Protein 9G11 (pdb70)

Foldseek 3Di:
DFPQQVLLLVLLLLLLLLLLQLLQQQQLLLLFLLNCVQAPVVLSVLVVDQFFFFLQSPVDLLSLLLNLLLLVLLLVLLVVLVVCCLVPFLLVLLLQLLVLLLQLLCQQLVPRYSVSNSVSSSSNSNSSSNCVQSSLVSVVQQDDPPCLLVSLLSSLLSSLVSNLVLLVLSLVLSVVNPRSSSSSSNVSNVSSVVSNVSSVPHDGGLLSCCSPPNCPPRVVVNCSSDVDPPDPVVVVVSCVLCVCVVCVVCLPVVCVALVNVQLLVVLQVLLVLLLLLQCSCLSNHQLVVLVSQPQDSSRSSVLSSVLSVLLSVLSVVLVVVPQVDFLLVLLLVLLVQLLVLLVVLLVCCVPQHDRGDHHDPVNSVSNSVSVSSNSSSSSNHSSSSSLSSLCFAGAPNCNSVSNSVSSSSSSVSNSVCSSCVSVCCSVPVRCSSVSSSVSSVVSNVCSVQRADTCRPAHNVRCVPPPQVVHPPSPSD

Nearest PDB structures (foldseek):
  9g11-assembly1_A  TM=1.002E+00  e=2.592E-66  Arabidopsis thaliana
  4pyp-assembly1_A  TM=8.329E-01  e=8.411E-20  Homo sapiens
  5c65-assembly2_B  TM=8.030E-01  e=1.810E-20  Homo sapiens
  5c65-assembly1_A  TM=8.008E-01  e=3.739E-20  Homo sapiens
  8ttf-assembly1_A  TM=7.794E-01  e=8.921E-09  Staphylococcus aureus

Sequence (476 aa):
MTVYVFICVMIAAVGGLIFGYDIGISGGVSAMDDFLKEFFPAVWERKKHVHENNYCKYDNQFLQLFTSSLYLAALVASFVASATCSKLGRRPTMQFASIFFLIGVGLTAGAVNLVMLIIGRLFLGFGVGFGNQAVPLFLSEIAPAQLRGGLNIVFQLMVTIGILIANIVNYFTATVHPYGWRIALGGAGIPAVILLFGSLLIIETPTSLIERNKNEEGKEALRKIRGVDDINDEYESIVHACDIASQVKDPYRKLLKPASRPPFIIGMLLQLFQQFTGINAIMFYAPVLFQTVGFGSDAALLSAVITGSINVLATFVGIYLVDRTGRRFLLLQSSVHMLICQLIIGIILAKDLGVTGTLGRPQALVVVIFVCVYVMGFAWSWGPLGWLIPSETFPLETRSAGFAVAVSCNMFFTFVIAQAFLSMLCGMRSGIFFFFSGWIIVMGLFAFFFIPETKGIAIDDMRESVWKPHWFWKRY

Solvent-accessible surface area: 19562 Å² total; per-residue (Å²): 182,40,94,46,10,107,32,0,41,111,5,4,12,12,10,0,47,1,21,0,9,1,19,2,3,0,4,4,0,5,7,6,39,3,0,1,110,82,15,8,83,72,3,45,86,62,58,124,89,113,81,74,54,6,15,28,17,8,57,38,101,109,4,0,45,0,1,0,4,0,2,65,1,0,31,82,4,0,116,76,0,49,64,15,1,69,132,71,0,12,91,15,0,2,36,83,1,0,74,49,4,55,72,0,17,48,41,2,16,36,0,125,78,45,99,50,0,29,67,0,1,53,51,6,0,54,0,2,0,13,10,11,12,0,5,38,24,0,19,48,34,3,5,58,85,182,65,92,34,28,11,17,36,53,26,16,18,44,19,11,54,0,10,34,60,0,17,64,42,3,63,129,12,10,77,49,108,96,120,0,0,63,94,0,8,31,21,4,11,122,13,0,62,82,3,39,121,15,0,93,115,1,74,21,1,5,29,0,8,10,64,118,38,97,35,149,104,1,88,93,15,7,82,97,14,59,66,94,125,108,7,100,124,75,30,97,78,31,36,125,63,54,94,64,70,102,73,63,174,55,45,159,148,23,17,113,78,71,74,3,88,0,1,41,61,6,2,49,52,2,0,34,13,6,10,22,0,1,14,9,2,14,24,2,4,4,5,4,16,4,23,8,4,30,63,30,68,69,33,0,6,82,10,7,25,85,6,4,34,44,8,22,116,4,4,101,70,0,37,119,62,9,109,196,38,8,33,83,114,5,0,50,55,0,6,91,37,0,41,87,2,2,60,49,5,0,100,37,5,46,176,56,5,41,100,81,26,58,13,35,199,87,58,11,102,50,6,19,89,59,6,12,42,0,2,47,0,14,4,39,0,2,15,6,0,0,25,8,9,1,32,40,6,2,26,137,122,4,45,70,41,1,24,17,42,1,2,3,14,6,1,80,40,8,36,46,1,0,29,34,1,2,38,40,7,38,70,63,131,0,18,0,6,77,82,0,5,34,66,0,82,69,0,15,99,29,0,98,94,48,7,32,86,4,84,80,45,51,49,83,49,5,114,99,65,7,12,139,101,31,157,62,6,132,79,146

B-factor: mean 69.05, std 25.71, range [28.85, 252.01]

Organism: Arabidopsis thaliana (NCBI:txid3702)

Secondary structure (DSSP, 8-state):
--HHHHHHHHHHHHHHHHHHHHHHHHHHHHHSHHHHHHS-HHHHHHHTSSS-S-SSTT--HHHHHHHHHHHHHHHHHHHHHHHHHHHH-HHHHHHHHHHHHHHHHHHHHT--SHHHHHHHHHHHHHHHHHHHHHHHHHHHHTS-TT-HHHHHHHHHHHHHHHHHHHHHHHHHHHS-TTTHHHHHHHTTHHHHHHHHHHHTT----HHHHHHHSTTTTHHHHHHHHSS-S--HHHHHHHHHHHH-TTTTT-THHHHHSTTSHHHHHHHHHHHHHHHHSSHHHHHHHHHHHHHHHT--HHHHHHHHHHHHHHHHHHHHHHHHHHHHS-TTHHHHHHHHHHHHHHHHHHHHHHHH--SS----HHHHHHHHHHHHHHHHHHHTTHHHHHHHTHHHHS-GGGSHHHHHHHHHHHHHHHHHHHHHHHHHHHHSSSHHHHHHHHHHHHHHHHHHHH----TT--HHHHHHHTSSS-SS----

InterPro domains:
  IPR003663 Sugar/inositol transporter [PR00171] (32-42)
  IPR003663 Sugar/inositol transporter [PR00171] (134-153)
  IPR003663 Sugar/inositol transporter [PR00171] (290-300)
  IPR003663 Sugar/inositol transporter [PR00171] (384-405)
  IPR003663 Sugar/inositol transporter [PR00171] (407-419)
  IPR003663 Sugar/inositol transporter [TIGR00879] (11-475)
  IPR005828 Major facilitator, sugar transporter-like [PF00083] (25-479)
  IPR005829 Sugar transporter, conserved site [PS00217] (139-164)
  IPR020846 Major facilitator superfamily domain [PS50850] (24-471)
  IPR036259 MFS transporter superfamily [G3DSA:1.20.1250.20] (13-483)
  IPR036259 MFS transporter superfamily [SSF103473] (15-479)
  IPR044778 Sugar transport protein STP/MST-like, plant [cd17361] (27-469)
  IPR045262 Sugar transport protein STP/Polyol transporter PLT, plant [PTHR23500] (12-493)

Radius of gyration: 22.78 Å; Cα contacts (8 Å, |Δi|>4): 726; chains: 1; bounding box: 62×59×48 Å

GO terms:
  GO:0015145 monosaccharide transmembrane transporter activity (F, IDA)
  GO:0034219 carbohydrate transmembrane transport (P, TAS)

Structure (mmCIF, N/CA/C/O backbone):
data_9G11
#
_entry.id   9G11
#
_cell.length_a   122.221
_cell.length_b   122.221
_cell.length_c   139.091
_cell.angle_alpha   90.000
_cell.angle_beta   90.000
_cell.angle_gamma   120.000
#
_symmetry.space_group_name_H-M   'P 32 2 1'
#
loop_
_entity.id
_entity.type
_entity.pdbx_description
1 polymer 'Sugar transport protein 6'
2 non-polymer beta-D-glucopyranose
3 non-polymer 'CHOLESTEROL HEMISUCCINATE'
#
loop_
_atom_site.group_PDB
_atom_site.id
_atom_site.type_symbol
_atom_site.label_atom_id
_atom_site.label_alt_id
_atom_site.label_comp_id
_atom_site.label_asym_id
_atom_site.label_entity_id
_atom_site.label_seq_id
_atom_site.pdbx_PDB_ins_code
_atom_site.Cartn_x
_atom_site.Cartn_y
_atom_site.Cartn_z
_atom_site.occupancy
_atom_site.B_iso_or_equiv
_atom_site.auth_seq_id
_atom_site.auth_comp_id
_atom_site.auth_asym_id
_atom_site.auth_atom_id
_atom_site.pdbx_PDB_model_num
ATOM 1 N N . MET A 1 17 ? 46.51610 -60.45147 2.58440 1.000 62.63133 17 MET A N 1
ATOM 2 C CA . MET A 1 17 ? 47.19938 -61.65561 2.12392 1.000 85.58372 17 MET A CA 1
ATOM 3 C C . MET A 1 17 ? 47.24691 -61.74828 0.60358 1.000 87.80769 17 MET A C 1
ATOM 4 O O . MET A 1 17 ? 48.25145 -62.17598 0.02879 1.000 84.35757 17 MET A O 1
ATOM 9 N N . THR A 1 18 ? 46.15956 -61.34632 -0.04560 1.000 80.34603 18 THR A N 1
ATOM 10 C CA . THR A 1 18 ? 46.08929 -61.42991 -1.49329 1.000 82.47279 18 THR A CA 1
ATOM 11 C C . THR A 1 18 ? 46.91294 -60.32037 -2.13463 1.000 72.50951 18 THR A C 1
ATOM 12 O O . THR A 1 18 ? 47.38607 -59.39232 -1.47333 1.000 69.89261 18 THR A O 1
ATOM 16 N N . VAL A 1 19 ? 47.08494 -60.43415 -3.45240 1.000 75.29132 19 VAL A N 1
ATOM 17 C CA . VAL A 1 19 ? 47.91565 -59.47733 -4.17432 1.000 66.58029 19 VAL A CA 1
ATOM 18 C C . VAL A 1 19 ? 47.28781 -58.09153 -4.13495 1.000 65.00391 19 VAL A C 1
ATOM 19 O O . VAL A 1 19 ? 47.99123 -57.07902 -4.06023 1.000 63.41367 19 VAL A O 1
ATOM 23 N N . TYR A 1 20 ? 45.95740 -58.02082 -4.17999 1.000 68.56797 20 TYR A N 1
ATOM 24 C CA . TYR A 1 20 ? 45.29394 -56.72159 -4.18392 1.000 73.17456 20 TYR A CA 1
ATOM 25 C C . TYR A 1 20 ? 45.48264 -55.98735 -2.85722 1.000 61.77216 20 TYR A C 1
ATOM 26 O O . TYR A 1 20 ? 45.71558 -54.77463 -2.84586 1.000 62.14239 20 TYR A O 1
ATOM 35 N N . VAL A 1 21 ? 45.41721 -56.70271 -1.73112 1.000 64.57600 21 VAL A N 1
ATOM 36 C CA . VAL A 1 21 ? 45.61061 -56.06096 -0.43073 1.000 55.85481 21 VAL A CA 1
ATOM 37 C C . VAL A 1 21 ? 47.03564 -55.53629 -0.29783 1.000 58.04305 21 VAL A C 1
ATOM 38 O O . VAL A 1 21 ? 47.26628 -54.41935 0.18857 1.000 68.77721 21 VAL A O 1
ATOM 42 N N . PHE A 1 22 ? 48.01710 -56.32992 -0.72628 1.000 75.73725 22 PHE A N 1
ATOM 43 C CA . PHE A 1 22 ? 49.40341 -55.89812 -0.60434 1.000 69.48678 22 PHE A CA 1
ATOM 44 C C . PHE A 1 22 ? 49.73449 -54.78814 -1.59643 1.000 65.29392 22 PHE A C 1
ATOM 45 O O . PHE A 1 22 ? 50.57477 -53.93085 -1.30355 1.000 71.29092 22 PHE A O 1
ATOM 53 N N . ILE A 1 23 ? 49.07148 -54.76551 -2.75551 1.000 55.99656 23 ILE A N 1
ATOM 54 C CA . ILE A 1 23 ? 49.20393 -53.62765 -3.66206 1.000 53.64568 23 ILE A CA 1
ATOM 55 C C . ILE A 1 23 ? 48.60895 -52.37781 -3.02830 1.000 65.19604 23 ILE A C 1
ATOM 56 O O . ILE A 1 23 ? 49.15778 -51.27533 -3.15647 1.000 69.11081 23 ILE A O 1
ATOM 61 N N . CYS A 1 24 ? 47.47863 -52.53139 -2.33364 1.000 74.77596 24 CYS A N 1
ATOM 62 C CA . CYS A 1 24 ? 46.87765 -51.41128 -1.61813 1.000 67.93437 24 CYS A CA 1
ATOM 63 C C . CYS A 1 24 ? 47.83593 -50.84845 -0.57464 1.000 72.69390 24 CYS A C 1
ATOM 64 O O . CYS A 1 24 ? 47.93188 -49.62791 -0.40119 1.000 76.14872 24 CYS A O 1
ATOM 67 N N . VAL A 1 25 ? 48.55836 -51.72425 0.12593 1.000 71.48319 25 VAL A N 1
ATOM 68 C CA . VAL A 1 25 ? 49.52286 -51.25083 1.11919 1.000 66.76739 25 VAL A CA 1
ATOM 69 C C . VAL A 1 25 ? 50.72156 -50.57793 0.44344 1.000 65.39582 25 VAL A C 1
ATOM 70 O O . VAL A 1 25 ? 51.18493 -49.51512 0.88562 1.000 64.91564 25 VAL A O 1
ATOM 74 N N . MET A 1 26 ? 51.23852 -51.18116 -0.63643 1.000 66.31347 26 MET A N 1
ATOM 75 C CA . MET A 1 26 ? 52.41437 -50.64223 -1.32120 1.000 60.09410 26 MET A CA 1
ATOM 76 C C . MET A 1 26 ? 52.14633 -49.26824 -1.92003 1.000 61.18111 26 MET A C 1
ATOM 77 O O . MET A 1 26 ? 53.01296 -48.38434 -1.87386 1.000 59.20498 26 MET A O 1
ATOM 82 N N . ILE A 1 27 ? 50.96405 -49.07359 -2.50943 1.000 60.12634 27 ILE A N 1
ATOM 83 C CA . ILE A 1 27 ? 50.64854 -47.76921 -3.08048 1.000 57.25381 27 ILE A CA 1
ATOM 84 C C . ILE A 1 27 ? 50.62449 -46.70386 -1.99261 1.000 60.06238 27 ILE A C 1
ATOM 85 O O . ILE A 1 27 ? 51.09709 -45.58309 -2.20653 1.000 69.03286 27 ILE A O 1
ATOM 90 N N . ALA A 1 28 ? 50.13543 -47.04150 -0.79725 1.000 60.88664 28 ALA A N 1
ATOM 91 C CA . ALA A 1 28 ? 50.13279 -46.06546 0.28554 1.000 63.55152 28 ALA A CA 1
ATOM 92 C C . ALA A 1 28 ? 51.54952 -45.76167 0.75830 1.000 60.29215 28 ALA A C 1
ATOM 93 O O . ALA A 1 28 ? 51.89243 -44.59715 1.00254 1.000 66.29434 28 ALA A O 1
ATOM 95 N N . ALA A 1 29 ? 52.38806 -46.79223 0.89353 1.000 48.34170 29 ALA A N 1
ATOM 96 C CA . ALA A 1 29 ? 53.75893 -46.55681 1.34174 1.000 46.72340 29 ALA A CA 1
ATOM 97 C C . ALA A 1 29 ? 54.50484 -45.65848 0.36112 1.000 50.75615 29 ALA A C 1
ATOM 98 O O . ALA A 1 29 ? 55.17647 -44.69559 0.75951 1.000 45.28906 29 ALA A O 1
ATOM 100 N N . VAL A 1 30 ? 54.36887 -45.94034 -0.93558 1.000 48.72806 30 VAL A N 1
ATOM 101 C CA . VAL A 1 30 ? 55.07583 -45.15456 -1.94071 1.000 44.93124 30 VAL A CA 1
ATOM 102 C C . VAL A 1 30 ? 54.50628 -43.73896 -2.01823 1.000 45.20396 30 VAL A C 1
ATOM 103 O O . VAL A 1 30 ? 55.24836 -42.76192 -2.20411 1.000 52.27708 30 VAL A O 1
ATOM 107 N N . GLY A 1 31 ? 53.18485 -43.60045 -1.86962 1.000 44.84553 31 GLY A N 1
ATOM 108 C CA . GLY A 1 31 ? 52.56252 -42.29047 -1.87869 1.000 43.90798 31 GLY A CA 1
ATOM 109 C C . GLY A 1 31 ? 52.91138 -41.44121 -0.68068 1.000 46.26448 31 GLY A C 1
ATOM 110 O O . GLY A 1 31 ? 52.82112 -40.21377 -0.75666 1.000 49.98839 31 GLY A O 1
ATOM 111 N N . GLY A 1 32 ? 53.27721 -42.06657 0.43687 1.000 51.82384 32 GLY A N 1
ATOM 112 C CA . GLY A 1 32 ? 53.84631 -41.30618 1.53311 1.000 53.40107 32 GLY A CA 1
ATOM 113 C C . GLY A 1 32 ? 55.29670 -40.95701 1.29670 1.000 49.23786 32 GLY A C 1
ATOM 114 O O . GLY A 1 32 ? 55.74680 -39.86528 1.66968 1.000 43.56453 32 GLY A O 1
ATOM 115 N N . LEU A 1 33 ? 56.04421 -41.86296 0.66261 1.000 47.08547 33 LEU A N 1
ATOM 116 C CA . LEU A 1 33 ? 57.45149 -41.58247 0.40548 1.000 47.41953 33 LEU A CA 1
ATOM 117 C C . LEU A 1 33 ? 57.61731 -40.38369 -0.51839 1.000 51.85245 33 LEU A C 1
ATOM 118 O O . LEU A 1 33 ? 58.47562 -39.52527 -0.27719 1.000 57.02688 33 LEU A O 1
ATOM 123 N N . ILE A 1 34 ? 56.79562 -40.30258 -1.57124 1.000 59.10740 34 ILE A N 1
ATOM 124 C CA . ILE A 1 34 ? 56.89270 -39.18676 -2.51643 1.000 54.45880 34 ILE A CA 1
ATOM 125 C C . ILE A 1 34 ? 56.53620 -37.86046 -1.84034 1.000 54.44768 34 ILE A C 1
ATOM 126 O O . ILE A 1 34 ? 57.17902 -36.82677 -2.08298 1.000 62.94815 34 ILE A O 1
ATOM 131 N N . PHE A 1 35 ? 55.51570 -37.86924 -0.97938 1.000 52.24133 35 PHE A N 1
ATOM 132 C CA . PHE A 1 35 ? 55.13065 -36.66737 -0.24392 1.000 51.46040 35 PHE A CA 1
ATOM 133 C C . PHE A 1 35 ? 56.26262 -36.21168 0.67466 1.000 48.27795 35 PHE A C 1
ATOM 134 O O . PHE A 1 35 ? 56.57618 -35.01284 0.75400 1.000 50.39596 35 PHE A O 1
ATOM 142 N N . GLY A 1 36 ? 56.91720 -37.16332 1.34635 1.000 51.42082 36 GLY A N 1
ATOM 143 C CA . GLY A 1 36 ? 58.06145 -36.81332 2.17563 1.000 53.19587 36 GLY A CA 1
ATOM 144 C C . GLY A 1 36 ? 59.22243 -36.25767 1.37356 1.000 53.16904 36 GLY A C 1
ATOM 145 O O . GLY A 1 36 ? 59.92356 -35.34487 1.82335 1.000 49.94666 36 GLY A O 1
ATOM 146 N N . TYR A 1 37 ? 59.44810 -36.80839 0.17893 1.000 53.60647 37 TYR A N 1
ATOM 147 C CA . TYR A 1 37 ? 60.50014 -36.28448 -0.68560 1.000 58.17625 37 TYR A CA 1
ATOM 148 C C . TYR A 1 37 ? 60.22655 -34.83749 -1.07561 1.000 61.75861 37 TYR A C 1
ATOM 149 O O . TYR A 1 37 ? 61.13844 -33.99896 -1.06678 1.000 61.16517 37 TYR A O 1
ATOM 158 N N . ASP A 1 38 ? 58.98097 -34.53223 -1.45391 1.000 85.10749 38 ASP A N 1
ATOM 159 C CA . ASP A 1 38 ? 58.64637 -33.15305 -1.79998 1.000 85.63724 38 ASP A CA 1
ATOM 160 C C . ASP A 1 38 ? 58.71719 -32.21577 -0.60196 1.000 85.52960 38 ASP A C 1
ATOM 161 O O . ASP A 1 38 ? 58.91761 -31.01001 -0.78962 1.000 96.86246 38 ASP A O 1
ATOM 166 N N . ILE A 1 39 ? 58.53927 -32.72642 0.61739 1.000 65.74564 39 ILE A N 1
ATOM 167 C CA . ILE A 1 39 ? 58.79027 -31.87264 1.77803 1.000 59.06778 39 ILE A CA 1
ATOM 168 C C . ILE A 1 39 ? 60.28555 -31.62675 1.96698 1.000 51.09264 39 ILE A C 1
ATOM 169 O O . ILE A 1 39 ? 60.71037 -30.50041 2.24702 1.000 46.82813 39 ILE A O 1
ATOM 174 N N . GLY A 1 40 ? 61.10987 -32.66491 1.81425 1.000 50.85960 40 GLY A N 1
ATOM 175 C CA . GLY A 1 40 ? 62.50935 -32.54376 2.19103 1.000 52.78630 40 GLY A CA 1
ATOM 176 C C . GLY A 1 40 ? 63.43173 -31.94911 1.14558 1.000 49.86398 40 GLY A C 1
ATOM 177 O O . GLY A 1 40 ? 64.51832 -31.47968 1.50129 1.000 47.66689 40 GLY A O 1
ATOM 178 N N . ILE A 1 41 ? 63.03908 -31.96597 -0.12875 1.000 52.42904 41 ILE A N 1
ATOM 179 C CA . ILE A 1 41 ? 63.95394 -31.56006 -1.19405 1.000 46.06556 41 ILE A CA 1
ATOM 180 C C . ILE A 1 41 ? 63.97369 -30.03836 -1.38544 1.000 60.32251 41 ILE A C 1
ATOM 181 O O . ILE A 1 41 ? 65.00189 -29.46949 -1.79063 1.000 57.97963 41 ILE A O 1
ATOM 186 N N . SER A 1 42 ? 62.86024 -29.37233 -1.06320 1.000 59.44051 42 SER A N 1
ATOM 187 C CA . SER A 1 42 ? 62.71743 -27.93780 -1.29222 1.000 59.31645 42 SER A CA 1
ATOM 188 C C . SER A 1 42 ? 63.59630 -27.12102 -0.36088 1.000 60.43389 42 SER A C 1
ATOM 189 O O . SER A 1 42 ? 63.97879 -25.99814 -0.70360 1.000 44.69442 42 SER A O 1
ATOM 192 N N . GLY A 1 43 ? 63.89747 -27.64636 0.82613 1.000 87.01084 43 GLY A N 1
ATOM 193 C CA . GLY A 1 43 ? 64.81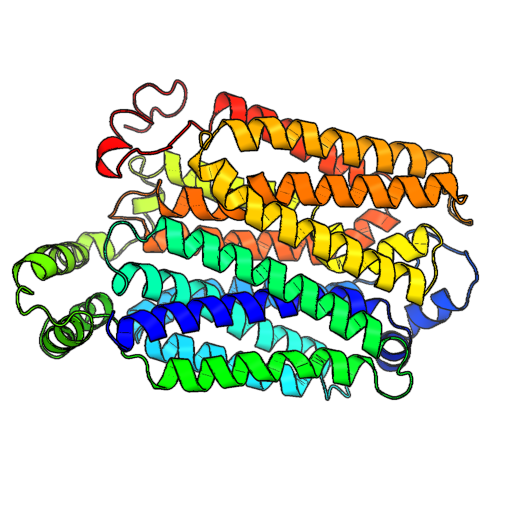076 -26.94880 1.71416 1.000 78.67513 43 GLY A CA 1
ATOM 194 C C . GLY A 1 43 ? 66.23389 -26.95175 1.19265 1.000 80.58559 43 GLY A C 1
ATOM 195 O O . GLY A 1 43 ? 66.89740 -25.91029 1.14948 1.000 77.99501 43 GLY A O 1
ATOM 196 N N . GLY A 1 44 ? 66.71917 -28.12558 0.78387 1.000 67.35583 44 GLY A N 1
ATOM 197 C CA . GLY A 1 44 ? 68.08399 -28.22149 0.29623 1.000 69.54685 44 GLY A CA 1
ATOM 198 C C . GLY A 1 44 ? 68.30310 -27.47811 -1.00608 1.000 64.94699 44 GLY A C 1
ATOM 199 O O . GLY A 1 44 ? 69.30943 -26.78117 -1.16912 1.000 51.57494 44 GLY A O 1
ATOM 200 N N . VAL A 1 45 ? 67.36818 -27.60895 -1.95110 1.000 66.34018 45 VAL A N 1
ATOM 201 C CA . VAL A 1 45 ? 67.56197 -26.96320 -3.24631 1.000 57.14954 45 VAL A CA 1
ATOM 202 C C . VAL A 1 45 ? 67.58501 -25.44716 -3.09064 1.000 60.92888 45 VAL A C 1
ATOM 203 O O . VAL A 1 45 ? 68.40040 -24.75867 -3.71509 1.000 69.64213 45 VAL A O 1
ATOM 207 N N . SER A 1 46 ? 66.71257 -24.90600 -2.23534 1.000 89.06422 46 SER A N 1
ATOM 208 C CA . SER A 1 46 ? 66.61793 -23.45522 -2.08569 1.000 91.51326 46 SER A CA 1
ATOM 209 C C . SER A 1 46 ? 67.91426 -22.85562 -1.54757 1.000 83.56817 46 SER A C 1
ATOM 210 O O . SER A 1 46 ? 68.34193 -21.78615 -1.99721 1.000 82.24926 46 SER A O 1
ATOM 213 N N . ALA A 1 47 ? 68.55459 -23.52642 -0.58520 1.000 79.15298 47 ALA A N 1
ATOM 214 C CA . ALA A 1 47 ? 69.75770 -22.98752 0.04242 1.000 72.34751 47 ALA A CA 1
ATOM 215 C C . ALA A 1 47 ? 70.99093 -23.07136 -0.84874 1.000 56.89625 47 ALA A C 1
ATOM 216 O O . ALA A 1 47 ? 71.96945 -22.36250 -0.59033 1.000 50.52590 47 ALA A O 1
ATOM 218 N N . MET A 1 48 ? 70.97420 -23.91578 -1.87753 1.000 58.67392 48 MET A N 1
ATOM 219 C CA . MET A 1 48 ? 72.13643 -24.05665 -2.74245 1.000 58.34086 48 MET A CA 1
ATOM 220 C C . MET A 1 48 ? 72.34088 -22.79786 -3.57803 1.000 72.00576 48 MET A C 1
ATOM 221 O O . MET A 1 48 ? 71.40398 -22.04296 -3.85106 1.000 70.90009 48 MET A O 1
ATOM 226 N N . ASP A 1 49 ? 73.59464 -22.57250 -3.97306 1.000 80.06087 49 ASP A N 1
ATOM 227 C CA . ASP A 1 49 ? 73.94745 -21.41027 -4.78042 1.000 63.52150 49 ASP A CA 1
ATOM 228 C C . ASP A 1 49 ? 73.66212 -21.62086 -6.26623 1.000 60.11388 49 ASP A C 1
ATOM 229 O O . ASP A 1 49 ? 73.34323 -20.65544 -6.97266 1.000 54.81930 49 ASP A O 1
ATOM 234 N N . ASP A 1 50 ? 73.73948 -22.86713 -6.74469 1.000 69.64441 50 ASP A N 1
ATOM 235 C CA . ASP A 1 50 ? 73.48403 -23.15495 -8.15384 1.000 61.15533 50 ASP A CA 1
ATOM 236 C C . ASP A 1 50 ? 72.04812 -22.81588 -8.53231 1.000 61.47416 50 ASP A C 1
ATOM 237 O O . ASP A 1 50 ? 71.78748 -22.31315 -9.63077 1.000 65.46276 50 ASP A O 1
ATOM 242 N N . PHE A 1 51 ? 71.10395 -23.09448 -7.63126 1.000 58.27117 51 PHE A N 1
ATOM 243 C CA . PHE A 1 51 ? 69.69342 -22.81480 -7.88255 1.000 58.05257 51 PHE A CA 1
ATOM 244 C C . PHE A 1 51 ? 69.43154 -21.30980 -7.90772 1.000 64.69849 51 PHE A C 1
ATOM 245 O O . PHE A 1 51 ? 68.68112 -20.80777 -8.76011 1.000 63.89419 51 PHE A O 1
ATOM 253 N N . LEU A 1 52 ? 70.07043 -20.57140 -6.99545 1.000 72.52453 52 LEU A N 1
ATOM 254 C CA . LEU A 1 52 ? 69.88730 -19.12855 -6.91913 1.000 62.29509 52 LEU A CA 1
ATOM 255 C C . LEU A 1 52 ? 70.56879 -18.39629 -8.06345 1.000 61.83702 52 LEU A C 1
ATOM 256 O O . LEU A 1 52 ? 70.15053 -17.28524 -8.40184 1.000 65.77283 52 LEU A O 1
ATOM 261 N N . LYS A 1 53 ? 71.60369 -18.98813 -8.66592 1.000 66.42019 53 LYS A N 1
ATOM 262 C CA . LYS A 1 53 ? 72.21363 -18.36341 -9.83406 1.000 64.89800 53 LYS A CA 1
ATOM 263 C C . LYS A 1 53 ? 71.27169 -18.36022 -11.02667 1.000 75.14125 53 LYS A C 1
ATOM 264 O O . LYS A 1 53 ? 71.37387 -17.48033 -11.88724 1.000 96.69959 53 LYS A O 1
ATOM 270 N N . GLU A 1 54 ? 70.36173 -19.33067 -11.10388 1.000 85.83154 54 GLU A N 1
ATOM 271 C CA . GLU A 1 54 ? 69.50607 -19.48309 -12.26823 1.000 89.64374 54 GLU A CA 1
ATOM 272 C C . GLU A 1 54 ? 68.06219 -19.07113 -12.02924 1.000 94.28938 54 GLU A C 1
ATOM 273 O O . GLU A 1 54 ? 67.30121 -18.97869 -12.99929 1.000 94.78145 54 GLU A O 1
ATOM 279 N N . PHE A 1 55 ? 67.65319 -18.83410 -10.78386 1.000 100.63833 55 PHE A N 1
ATOM 280 C CA . PHE A 1 55 ? 66.26781 -18.38058 -10.66797 1.000 89.66858 55 PHE A CA 1
ATOM 281 C C . PHE A 1 55 ? 66.09100 -17.09023 -9.87653 1.000 93.62734 55 PHE A C 1
ATOM 282 O O . PHE A 1 55 ? 65.23980 -16.27363 -10.23676 1.000 95.43674 55 PHE A O 1
ATOM 290 N N . PHE A 1 56 ? 66.86536 -16.87610 -8.81531 1.000 73.05981 56 PHE A N 1
ATOM 291 C CA . PHE A 1 56 ? 66.72535 -15.68304 -7.98061 1.000 57.90594 56 PHE A CA 1
ATOM 292 C C . PHE A 1 56 ? 68.07357 -14.98933 -7.84728 1.000 64.22543 56 PHE A C 1
ATOM 293 O O . PHE A 1 56 ? 68.80911 -15.21682 -6.87748 1.000 69.47738 56 PHE A O 1
ATOM 301 N N . PRO A 1 57 ? 68.43337 -14.12817 -8.80475 1.000 60.98566 57 PRO A N 1
ATOM 302 C CA . PRO A 1 57 ? 69.73349 -13.44878 -8.72323 1.000 69.11567 57 PRO A CA 1
ATOM 303 C C . PRO A 1 57 ? 69.76436 -12.29550 -7.73710 1.000 73.06270 57 PRO A C 1
ATOM 304 O O . PRO A 1 57 ? 70.86090 -11.85467 -7.36721 1.000 76.06881 57 PRO A O 1
ATOM 308 N N . ALA A 1 58 ? 68.61006 -11.78669 -7.30314 1.000 73.84926 58 ALA A N 1
ATOM 309 C CA . ALA A 1 58 ? 68.61344 -10.68760 -6.34364 1.000 84.48022 58 ALA A CA 1
ATOM 310 C C . ALA A 1 58 ? 69.13755 -11.15058 -4.99006 1.000 85.79731 58 ALA A C 1
ATOM 311 O O . ALA A 1 58 ? 70.00467 -10.50146 -4.39145 1.000 87.00270 58 ALA A O 1
ATOM 313 N N . VAL A 1 59 ? 68.62887 -12.28380 -4.49898 1.000 84.72445 59 VAL A N 1
ATOM 314 C CA . VAL A 1 59 ? 69.10272 -12.84060 -3.23631 1.000 84.47112 59 VAL A CA 1
ATOM 315 C C . VAL A 1 59 ? 70.43568 -13.55867 -3.40325 1.000 77.67069 59 VAL A C 1
ATOM 316 O O . VAL A 1 59 ? 71.14386 -13.78097 -2.41279 1.000 77.39477 59 VAL A O 1
ATOM 320 N N . TRP A 1 60 ? 70.78981 -13.92911 -4.63529 1.000 77.02387 60 TRP A N 1
ATOM 321 C CA . TRP A 1 60 ? 72.07727 -14.56196 -4.89475 1.000 74.27053 60 TRP A CA 1
ATOM 322 C C . TRP A 1 60 ? 73.23454 -13.60945 -4.61571 1.000 82.12963 60 TRP A C 1
ATOM 323 O O . TRP A 1 60 ? 74.24414 -14.01016 -4.02494 1.000 87.48961 60 TRP A O 1
ATOM 334 N N . GLU A 1 61 ? 73.10335 -12.34304 -5.02173 1.000 78.62109 61 GLU A N 1
ATOM 335 C CA . GLU A 1 61 ? 74.12601 -11.35138 -4.71134 1.000 85.05379 61 GLU A CA 1
ATOM 336 C C . GLU A 1 61 ? 74.28111 -11.13329 -3.21739 1.000 86.66986 61 GLU A C 1
ATOM 337 O O . GLU A 1 61 ? 75.36300 -10.75359 -2.76436 1.000 92.45912 61 GLU A O 1
ATOM 343 N N . ARG A 1 62 ? 73.23303 -11.36664 -2.44437 1.000 82.01671 62 ARG A N 1
ATOM 344 C CA . ARG A 1 62 ? 73.24844 -11.03710 -1.03035 1.000 83.82255 62 ARG A CA 1
ATOM 345 C C . ARG A 1 62 ? 73.95670 -12.11878 -0.21697 1.000 76.28648 62 ARG A C 1
ATOM 346 O O . ARG A 1 62 ? 74.38098 -11.86294 0.91724 1.000 70.99789 62 ARG A O 1
ATOM 354 N N . LYS A 1 63 ? 74.06103 -13.33052 -0.77644 1.000 69.49074 63 LYS A N 1
ATOM 355 C CA . LYS A 1 63 ? 74.90198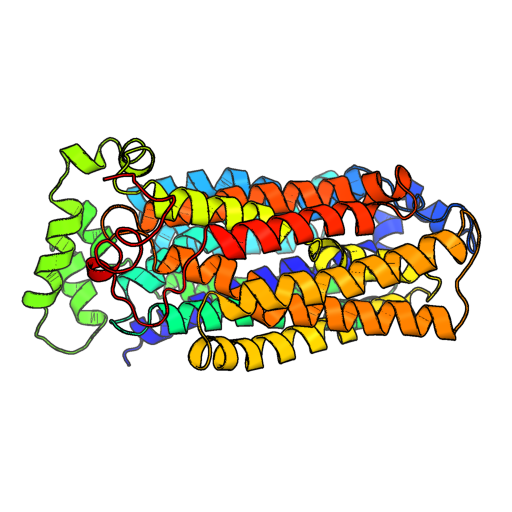 -14.40046 -0.24177 1.000 75.16877 63 LYS A CA 1
ATOM 356 C C . LYS A 1 63 ? 76.38756 -14.15031 -0.47160 1.000 83.83621 63 LYS A C 1
ATOM 357 O O . LYS A 1 63 ? 77.21595 -14.75107 0.22354 1.000 81.55125 63 LYS A O 1
ATOM 363 N N . LYS A 1 64 ? 76.74696 -13.30140 -1.44562 1.000 87.12388 64 LYS A N 1
ATOM 364 C CA . LYS A 1 64 ? 78.15070 -12.94602 -1.65006 1.000 82.89270 64 LYS A CA 1
ATOM 365 C C . LYS A 1 64 ? 78.74143 -12.19882 -0.46136 1.000 75.13873 64 LYS A C 1
ATOM 366 O O . LYS A 1 64 ? 79.96564 -12.18590 -0.29883 1.000 70.53294 64 LYS A O 1
ATOM 372 N N . HIS A 1 65 ? 77.90873 -11.56738 0.35811 1.000 77.80384 65 HIS A N 1
ATOM 373 C CA . HIS A 1 65 ? 78.38290 -10.88553 1.55162 1.000 93.22349 65 HIS A CA 1
ATOM 374 C C . HIS A 1 65 ? 78.65052 -11.89234 2.65914 1.000 97.91472 65 HIS A C 1
ATOM 375 O O . HIS A 1 65 ? 77.96402 -12.90872 2.77697 1.000 93.55563 65 HIS A O 1
ATOM 382 N N . VAL A 1 66 ? 79.66103 -11.60211 3.47849 1.000 103.56718 66 VAL A N 1
ATOM 383 C CA . VAL A 1 66 ? 80.09192 -12.57061 4.48286 1.000 106.79234 66 VAL A CA 1
ATOM 384 C C . VAL A 1 66 ? 78.98091 -12.82479 5.50135 1.000 105.79394 66 VAL A C 1
ATOM 385 O O . VAL A 1 66 ? 78.46868 -13.94277 5.60815 1.000 102.26512 66 VAL A O 1
ATOM 389 N N . HIS A 1 67 ? 78.56404 -11.79041 6.24130 1.000 112.45582 67 HIS A N 1
ATOM 390 C CA . HIS A 1 67 ? 77.51328 -11.95103 7.24074 1.000 103.64030 67 HIS A CA 1
ATOM 391 C C . HIS A 1 67 ? 76.60927 -10.72852 7.30763 1.000 98.22110 67 HIS A C 1
ATOM 392 O O . HIS A 1 67 ? 76.05814 -10.41616 8.36879 1.000 91.98280 67 HIS A O 1
ATOM 399 N N . GLU A 1 68 ? 76.44290 -10.02926 6.19363 1.000 113.63315 68 GLU A N 1
ATOM 400 C CA . GLU A 1 68 ? 75.66138 -8.80442 6.17271 1.000 105.42279 68 GLU A CA 1
ATOM 401 C C . GLU A 1 68 ? 74.18877 -9.11464 5.93701 1.000 106.60557 68 GLU A C 1
ATOM 402 O O . GLU A 1 68 ? 73.84651 -9.99855 5.14578 1.000 122.02560 68 GLU A O 1
ATOM 408 N N . ASN A 1 69 ? 73.32155 -8.37498 6.63278 1.000 77.87903 69 ASN A N 1
ATOM 409 C CA . ASN A 1 69 ? 71.86594 -8.48871 6.50706 1.000 88.18977 69 ASN A CA 1
ATOM 410 C C . ASN A 1 69 ? 71.36560 -9.88829 6.88281 1.000 87.46406 69 ASN A C 1
ATOM 411 O O . ASN A 1 69 ? 70.86391 -10.65564 6.05816 1.000 78.07757 69 ASN A O 1
ATOM 416 N N . ASN A 1 70 ? 71.52025 -10.19361 8.16725 1.000 104.37142 70 ASN A N 1
ATOM 417 C CA . ASN A 1 70 ? 70.96906 -11.41949 8.72432 1.000 88.59814 70 ASN A CA 1
ATOM 418 C C . ASN A 1 70 ? 69.45012 -11.30988 8.86967 1.000 97.40212 70 ASN A C 1
ATOM 419 O O . ASN A 1 70 ? 68.89526 -10.21892 9.03131 1.000 110.05099 70 ASN A O 1
ATOM 424 N N . TYR A 1 71 ? 68.78495 -12.46631 8.77560 1.000 78.15004 71 TYR A N 1
ATOM 425 C CA . TYR A 1 71 ? 67.33734 -12.68547 8.88675 1.000 76.87274 71 TYR A CA 1
ATOM 426 C C . TYR A 1 71 ? 66.53467 -12.18488 7.69296 1.000 74.33495 71 TYR A C 1
ATOM 427 O O . TYR A 1 71 ? 65.38930 -12.60528 7.49489 1.000 66.62254 71 TYR A O 1
ATOM 436 N N . CYS A 1 72 ? 67.12910 -11.32461 6.87329 1.000 75.41494 72 CYS A N 1
ATOM 437 C CA . CYS A 1 72 ? 66.44520 -10.75429 5.72174 1.000 71.15565 72 CYS A CA 1
ATOM 438 C C . CYS A 1 72 ? 67.18022 -11.07547 4.43657 1.000 72.89695 72 CYS A C 1
ATOM 439 O O . CYS A 1 72 ? 66.83536 -10.53674 3.37837 1.000 76.89177 72 CYS A O 1
ATOM 442 N N . LYS A 1 73 ? 68.18789 -11.94286 4.51304 1.000 66.32385 73 LYS A N 1
ATOM 443 C CA . LYS A 1 73 ? 68.96688 -12.28954 3.33545 1.000 68.87316 73 LYS A CA 1
ATOM 444 C C . LYS A 1 73 ? 68.09668 -12.96207 2.28174 1.000 73.67312 73 LYS A C 1
ATOM 445 O O . LYS A 1 73 ? 68.23675 -12.69183 1.08254 1.000 73.15802 73 LYS A O 1
ATOM 451 N N . TYR A 1 74 ? 67.17666 -13.82548 2.71211 1.000 76.98044 74 TYR A N 1
ATOM 452 C CA . TYR A 1 74 ? 66.32983 -14.59158 1.80791 1.000 63.41668 74 TYR A CA 1
ATOM 453 C C . TYR A 1 74 ? 64.86899 -14.14152 1.85485 1.000 64.99405 74 TYR A C 1
ATOM 454 O O . TYR A 1 74 ? 63.96855 -14.93383 1.56901 1.000 64.60344 74 TYR A O 1
ATOM 463 N N . ASP A 1 75 ? 64.61177 -12.88093 2.21766 1.000 72.51199 75 ASP A N 1
ATOM 464 C CA . ASP A 1 75 ? 63.24210 -12.35699 2.27343 1.000 76.91437 75 ASP A CA 1
ATOM 465 C C . ASP A 1 75 ? 62.78992 -12.02255 0.85894 1.000 73.63347 75 ASP A C 1
ATOM 466 O O . ASP A 1 75 ? 63.02527 -10.92654 0.34645 1.000 66.54226 75 ASP A O 1
ATOM 471 N N . ASN A 1 76 ? 62.12368 -12.98926 0.22959 1.000 80.80736 76 ASN A N 1
ATOM 472 C CA . ASN A 1 76 ? 61.64900 -12.86507 -1.14132 1.000 79.39822 76 ASN A CA 1
ATOM 473 C C . ASN A 1 76 ? 60.37585 -13.68368 -1.28506 1.000 69.80242 76 ASN A C 1
ATOM 474 O O . ASN A 1 76 ? 60.36345 -14.87286 -0.95603 1.000 65.42504 76 ASN A O 1
ATOM 479 N N . GLN A 1 77 ? 59.30954 -13.04796 -1.77376 1.000 61.77229 77 GLN A N 1
ATOM 480 C CA . GLN A 1 77 ? 58.02165 -13.73032 -1.83268 1.000 56.38219 77 GLN A CA 1
ATOM 481 C C . GLN A 1 77 ? 57.99611 -14.81961 -2.89965 1.000 46.12483 77 GLN A C 1
ATOM 482 O O . GLN A 1 77 ? 57.25921 -15.80047 -2.75803 1.000 42.59958 77 GLN A O 1
ATOM 488 N N . PHE A 1 78 ? 58.79262 -14.68082 -3.96184 1.000 48.43818 78 PHE A N 1
ATOM 489 C CA . PHE A 1 78 ? 58.82178 -15.70292 -5.00521 1.000 46.27800 78 PHE A CA 1
ATOM 490 C C . PHE A 1 78 ? 59.71559 -16.87566 -4.62247 1.000 42.53290 78 PHE A C 1
ATOM 491 O O . PHE A 1 78 ? 59.43150 -18.02451 -4.99088 1.000 41.30585 78 PHE A O 1
ATOM 499 N N . LEU A 1 79 ? 60.77445 -16.61045 -3.85807 1.000 50.35455 79 LEU A N 1
ATOM 500 C CA . LEU A 1 79 ? 61.55359 -17.69748 -3.28218 1.000 46.34208 79 LEU A CA 1
ATOM 501 C C . LEU A 1 79 ? 60.68579 -18.56661 -2.38373 1.000 37.57661 79 LEU A C 1
ATOM 502 O O . LEU A 1 79 ? 60.75501 -19.79924 -2.44367 1.000 46.02237 79 LEU A O 1
ATOM 507 N N . GLN A 1 80 ? 59.85705 -17.94045 -1.54542 1.000 35.49931 80 GLN A N 1
ATOM 508 C CA . GLN A 1 80 ? 58.92879 -18.70436 -0.72065 1.000 46.18345 80 GLN A CA 1
ATOM 509 C C . GLN A 1 80 ? 57.81501 -19.31388 -1.55862 1.000 45.83663 80 GLN A C 1
ATOM 510 O O . GLN A 1 80 ? 57.24934 -20.34913 -1.18074 1.000 50.88113 80 GLN A O 1
ATOM 516 N N . LEU A 1 81 ? 57.47269 -18.67246 -2.67842 1.000 41.16178 81 LEU A N 1
ATOM 517 C CA . LEU A 1 81 ? 56.49299 -19.24304 -3.59322 1.000 39.90031 81 LEU A CA 1
ATOM 518 C C . LEU A 1 81 ? 56.97395 -20.57845 -4.13534 1.000 44.33803 81 LEU A C 1
ATOM 519 O O . LEU A 1 81 ? 56.17638 -21.50570 -4.31025 1.000 54.38987 81 LEU A O 1
ATOM 524 N N . PHE A 1 82 ? 58.27923 -20.69670 -4.39346 1.000 42.86770 82 PHE A N 1
ATOM 525 C CA . PHE A 1 82 ? 58.82268 -21.98006 -4.83324 1.000 42.42235 82 PHE A CA 1
ATOM 526 C C . PHE A 1 82 ? 58.45714 -23.09555 -3.85677 1.000 48.83432 82 PHE A C 1
ATOM 527 O O . PHE A 1 82 ? 58.12558 -24.21092 -4.27479 1.000 54.34760 82 PHE A O 1
ATOM 535 N N . THR A 1 83 ? 58.49478 -22.81041 -2.55108 1.000 41.31301 83 THR A N 1
ATOM 536 C CA . THR A 1 83 ? 58.18303 -23.83445 -1.55589 1.000 46.60642 83 THR A CA 1
ATOM 537 C C . THR A 1 83 ? 56.67455 -24.04106 -1.38822 1.000 46.87876 83 THR A C 1
ATOM 538 O O . THR A 1 83 ? 56.21290 -25.18592 -1.31270 1.000 45.33333 83 THR A O 1
ATOM 542 N N . SER A 1 84 ? 55.88982 -22.95809 -1.33999 1.000 45.64027 84 SER A N 1
ATOM 543 C CA . SER A 1 84 ? 54.47273 -23.03357 -0.97186 1.000 43.05398 84 SER A CA 1
ATOM 544 C C . SER A 1 84 ? 53.52954 -23.24330 -2.15606 1.000 60.74399 84 SER A C 1
ATOM 545 O O . SER A 1 84 ? 52.31118 -23.38213 -1.94804 1.000 53.77875 84 SER A O 1
ATOM 548 N N . SER A 1 85 ? 54.05821 -23.26248 -3.38364 1.000 78.02842 85 SER A N 1
ATOM 549 C CA . SER A 1 85 ? 53.22595 -23.50002 -4.55591 1.000 70.03839 85 SER A CA 1
ATOM 550 C C . SER A 1 85 ? 52.57371 -24.87035 -4.49526 1.000 77.67806 85 SER A C 1
ATOM 551 O O . SER A 1 85 ? 51.38820 -25.02068 -4.81739 1.000 81.92358 85 SER A O 1
ATOM 554 N N . LEU A 1 86 ? 53.34076 -25.88069 -4.08343 1.000 47.90265 86 LEU A N 1
ATOM 555 C CA . LEU A 1 86 ? 52.82599 -27.24048 -4.03071 1.000 47.16489 86 LEU A CA 1
ATOM 556 C C . LEU A 1 86 ? 51.63402 -27.33170 -3.08639 1.000 54.53708 86 LEU A C 1
ATOM 557 O O . LEU A 1 86 ? 50.62711 -27.97172 -3.40432 1.000 52.31810 86 LEU A O 1
ATOM 562 N N . TYR A 1 87 ? 51.70820 -26.65620 -1.94059 1.000 52.58170 87 TYR A N 1
ATOM 563 C CA . TYR A 1 87 ? 50.63577 -26.74545 -0.95689 1.000 52.30564 87 TYR A CA 1
ATOM 564 C C . TYR A 1 87 ? 49.43225 -25.88759 -1.32365 1.000 48.90552 87 TYR A C 1
ATOM 565 O O . TYR A 1 87 ? 48.29500 -26.29149 -1.06130 1.000 40.38483 87 TYR A O 1
ATOM 574 N N . LEU A 1 88 ? 49.64083 -24.73235 -1.95645 1.000 50.24202 88 LEU A N 1
ATOM 575 C CA . LEU A 1 88 ? 48.49472 -24.01177 -2.50202 1.000 47.14363 88 LEU A CA 1
ATOM 576 C C . LEU A 1 88 ? 47.78028 -24.85654 -3.55297 1.000 46.36160 88 LEU A C 1
ATOM 577 O O . LEU A 1 88 ? 46.54348 -24.96489 -3.55156 1.000 52.21595 88 LEU A O 1
ATOM 582 N N . ALA A 1 89 ? 48.54995 -25.49459 -4.43761 1.000 44.68378 89 ALA A N 1
ATOM 583 C CA . ALA A 1 89 ? 47.95808 -26.36910 -5.44052 1.000 40.33490 89 ALA A CA 1
ATOM 584 C C . ALA A 1 89 ? 47.22221 -27.52990 -4.79441 1.000 46.80773 89 ALA A C 1
ATOM 585 O O . ALA A 1 89 ? 46.14821 -27.91832 -5.25780 1.000 47.22839 89 ALA A O 1
ATOM 587 N N . ALA A 1 90 ? 47.80181 -28.11525 -3.74159 1.000 47.85506 90 ALA A N 1
ATOM 588 C CA . ALA A 1 90 ? 47.15940 -29.23069 -3.05238 1.000 49.01188 90 ALA A CA 1
ATOM 589 C C . ALA A 1 90 ? 45.86037 -28.79736 -2.39596 1.000 45.63603 90 ALA A C 1
ATOM 590 O O . ALA A 1 90 ? 44.87383 -29.53738 -2.40848 1.000 37.09347 90 ALA A O 1
ATOM 592 N N . LEU A 1 91 ? 45.84439 -27.60452 -1.80559 1.000 49.31166 91 LEU A N 1
ATOM 593 C CA . LEU A 1 91 ? 44.61276 -27.09566 -1.22092 1.000 42.59434 91 LEU A CA 1
ATOM 594 C C . LEU A 1 91 ? 43.53903 -26.92425 -2.28723 1.000 38.05210 91 LEU A C 1
ATOM 595 O O . LEU A 1 91 ? 42.37621 -27.27635 -2.06607 1.000 47.75776 91 LEU A O 1
ATOM 600 N N . VAL A 1 92 ? 43.90805 -26.40512 -3.46036 1.000 37.95418 92 VAL A N 1
ATOM 601 C CA . VAL A 1 92 ? 42.90433 -26.25883 -4.51420 1.000 38.78758 92 VAL A CA 1
ATOM 602 C C . VAL A 1 92 ? 42.46528 -27.62199 -5.04002 1.000 44.79441 92 VAL A C 1
ATOM 603 O O . VAL A 1 92 ? 41.27146 -27.86704 -5.24517 1.000 50.01647 92 VAL A O 1
ATOM 607 N N . ALA A 1 93 ? 43.41268 -28.52885 -5.26340 1.000 47.07182 93 ALA A N 1
ATOM 608 C CA . ALA A 1 93 ? 43.12194 -29.81944 -5.86900 1.000 53.70697 93 ALA A CA 1
ATOM 609 C C . ALA A 1 93 ? 42.48019 -30.80361 -4.90266 1.000 54.76129 93 ALA A C 1
ATOM 610 O O . ALA A 1 93 ? 41.99190 -31.84442 -5.34752 1.000 52.95620 93 ALA A O 1
ATOM 612 N N . SER A 1 94 ? 42.47458 -30.51108 -3.60076 1.000 59.02451 94 SER A N 1
ATOM 613 C CA . SER A 1 94 ? 41.85881 -31.42430 -2.64435 1.000 68.63924 94 SER A CA 1
ATOM 614 C C . SER A 1 94 ? 40.36212 -31.54519 -2.88578 1.000 68.30065 94 SER A C 1
ATOM 615 O O . SER A 1 94 ? 39.80589 -32.64988 -2.86827 1.000 67.56865 94 SER A O 1
ATOM 618 N N . PHE A 1 95 ? 39.69515 -30.41781 -3.12377 1.000 53.30628 95 PHE A N 1
ATOM 619 C CA . PHE A 1 95 ? 38.25970 -30.44782 -3.36633 1.000 57.92276 95 PHE A CA 1
ATOM 620 C C . PHE A 1 95 ? 37.95236 -31.13269 -4.69246 1.000 61.05471 95 PHE A C 1
ATOM 621 O O . PHE A 1 95 ? 36.98960 -31.90863 -4.79921 1.000 67.26813 95 PHE A O 1
ATOM 629 N N . VAL A 1 96 ? 38.78643 -30.87853 -5.70454 1.000 59.48356 96 VAL A N 1
ATOM 630 C CA . VAL A 1 96 ? 38.63098 -31.54195 -6.99448 1.000 57.47287 96 VAL A CA 1
ATOM 631 C C . VAL A 1 96 ? 38.78998 -33.04754 -6.83830 1.000 70.53017 96 VAL A C 1
ATOM 632 O O . VAL A 1 96 ? 38.07968 -33.82702 -7.47827 1.000 65.02374 96 VAL A O 1
ATOM 636 N N . ALA A 1 97 ? 39.73467 -33.48184 -6.00047 1.000 104.41196 97 ALA A N 1
ATOM 637 C CA . ALA A 1 97 ? 39.88943 -34.90922 -5.73786 1.000 101.86504 97 ALA A CA 1
ATOM 638 C C . ALA A 1 97 ? 38.66724 -35.46845 -5.02489 1.000 96.56675 97 ALA A C 1
ATOM 639 O O . ALA A 1 97 ? 38.18524 -36.55980 -5.35737 1.000 104.88054 97 ALA A O 1
ATOM 641 N N . SER A 1 98 ? 38.14695 -34.72571 -4.04603 1.000 69.92939 98 SER A N 1
ATOM 642 C CA . SER A 1 98 ? 36.97533 -35.18647 -3.31173 1.000 74.48685 98 SER A CA 1
ATOM 643 C C . SER A 1 98 ? 35.77761 -35.37564 -4.23231 1.000 74.27873 98 SER A C 1
ATOM 644 O O . SER A 1 98 ? 34.95243 -36.26666 -4.00026 1.000 71.25384 98 SER A O 1
ATOM 647 N N . ALA A 1 99 ? 35.66309 -34.55044 -5.27607 1.000 78.97927 99 ALA A N 1
ATOM 648 C CA . ALA A 1 99 ? 34.56902 -34.73143 -6.23143 1.000 69.42584 99 ALA A CA 1
ATOM 649 C C . ALA A 1 99 ? 34.87590 -35.82555 -7.25421 1.000 58.94208 99 ALA A C 1
ATOM 650 O O . ALA A 1 99 ? 34.00151 -36.64243 -7.58389 1.000 58.34135 99 ALA A O 1
ATOM 652 N N . THR A 1 100 ? 36.11507 -35.85894 -7.75385 1.000 62.03663 100 THR A N 1
ATOM 653 C CA . THR A 1 100 ? 36.49285 -36.78225 -8.81652 1.000 60.09134 100 THR A CA 1
ATOM 654 C C . THR A 1 100 ? 36.44068 -38.22457 -8.34632 1.000 66.24728 100 THR A C 1
ATOM 655 O O . THR A 1 100 ? 36.11329 -39.11949 -9.13423 1.000 64.09253 100 THR A O 1
ATOM 659 N N . CYS A 1 101 ? 36.76465 -38.47507 -7.07664 1.000 67.74974 101 CYS A N 1
ATOM 660 C CA . CYS A 1 101 ? 36.61264 -39.82611 -6.55594 1.000 60.63914 101 CYS A CA 1
ATOM 661 C C . CYS A 1 101 ? 35.16051 -40.26517 -6.62533 1.000 57.67879 101 CYS A C 1
ATOM 662 O O . CYS A 1 101 ? 34.84130 -41.25890 -7.28346 1.000 60.52187 101 CYS A O 1
ATOM 665 N N . SER A 1 102 ? 34.25738 -39.47048 -6.05108 1.000 56.60516 102 SER A N 1
ATOM 666 C CA . SER A 1 102 ? 32.85555 -39.85816 -6.01462 1.000 66.46328 102 SER A CA 1
ATOM 667 C C . SER A 1 102 ? 32.23023 -39.90683 -7.39873 1.000 68.05895 102 SER A C 1
ATOM 668 O O . SER A 1 102 ? 31.15672 -40.49747 -7.55147 1.000 70.78862 102 SER A O 1
ATOM 671 N N . LYS A 1 103 ? 32.86046 -39.30050 -8.40544 1.000 73.37159 103 LYS A N 1
ATOM 672 C CA . LYS A 1 103 ? 32.29148 -39.36855 -9.74866 1.000 68.50969 103 LYS A CA 1
ATOM 673 C C . LYS A 1 103 ? 32.88085 -40.48673 -10.60465 1.000 58.96013 103 LYS A C 1
ATOM 674 O O . LYS A 1 103 ? 32.13200 -41.16744 -11.31360 1.000 62.55350 103 LYS A O 1
ATOM 680 N N . LEU A 1 104 ? 34.19159 -40.72217 -10.54499 1.000 57.14736 104 LEU A N 1
ATOM 681 C CA . LEU A 1 104 ? 34.83952 -41.72204 -11.38626 1.000 60.00223 104 LEU A CA 1
ATOM 682 C C . LEU A 1 104 ? 35.31127 -42.96703 -10.64820 1.000 59.36015 104 LEU A C 1
ATOM 683 O O . LEU A 1 104 ? 35.17686 -44.07065 -11.17766 1.000 67.49544 104 LEU A O 1
ATOM 688 N N . GLY A 1 105 ? 35.87829 -42.83641 -9.45303 1.000 55.00448 105 GLY A N 1
ATOM 689 C CA . GLY A 1 105 ? 36.46201 -43.98311 -8.79330 1.000 66.42343 105 GLY A CA 1
ATOM 690 C C . GLY A 1 105 ? 37.78320 -43.65857 -8.13699 1.000 67.30234 105 GLY A C 1
ATOM 691 O O . GLY A 1 105 ? 38.35617 -42.58716 -8.35588 1.000 58.36719 105 GLY A O 1
ATOM 692 N N . ARG A 1 106 ? 38.27261 -44.57669 -7.31443 1.000 60.54853 106 ARG A N 1
ATOM 693 C CA . ARG A 1 106 ? 39.51572 -44.34758 -6.59856 1.000 61.79362 106 ARG A CA 1
ATOM 694 C C . ARG A 1 106 ? 40.73703 -44.73401 -7.41922 1.000 70.63869 106 ARG A C 1
ATOM 695 O O . ARG A 1 106 ? 41.85452 -44.36429 -7.04690 1.000 67.42369 106 ARG A O 1
ATOM 703 N N . ARG A 1 107 ? 40.54982 -45.47416 -8.51391 1.000 77.39963 107 ARG A N 1
ATOM 704 C CA . ARG A 1 107 ? 41.62092 -45.82483 -9.44116 1.000 82.52198 107 ARG A CA 1
ATOM 705 C C . ARG A 1 107 ? 41.94551 -44.68417 -10.40791 1.000 75.79532 107 ARG A C 1
ATOM 706 O O . ARG A 1 107 ? 43.12837 -44.34473 -10.57083 1.000 79.16699 107 ARG A O 1
ATOM 714 N N . PRO A 1 108 ? 40.95651 -44.07401 -11.08176 1.000 61.01260 108 PRO A N 1
ATOM 715 C CA . PRO A 1 108 ? 41.30905 -42.98432 -12.00612 1.000 56.14854 108 PRO A CA 1
ATOM 716 C C . PRO A 1 108 ? 41.96457 -41.80219 -11.31445 1.000 60.38205 108 PRO A C 1
ATOM 717 O O . PRO A 1 108 ? 42.85522 -41.17352 -11.89737 1.000 69.86070 108 PRO A O 1
ATOM 721 N N . THR A 1 109 ? 41.56704 -41.48530 -10.07923 1.000 53.91780 109 THR A N 1
ATOM 722 C CA . THR A 1 109 ? 42.18183 -40.35173 -9.39631 1.000 49.46911 109 THR A CA 1
ATOM 723 C C . THR A 1 109 ? 43.63187 -40.64829 -9.04191 1.000 54.76084 109 THR A C 1
ATOM 724 O O . THR A 1 109 ? 44.49005 -39.76736 -9.14444 1.000 62.87662 109 THR A O 1
ATOM 728 N N . MET A 1 110 ? 43.93206 -41.88703 -8.64642 1.000 51.48686 110 MET A N 1
ATOM 729 C CA . MET A 1 110 ? 45.32194 -42.25482 -8.39868 1.000 53.17710 110 MET A CA 1
ATOM 730 C C . MET A 1 110 ? 46.13991 -42.20908 -9.68544 1.000 51.79466 110 MET A C 1
ATOM 731 O O . MET A 1 110 ? 47.29729 -41.76631 -9.67583 1.000 54.54933 110 MET A O 1
ATOM 736 N N . GLN A 1 111 ? 45.55391 -42.65402 -10.80389 1.000 53.69092 111 GLN A N 1
ATOM 737 C CA . GLN A 1 111 ? 46.24019 -42.54640 -12.09073 1.000 47.87694 111 GLN A CA 1
ATOM 738 C C . GLN A 1 111 ? 46.55131 -41.09245 -12.42324 1.000 53.14777 111 GLN A C 1
ATOM 739 O O . GLN A 1 111 ? 47.66167 -40.76092 -12.85975 1.000 55.29149 111 GLN A O 1
ATOM 745 N N . PHE A 1 112 ? 45.57467 -40.20779 -12.21993 1.000 51.12844 112 PHE A N 1
ATOM 746 C CA . PHE A 1 112 ? 45.79961 -38.79232 -12.48238 1.000 43.57588 112 PHE A CA 1
ATOM 747 C C . PHE A 1 112 ? 46.85558 -38.22369 -11.54528 1.000 42.31801 112 PHE A C 1
ATOM 748 O O . PHE A 1 112 ? 47.64575 -37.36334 -11.94194 1.000 53.48801 112 PHE A O 1
ATOM 756 N N . ALA A 1 113 ? 46.89157 -38.69240 -10.29933 1.000 38.91103 113 ALA A N 1
ATOM 757 C CA . ALA A 1 113 ? 47.92398 -38.23065 -9.37832 1.000 49.37359 113 ALA A CA 1
ATOM 758 C C . ALA A 1 113 ? 49.31045 -38.62607 -9.87154 1.000 52.26376 113 ALA A C 1
ATOM 759 O O . ALA A 1 113 ? 50.24607 -37.81497 -9.85351 1.000 53.28827 113 ALA A O 1
ATOM 761 N N . SER A 1 114 ? 49.46201 -39.87646 -10.31537 1.000 49.70207 114 SER A N 1
ATOM 762 C CA . SER A 1 114 ? 50.75615 -40.30874 -10.83489 1.000 43.95459 114 SER A CA 1
ATOM 763 C C . SER A 1 114 ? 51.14341 -39.50263 -12.06652 1.000 49.22528 114 SER A C 1
ATOM 764 O O . SER A 1 114 ? 52.30499 -39.10437 -12.21448 1.000 51.42129 114 SER A O 1
ATOM 767 N N . ILE A 1 115 ? 50.17539 -39.23140 -12.94796 1.000 53.05642 115 ILE A N 1
ATOM 768 C CA . ILE A 1 115 ? 50.45044 -38.43697 -14.14422 1.000 44.95914 115 ILE A CA 1
ATOM 769 C C . ILE A 1 115 ? 50.89366 -37.02879 -13.76144 1.000 54.29415 115 ILE A C 1
ATOM 770 O O . ILE A 1 115 ? 51.82172 -36.46959 -14.35949 1.000 64.84182 115 ILE A O 1
ATOM 775 N N . PHE A 1 116 ? 50.24440 -36.43511 -12.75530 1.000 52.41361 116 PHE A N 1
ATOM 776 C CA . PHE A 1 116 ? 50.61347 -35.08805 -12.32822 1.000 50.91383 116 PHE A CA 1
ATOM 777 C C . PHE A 1 116 ? 52.00662 -35.04562 -11.69688 1.000 53.21549 116 PHE A C 1
ATOM 778 O O . PHE A 1 116 ? 52.79325 -34.14187 -12.00473 1.000 49.12190 116 PHE A O 1
ATOM 786 N N . PHE A 1 117 ? 52.34843 -36.00516 -10.82505 1.000 47.06872 117 PHE A N 1
ATOM 787 C CA . PHE A 1 117 ? 53.73600 -36.06270 -10.35289 1.000 47.35407 117 PHE A CA 1
ATOM 788 C C . PHE A 1 117 ? 54.72608 -36.23336 -11.49478 1.000 56.37336 117 PHE A C 1
ATOM 789 O O . PHE A 1 117 ? 55.77945 -35.58413 -11.50854 1.000 61.74948 117 PHE A O 1
ATOM 797 N N . LEU A 1 118 ? 54.44284 -37.13637 -12.43218 1.000 72.75462 118 LEU A N 1
ATOM 798 C CA . LEU A 1 118 ? 55.40400 -37.34570 -13.50243 1.000 70.17175 118 LEU A CA 1
ATOM 799 C C . LEU A 1 118 ? 55.55793 -36.09203 -14.35166 1.000 65.31508 118 LEU A C 1
ATOM 800 O O . LEU A 1 118 ? 56.65885 -35.81444 -14.83964 1.000 58.59142 118 LEU A O 1
ATOM 805 N N . ILE A 1 119 ? 54.48730 -35.30721 -14.51848 1.000 63.61424 119 ILE A N 1
ATOM 806 C CA . ILE A 1 119 ? 54.62650 -34.08533 -15.30380 1.000 56.45473 119 ILE A CA 1
ATOM 807 C C . ILE A 1 119 ? 55.44545 -33.06509 -14.52033 1.000 56.02638 119 ILE A C 1
ATOM 808 O O . ILE A 1 119 ? 56.34503 -32.39845 -15.06362 1.000 48.58191 119 ILE A O 1
ATOM 813 N N . GLY A 1 120 ? 55.16908 -32.96014 -13.21864 1.000 62.09692 120 GLY A N 1
ATOM 814 C CA . GLY A 1 120 ? 55.86574 -32.00099 -12.38106 1.000 55.49267 120 GLY A CA 1
ATOM 815 C C . GLY A 1 120 ? 57.34827 -32.27895 -12.23365 1.000 59.05948 120 GLY A C 1
ATOM 816 O O . GLY A 1 120 ? 58.14755 -31.34519 -12.14203 1.000 66.32983 120 GLY A O 1
ATOM 817 N N . VAL A 1 121 ? 57.74165 -33.55460 -12.20142 1.000 62.90733 121 VAL A N 1
ATOM 818 C CA . VAL A 1 121 ? 59.15729 -33.87075 -12.01223 1.000 60.15566 121 VAL A CA 1
ATOM 819 C C . VAL A 1 121 ? 59.97009 -33.37454 -13.20120 1.000 58.53337 121 VAL A C 1
ATOM 820 O O . VAL A 1 121 ? 60.98898 -32.68950 -13.04333 1.000 58.94077 121 VAL A O 1
ATOM 824 N N . GLY A 1 122 ? 59.51976 -33.70522 -14.41209 1.000 73.56123 122 GLY A N 1
ATOM 825 C CA . GLY A 1 122 ? 60.19725 -33.22937 -15.60238 1.000 68.75616 122 GLY A CA 1
ATOM 826 C C . GLY A 1 122 ? 60.18518 -31.72174 -15.72473 1.000 61.74214 122 GLY A C 1
ATOM 827 O O . GLY A 1 122 ? 61.15583 -31.13020 -16.20453 1.000 67.19167 122 GLY A O 1
ATOM 828 N N . LEU A 1 123 ? 59.09579 -31.07344 -15.29759 1.000 57.57739 123 LEU A N 1
ATOM 829 C CA . LEU A 1 123 ? 59.09359 -29.61251 -15.32956 1.000 55.64914 123 LEU A CA 1
ATOM 830 C C . LEU A 1 123 ? 60.10521 -29.01989 -14.34995 1.000 69.35966 123 LEU A C 1
ATOM 831 O O . LEU A 1 123 ? 60.83831 -28.08716 -14.70066 1.000 67.12019 123 LEU A O 1
ATOM 836 N N . THR A 1 124 ? 60.16738 -29.54947 -13.12380 1.000 72.21158 124 THR A N 1
ATOM 837 C CA . THR A 1 124 ? 60.99856 -28.94252 -12.08561 1.000 59.44673 124 THR A CA 1
ATOM 838 C C . THR A 1 124 ? 62.47953 -29.22440 -12.31227 1.000 52.66770 124 THR A C 1
ATOM 839 O O . THR A 1 124 ? 63.31118 -28.31207 -12.24112 1.000 47.49906 124 THR A O 1
ATOM 843 N N . ALA A 1 125 ? 62.83098 -30.48579 -12.57732 1.000 51.98760 125 ALA A N 1
ATOM 844 C CA . ALA A 1 125 ? 64.23876 -30.83833 -12.73111 1.000 46.57469 125 ALA A CA 1
ATOM 845 C C . ALA A 1 125 ? 64.84171 -30.18575 -13.96691 1.000 45.82583 125 ALA A C 1
ATOM 846 O O . ALA A 1 125 ? 65.98234 -29.70942 -13.93212 1.000 39.28186 125 ALA A O 1
ATOM 848 N N . GLY A 1 126 ? 64.09403 -30.15349 -15.06410 1.000 50.58606 126 GLY A N 1
ATOM 849 C CA . GLY A 1 126 ? 64.57040 -29.52345 -16.27504 1.000 47.96894 126 GLY A CA 1
ATOM 850 C C . GLY A 1 126 ? 64.00932 -28.13080 -16.45794 1.000 52.16221 126 GLY A C 1
ATOM 851 O O . GLY A 1 126 ? 63.68189 -27.73523 -17.57841 1.000 55.19635 126 GLY A O 1
ATOM 852 N N . ALA A 1 127 ? 63.89342 -27.37536 -15.36885 1.000 55.38334 127 ALA A N 1
ATOM 853 C CA . ALA A 1 127 ? 63.30024 -26.04550 -15.43846 1.000 52.80498 127 ALA A CA 1
ATOM 854 C C . ALA A 1 127 ? 64.28446 -25.05949 -16.05389 1.000 52.68145 127 ALA A C 1
ATOM 855 O O . ALA A 1 127 ? 65.42766 -24.94030 -15.59974 1.000 56.11994 127 ALA A O 1
ATOM 857 N N . VAL A 1 128 ? 63.83919 -24.36022 -17.09545 1.000 54.64643 128 VAL A N 1
ATOM 858 C CA . VAL A 1 128 ? 64.63591 -23.30526 -17.70717 1.000 60.07174 128 VAL A CA 1
ATOM 859 C C . VAL A 1 128 ? 64.10920 -21.91713 -17.35773 1.000 63.21772 128 VAL A C 1
ATOM 860 O O . VAL A 1 128 ? 64.85630 -20.93542 -17.48628 1.000 70.93351 128 VAL A O 1
ATOM 864 N N . ASN A 1 129 ? 62.85748 -21.80776 -16.91339 1.000 69.89050 129 ASN A N 1
ATOM 865 C CA . ASN A 1 129 ? 62.20331 -20.53652 -16.64121 1.000 55.14778 129 ASN A CA 1
ATOM 866 C C . ASN A 1 129 ? 61.57863 -20.58420 -15.25407 1.000 53.99402 129 ASN A C 1
ATOM 867 O O . ASN A 1 129 ? 61.09795 -21.63551 -14.81991 1.000 47.21096 129 ASN A O 1
ATOM 872 N N . LEU A 1 130 ? 61.59192 -19.44145 -14.55943 1.000 62.27498 130 LEU A N 1
ATOM 873 C CA . LEU A 1 130 ? 61.00341 -19.37504 -13.22206 1.000 60.48836 130 LEU A CA 1
ATOM 874 C C . LEU A 1 130 ? 59.50701 -19.65228 -13.26256 1.000 45.84922 130 LEU A C 1
ATOM 875 O O . LEU A 1 130 ? 58.96323 -20.33129 -12.38012 1.000 38.61364 130 LEU A O 1
ATOM 880 N N . VAL A 1 131 ? 58.82398 -19.11828 -14.27432 1.000 50.40327 131 VAL A N 1
ATOM 881 C CA . VAL A 1 131 ? 57.41648 -19.43956 -14.48113 1.000 53.80150 131 VAL A CA 1
ATOM 882 C C . VAL A 1 131 ? 57.24580 -20.94233 -14.65072 1.000 58.37259 131 VAL A C 1
ATOM 883 O O . VAL A 1 131 ? 56.35652 -21.56272 -14.05179 1.000 59.80489 131 VAL A O 1
ATOM 887 N N . MET A 1 132 ? 58.11831 -21.55123 -15.45573 1.000 57.23861 132 MET A N 1
ATOM 888 C CA . MET A 1 132 ? 58.06805 -22.99336 -15.66170 1.000 54.19058 132 MET A CA 1
ATOM 889 C C . MET A 1 132 ? 58.32189 -23.75076 -14.36399 1.000 62.22188 132 MET A C 1
ATOM 890 O O . MET A 1 132 ? 57.66793 -24.76424 -14.09020 1.000 68.76526 132 MET A O 1
ATOM 895 N N . LEU A 1 133 ? 59.27331 -23.27852 -13.55556 1.000 65.59380 133 LEU A N 1
ATOM 896 C CA . LEU A 1 133 ? 59.58428 -23.94702 -12.29445 1.000 59.44363 133 LEU A CA 1
ATOM 897 C C . LEU A 1 133 ? 58.38312 -23.93679 -11.35315 1.000 59.97430 133 LEU A C 1
ATOM 898 O O . LEU A 1 133 ? 58.02775 -24.96547 -10.75572 1.000 64.08561 133 LEU A O 1
ATOM 903 N N . ILE A 1 134 ? 57.73600 -22.77736 -11.21838 1.000 65.41287 134 ILE A N 1
ATOM 904 C CA . ILE A 1 134 ? 56.57144 -22.68182 -10.34401 1.000 55.67873 134 ILE A CA 1
ATOM 905 C C . ILE A 1 134 ? 55.43569 -23.54515 -10.87996 1.000 56.04361 134 ILE A C 1
ATOM 906 O O . ILE A 1 134 ? 54.68744 -24.15699 -10.10935 1.000 60.04350 134 ILE A O 1
ATOM 911 N N . ILE A 1 135 ? 55.29718 -23.62711 -12.20739 1.000 48.85848 135 ILE A N 1
ATOM 912 C CA . ILE A 1 135 ? 54.25591 -24.47741 -12.78288 1.000 52.55855 135 ILE A CA 1
ATOM 913 C C . ILE A 1 135 ? 54.52787 -25.94897 -12.48102 1.000 52.58094 135 ILE A C 1
ATOM 914 O O . ILE A 1 135 ? 53.60221 -26.72286 -12.20371 1.000 60.03028 135 ILE A O 1
ATOM 919 N N . GLY A 1 136 ? 55.79294 -26.36472 -12.54072 1.000 53.70334 136 GLY A N 1
ATOM 920 C CA . GLY A 1 136 ? 56.11353 -27.73855 -12.18670 1.000 52.79327 136 GLY A CA 1
ATOM 921 C C . GLY A 1 136 ? 55.78067 -28.04477 -10.74011 1.000 58.17051 136 GLY A C 1
ATOM 922 O O . GLY A 1 136 ? 55.20448 -29.09507 -10.42817 1.000 50.74343 136 GLY A O 1
ATOM 923 N N . ARG A 1 137 ? 56.12673 -27.12203 -9.83728 1.000 64.21308 137 ARG A N 1
ATOM 924 C CA . ARG A 1 137 ? 55.73722 -27.28693 -8.43839 1.000 60.90175 137 ARG A CA 1
ATOM 925 C C . ARG A 1 137 ? 54.22032 -27.36681 -8.30339 1.000 56.60697 137 ARG A C 1
ATOM 926 O O . ARG A 1 137 ? 53.69511 -28.11889 -7.47393 1.000 48.33494 137 ARG A O 1
ATOM 934 N N . LEU A 1 138 ? 53.50100 -26.60611 -9.12807 1.000 58.90116 138 LEU A N 1
ATOM 935 C CA . LEU A 1 138 ? 52.04519 -26.57159 -9.04718 1.000 55.32464 138 LEU A CA 1
ATOM 936 C C . LEU A 1 138 ? 51.44551 -27.90303 -9.48929 1.000 53.12217 138 LEU A C 1
ATOM 937 O O . LEU A 1 138 ? 50.46021 -28.37987 -8.90951 1.000 54.05207 138 LEU A O 1
ATOM 942 N N . PHE A 1 139 ? 52.03826 -28.51631 -10.51570 1.000 48.21780 139 PHE A N 1
ATOM 943 C CA . PHE A 1 139 ? 51.61248 -29.84725 -10.95079 1.000 50.69413 139 PHE A CA 1
ATOM 944 C C . PHE A 1 139 ? 51.91346 -30.90878 -9.89828 1.000 50.93464 139 PHE A C 1
ATOM 945 O O . PHE A 1 139 ? 51.10089 -31.81925 -9.66737 1.000 46.70290 139 PHE A O 1
ATOM 953 N N . LEU A 1 140 ? 53.08136 -30.82176 -9.25941 1.000 50.97270 140 LEU A N 1
ATOM 954 C CA . LEU A 1 140 ? 53.33683 -31.70305 -8.12544 1.000 49.48912 140 LEU A CA 1
ATOM 955 C C . LEU A 1 140 ? 52.27088 -31.51757 -7.05208 1.000 56.31591 140 LEU A C 1
ATOM 956 O O . LEU A 1 140 ? 51.83877 -32.48820 -6.41995 1.000 57.67111 140 LEU A O 1
ATOM 961 N N . GLY A 1 141 ? 51.83149 -30.27473 -6.83979 1.000 77.79221 141 GLY A N 1
ATOM 962 C CA . GLY A 1 141 ? 50.77635 -30.02446 -5.86921 1.000 75.36888 141 GLY A CA 1
ATOM 963 C C . GLY A 1 141 ? 49.45032 -30.65085 -6.25864 1.000 80.45600 141 GLY A C 1
ATOM 964 O O . GLY A 1 141 ? 48.73087 -31.18193 -5.40949 1.000 81.82076 141 GLY A O 1
ATOM 965 N N . PHE A 1 142 ? 49.10129 -30.58490 -7.54394 1.000 55.64854 142 PHE A N 1
ATOM 966 C CA . PHE A 1 142 ? 47.90504 -31.28277 -8.00944 1.000 49.91487 142 PHE A CA 1
ATOM 967 C C . PHE A 1 142 ? 48.00002 -32.76809 -7.69457 1.000 51.31347 142 PHE A C 1
ATOM 968 O O . PHE A 1 142 ? 47.06502 -33.36645 -7.14210 1.000 48.25498 142 PHE A O 1
ATOM 976 N N . GLY A 1 143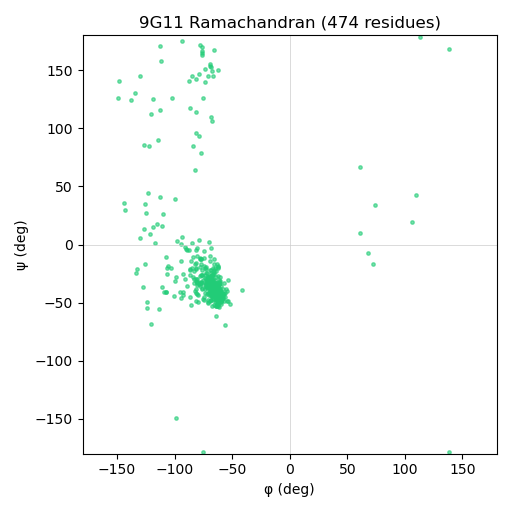 ? 49.14239 -33.37289 -8.03176 1.000 59.15522 143 GLY A N 1
ATOM 977 C CA . GLY A 1 143 ? 49.31567 -34.79715 -7.79915 1.000 48.97185 143 GLY A CA 1
ATOM 978 C C . GLY A 1 143 ? 49.20864 -35.17095 -6.33442 1.000 50.45240 143 GLY A C 1
ATOM 979 O O . GLY A 1 143 ? 48.56276 -36.16163 -5.98479 1.000 56.29663 143 GLY A O 1
ATOM 980 N N . VAL A 1 144 ? 49.82591 -34.37557 -5.45656 1.000 53.34515 144 VAL A N 1
ATOM 981 C CA . VAL A 1 144 ? 49.80108 -34.69708 -4.02946 1.000 56.68617 144 VAL A CA 1
ATOM 982 C C . VAL A 1 144 ? 48.42171 -34.44523 -3.42259 1.000 57.77856 144 VAL A C 1
ATOM 983 O O . VAL A 1 144 ? 47.99958 -35.18055 -2.52509 1.000 60.39479 144 VAL A O 1
ATOM 987 N N . GLY A 1 145 ? 47.69540 -33.42755 -3.89358 1.000 60.57444 145 GLY A N 1
ATOM 988 C CA . GLY A 1 145 ? 46.33832 -33.21586 -3.41679 1.000 57.91554 145 GLY A CA 1
ATOM 989 C C . GLY A 1 145 ? 45.40227 -34.33780 -3.82120 1.000 58.86340 145 GLY A C 1
ATOM 990 O O . GLY A 1 145 ? 44.50769 -34.71491 -3.05894 1.000 59.13639 145 GLY A O 1
ATOM 991 N N . PHE A 1 146 ? 45.59139 -34.88429 -5.02773 1.000 56.89764 146 PHE A N 1
ATOM 992 C CA . PHE A 1 146 ? 44.81790 -36.05631 -5.43255 1.000 60.32255 146 PHE A CA 1
ATOM 993 C C . PHE A 1 146 ? 45.20392 -37.29170 -4.61896 1.000 66.32500 146 PHE A C 1
ATOM 994 O O . PHE A 1 146 ? 44.32938 -38.05187 -4.18056 1.000 73.89993 146 PHE A O 1
ATOM 1002 N N . GLY A 1 147 ? 46.50696 -37.51576 -4.42246 1.000 72.79976 147 GLY A N 1
ATOM 1003 C CA . GLY A 1 147 ? 46.95192 -38.71095 -3.72044 1.000 72.98025 147 GLY A CA 1
ATOM 1004 C C . GLY A 1 147 ? 46.56388 -38.73309 -2.25355 1.000 77.52648 147 GLY A C 1
ATOM 1005 O O . GLY A 1 147 ? 46.11447 -39.75978 -1.73752 1.000 77.78792 147 GLY A O 1
ATOM 1006 N N . ASN A 1 148 ? 46.73912 -37.61018 -1.55557 1.000 67.46173 148 ASN A N 1
ATOM 1007 C CA . ASN A 1 148 ? 46.37732 -37.55141 -0.14564 1.000 56.91231 148 ASN A CA 1
ATOM 1008 C C . ASN A 1 148 ? 44.88009 -37.58880 0.07726 1.000 55.95463 148 ASN A C 1
ATOM 1009 O O . ASN A 1 148 ? 44.43618 -37.50039 1.22609 1.000 63.35275 148 ASN A O 1
ATOM 1014 N N . GLN A 1 149 ? 44.09706 -37.71427 -0.98407 1.000 51.80240 149 GLN A N 1
ATOM 1015 C CA . GLN A 1 149 ? 42.66213 -37.90655 -0.87465 1.000 61.29441 149 GLN A CA 1
ATOM 1016 C C . GLN A 1 149 ? 42.23151 -39.29294 -1.31838 1.000 63.07596 149 GLN A C 1
ATOM 1017 O O . GLN A 1 149 ? 41.32218 -39.87507 -0.72566 1.000 59.13945 149 GLN A O 1
ATOM 1023 N N . ALA A 1 150 ? 42.87859 -39.84040 -2.34613 1.000 65.58267 150 ALA A N 1
ATOM 1024 C CA . ALA A 1 150 ? 42.56811 -41.19882 -2.77681 1.000 58.47018 150 ALA A CA 1
ATOM 1025 C C . ALA A 1 150 ? 43.17896 -42.25633 -1.85992 1.000 61.13668 150 ALA A C 1
ATOM 1026 O O . ALA A 1 150 ? 42.57702 -43.31643 -1.66515 1.000 60.85434 150 ALA A O 1
ATOM 1028 N N . VAL A 1 151 ? 44.35914 -41.99547 -1.28650 1.000 64.20999 151 VAL A N 1
ATOM 1029 C CA . VAL A 1 151 ? 45.01850 -43.01185 -0.45893 1.000 63.20998 151 VAL A CA 1
ATOM 1030 C C . VAL A 1 151 ? 44.20580 -43.37460 0.77146 1.000 60.26178 151 VAL A C 1
ATOM 1031 O O . VAL A 1 151 ? 44.01784 -44.58348 1.02809 1.000 59.46955 151 VAL A O 1
ATOM 1035 N N . PRO A 1 152 ? 43.66410 -42.43153 1.56031 1.000 61.16937 152 PRO A N 1
ATOM 1036 C CA . PRO A 1 152 ? 42.79663 -42.83797 2.67784 1.000 53.35241 152 PRO A CA 1
ATOM 1037 C C . PRO A 1 152 ? 41.56712 -43.61424 2.22990 1.000 61.64612 152 PRO A C 1
ATOM 1038 O O . PRO A 1 152 ? 41.07226 -44.46478 2.98217 1.000 62.91912 152 PRO A O 1
ATOM 1042 N N . LEU A 1 153 ? 41.08425 -43.37222 1.00701 1.000 59.36746 153 LEU A N 1
ATOM 1043 C CA . LEU A 1 153 ? 39.91167 -44.07609 0.49689 1.000 54.39405 153 LEU A CA 1
ATOM 1044 C C . LEU A 1 153 ? 40.23419 -45.52252 0.11311 1.000 58.29398 153 LEU A C 1
ATOM 1045 O O . LEU A 1 153 ? 39.46162 -46.43436 0.43147 1.000 74.73345 153 LEU A O 1
ATOM 1050 N N . PHE A 1 154 ? 41.35030 -45.75987 -0.58965 1.000 57.04581 154 PHE A N 1
ATOM 1051 C CA . PHE A 1 154 ? 41.87415 -47.12771 -0.68005 1.000 59.94126 154 PHE A CA 1
ATOM 1052 C C . PHE A 1 154 ? 42.03960 -47.79690 0.68461 1.000 60.55532 154 PHE A C 1
ATOM 1053 O O . PHE A 1 154 ? 41.56941 -48.92093 0.88958 1.000 70.68286 154 PHE A O 1
ATOM 1061 N N . LEU A 1 155 ? 42.71006 -47.14037 1.63226 1.000 59.01918 155 LEU A N 1
ATOM 1062 C CA . LEU A 1 155 ? 42.99438 -47.84475 2.87715 1.000 66.70493 155 LEU A CA 1
ATOM 1063 C C . LEU A 1 155 ? 41.72272 -48.15405 3.66394 1.000 66.36943 155 LEU A C 1
ATOM 1064 O O . LEU A 1 155 ? 41.66681 -49.16522 4.37456 1.000 50.89426 155 LEU A O 1
ATOM 1069 N N . SER A 1 156 ? 40.69811 -47.31341 3.55054 1.000 84.93926 156 SER A N 1
ATOM 1070 C CA . SER A 1 156 ? 39.46103 -47.51222 4.29324 1.000 86.75797 156 SER A CA 1
ATOM 1071 C C . SER A 1 156 ? 38.45326 -48.40458 3.57205 1.000 77.55349 156 SER A C 1
ATOM 1072 O O . SER A 1 156 ? 37.40794 -48.72350 4.14918 1.000 83.45787 156 SER A O 1
ATOM 1075 N N . GLU A 1 157 ? 38.72984 -48.82871 2.33801 1.000 56.08123 157 GLU A N 1
ATOM 1076 C CA . GLU A 1 157 ? 37.75796 -49.61345 1.58764 1.000 61.10725 157 GLU A CA 1
ATOM 1077 C C . GLU A 1 157 ? 38.32544 -50.88961 0.97125 1.000 69.25997 157 GLU A C 1
ATOM 1078 O O . GLU A 1 157 ? 37.60406 -51.57257 0.23555 1.000 60.58321 157 GLU A O 1
ATOM 1084 N N . ILE A 1 158 ? 39.58582 -51.23875 1.24494 1.000 68.70563 158 ILE A N 1
ATOM 1085 C CA . ILE A 1 158 ? 40.18115 -52.48835 0.78150 1.000 68.99225 158 ILE A CA 1
ATOM 1086 C C . ILE A 1 158 ? 40.73408 -53.31234 1.94159 1.000 78.75111 158 ILE A C 1
ATOM 1087 O O . ILE A 1 158 ? 40.45782 -54.51127 2.05268 1.000 82.12523 158 ILE A O 1
ATOM 1092 N N . ALA A 1 159 ? 41.51988 -52.68422 2.81760 1.000 77.65158 159 ALA A N 1
ATOM 1093 C CA . ALA A 1 159 ? 42.15766 -53.40474 3.91128 1.000 73.93890 159 ALA A CA 1
ATOM 1094 C C . ALA A 1 159 ? 41.12489 -53.81363 4.96206 1.000 88.16583 159 ALA A C 1
ATOM 1095 O O . ALA A 1 159 ? 40.16991 -53.07664 5.22292 1.000 89.30800 159 ALA A O 1
ATOM 1097 N N . PRO A 1 160 ? 41.29971 -54.97473 5.58951 1.000 94.45356 160 PRO A N 1
ATOM 1098 C CA . PRO A 1 160 ? 40.29284 -55.48654 6.52818 1.000 105.74688 160 PRO A CA 1
ATOM 1099 C C . PRO A 1 160 ? 40.32682 -54.75410 7.86890 1.000 110.63446 160 PRO A C 1
ATOM 1100 O O . PRO A 1 160 ? 41.09761 -53.81932 8.08282 1.000 97.76347 160 PRO A O 1
ATOM 1104 N N . ALA A 1 161 ? 39.45627 -55.20033 8.77569 1.000 153.27970 161 ALA A N 1
ATOM 1105 C CA . ALA A 1 161 ? 39.27955 -54.53978 10.05916 1.000 141.82614 161 ALA A CA 1
ATOM 1106 C C . ALA A 1 161 ? 40.54219 -54.66199 10.91123 1.000 142.78437 161 ALA A C 1
ATOM 1107 O O . ALA A 1 161 ? 41.46091 -55.43204 10.61372 1.000 151.27455 161 ALA A O 1
ATOM 1109 N N . GLN A 1 162 ? 40.57770 -53.87063 11.98442 1.000 132.56324 162 GLN A N 1
ATOM 1110 C CA . GLN A 1 162 ? 41.69116 -53.78360 12.92677 1.000 124.05602 162 GLN A CA 1
ATOM 1111 C C . GLN A 1 162 ? 42.98608 -53.31900 12.27913 1.000 127.11176 162 GLN A C 1
ATOM 1112 O O . GLN A 1 162 ? 44.04516 -53.37446 12.91453 1.000 117.42227 162 GLN A O 1
ATOM 1118 N N . LEU A 1 163 ? 42.93975 -52.85347 11.03528 1.000 115.66385 163 LEU A N 1
ATOM 1119 C CA . LEU A 1 163 ? 44.13905 -52.39881 10.34856 1.000 95.59078 163 LEU A CA 1
ATOM 1120 C C . LEU A 1 163 ? 43.95117 -50.96667 9.85427 1.000 105.29809 163 LEU A C 1
ATOM 1121 O O . LEU A 1 163 ? 44.56776 -50.54260 8.87887 1.000 102.25876 163 LEU A O 1
ATOM 1126 N N . ARG A 1 164 ? 43.08783 -50.20949 10.53597 1.000 134.43422 164 ARG A N 1
ATOM 1127 C CA . ARG A 1 164 ? 42.86956 -48.80375 10.20237 1.000 127.36436 164 ARG A CA 1
ATOM 1128 C C . ARG A 1 164 ? 43.95339 -47.91629 10.80361 1.000 129.93996 164 ARG A C 1
ATOM 1129 O O . ARG A 1 164 ? 44.52353 -47.06306 10.11372 1.000 131.52799 164 ARG A O 1
ATOM 1137 N N . GLY A 1 165 ? 44.24368 -48.09555 12.09513 1.000 134.02030 165 GLY A N 1
ATOM 1138 C CA . GLY A 1 165 ? 45.30497 -47.32652 12.72027 1.000 117.95109 165 GLY A CA 1
ATOM 1139 C C . GLY A 1 165 ? 46.69412 -47.78827 12.33802 1.000 123.88615 165 GLY A C 1
ATOM 1140 O O . GLY A 1 165 ? 47.62735 -46.98034 12.30689 1.000 130.05264 165 GLY A O 1
ATOM 1141 N N . GLY A 1 166 ? 46.85728 -49.08237 12.04712 1.000 99.66183 166 GLY A N 1
ATOM 1142 C CA . GLY A 1 166 ? 48.16446 -49.59294 11.67080 1.000 90.82474 166 GLY A CA 1
ATOM 1143 C C . GLY A 1 166 ? 48.64880 -49.06809 10.33616 1.000 99.93636 166 GLY A C 1
ATOM 1144 O O . GLY A 1 166 ? 49.85600 -48.93950 10.11664 1.000 98.59545 166 GLY A O 1
ATOM 1145 N N . LEU A 1 167 ? 47.72561 -48.77131 9.42370 1.000 96.09520 167 LEU A N 1
ATOM 1146 C CA . LEU A 1 167 ? 48.11969 -48.20573 8.14220 1.000 79.74492 167 LEU A CA 1
ATOM 1147 C C . LEU A 1 167 ? 48.42204 -46.71926 8.25433 1.000 80.57237 167 LEU A C 1
ATOM 1148 O O . LEU A 1 167 ? 49.30980 -46.21459 7.55437 1.000 85.65565 167 LEU A O 1
ATOM 1153 N N . ASN A 1 168 ? 47.70568 -46.01234 9.13136 1.000 82.49159 168 ASN A N 1
ATOM 1154 C CA . ASN A 1 168 ? 47.93180 -44.58084 9.29399 1.000 96.24558 168 ASN A CA 1
ATOM 1155 C C . ASN A 1 168 ? 49.34278 -44.30447 9.79805 1.000 101.40542 168 ASN A C 1
ATOM 1156 O O . ASN A 1 168 ? 50.01613 -43.39123 9.31079 1.000 100.88199 168 ASN A O 1
ATOM 1161 N N . ILE A 1 169 ? 49.82079 -45.10218 10.75161 1.000 138.16063 169 ILE A N 1
ATOM 1162 C CA . ILE A 1 169 ? 51.15649 -44.87981 11.29826 1.000 135.32057 169 ILE A CA 1
ATOM 1163 C C . ILE A 1 169 ? 52.23656 -45.21142 10.26869 1.000 136.67249 169 ILE A C 1
ATOM 1164 O O . ILE A 1 169 ? 53.25860 -44.52190 10.18398 1.000 136.02030 169 ILE A O 1
ATOM 1169 N N . VAL A 1 170 ? 52.03096 -46.25547 9.46280 1.000 101.02055 170 VAL A N 1
ATOM 1170 C CA . VAL A 1 170 ? 52.97947 -46.56770 8.39434 1.000 80.30249 170 VAL A CA 1
ATOM 1171 C C . VAL A 1 170 ? 53.04161 -45.42520 7.38909 1.000 71.97976 170 VAL A C 1
ATOM 1172 O O . VAL A 1 170 ? 54.12621 -45.00818 6.95167 1.000 68.43257 170 VAL A O 1
ATOM 1176 N N . PHE A 1 171 ? 51.87808 -44.89752 7.01073 1.000 70.68100 171 PHE A N 1
ATOM 1177 C CA . PHE A 1 171 ? 51.85454 -43.76797 6.09306 1.000 72.36608 171 PHE A CA 1
ATOM 1178 C C . PHE A 1 171 ? 52.58510 -42.57190 6.67997 1.000 72.76475 171 PHE A C 1
ATOM 1179 O O . PHE A 1 171 ? 53.33053 -41.87779 5.97656 1.000 81.09861 171 PHE A O 1
ATOM 1187 N N . GLN A 1 172 ? 52.39728 -42.32074 7.97175 1.000 76.01955 172 GLN A N 1
ATOM 1188 C CA . GLN A 1 172 ? 53.01829 -41.14658 8.56571 1.000 79.66461 172 GLN A CA 1
ATOM 1189 C C . GLN A 1 172 ? 54.49506 -41.36080 8.85164 1.000 80.77498 172 GLN A C 1
ATOM 1190 O O . GLN A 1 172 ? 55.19824 -40.39282 9.15782 1.000 74.16991 172 GLN A O 1
ATOM 1196 N N . LEU A 1 173 ? 54.95358 -42.60762 8.77962 1.000 72.57106 173 LEU A N 1
ATOM 1197 C CA . LEU A 1 173 ? 56.37684 -42.91351 8.83875 1.000 62.16435 173 LEU A CA 1
ATOM 1198 C C . LEU A 1 173 ? 57.04680 -42.70788 7.48647 1.000 63.31824 173 LEU A C 1
ATOM 1199 O O . LEU A 1 173 ? 58.20002 -42.25096 7.41940 1.000 65.56147 173 LEU A O 1
ATOM 1204 N N . MET A 1 174 ? 56.34328 -43.06357 6.40421 1.000 66.97079 174 MET A N 1
ATOM 1205 C CA . MET A 1 174 ? 56.92511 -42.92385 5.06998 1.000 63.41240 174 MET A CA 1
ATOM 1206 C C . MET A 1 174 ? 57.26975 -41.47555 4.74334 1.000 60.95006 174 MET A C 1
ATOM 1207 O O . MET A 1 174 ? 58.23297 -41.22038 4.01233 1.000 55.42895 174 MET A O 1
ATOM 1212 N N . VAL A 1 175 ? 56.51813 -40.51556 5.28455 1.000 58.39158 175 VAL A N 1
ATOM 1213 C CA . VAL A 1 175 ? 56.81892 -39.11285 5.01378 1.000 55.08671 175 VAL A CA 1
ATOM 1214 C C . VAL A 1 175 ? 58.13140 -38.69834 5.68013 1.000 55.83526 175 VAL A C 1
ATOM 1215 O O . VAL A 1 175 ? 58.95621 -37.99984 5.07467 1.000 58.89284 175 VAL A O 1
ATOM 1219 N N . THR A 1 176 ? 58.36287 -39.13830 6.92058 1.000 47.94872 176 THR A N 1
ATOM 1220 C CA . THR A 1 176 ? 59.63221 -38.84342 7.58003 1.000 47.44429 176 THR A CA 1
ATOM 1221 C C . THR A 1 176 ? 60.79156 -39.49748 6.84235 1.000 54.28672 176 THR A C 1
ATOM 1222 O O . THR A 1 176 ? 61.86616 -38.89822 6.68668 1.000 55.20863 176 THR A O 1
ATOM 1226 N N . ILE A 1 177 ? 60.58744 -40.72821 6.37166 1.000 53.17106 177 ILE A N 1
ATOM 1227 C CA . ILE A 1 177 ? 61.64308 -41.41184 5.62677 1.000 57.63065 177 ILE A CA 1
ATOM 1228 C C . ILE A 1 177 ? 61.95817 -40.66214 4.33337 1.000 48.80317 177 ILE A C 1
ATOM 1229 O O . ILE A 1 177 ? 63.12950 -40.50229 3.95047 1.000 46.29970 177 ILE A O 1
ATOM 1234 N N . GLY A 1 178 ? 60.91748 -40.19673 3.63847 1.000 45.16366 178 GLY A N 1
ATOM 1235 C CA . GLY A 1 178 ? 61.13171 -39.41580 2.43302 1.000 45.61318 178 GLY A CA 1
ATOM 1236 C C . GLY A 1 178 ? 61.88783 -38.13206 2.70051 1.000 50.30054 178 GLY A C 1
ATOM 1237 O O . GLY A 1 178 ? 62.76016 -37.74302 1.92218 1.000 52.57409 178 GLY A O 1
ATOM 1238 N N . ILE A 1 179 ? 61.56881 -37.46224 3.81088 1.000 53.06890 179 ILE A N 1
ATOM 1239 C CA . ILE A 1 179 ? 62.28862 -36.24544 4.18669 1.000 50.35078 179 ILE A CA 1
ATOM 1240 C C . ILE A 1 179 ? 63.76573 -36.54785 4.40994 1.000 53.73048 179 ILE A C 1
ATOM 1241 O O . ILE A 1 179 ? 64.64920 -35.78398 3.99118 1.000 55.49018 179 ILE A O 1
ATOM 1246 N N . LEU A 1 180 ? 64.05629 -37.65769 5.09081 1.000 60.65523 180 LEU A N 1
ATOM 1247 C CA . LEU A 1 180 ? 65.44741 -38.01315 5.35433 1.000 62.89363 180 LEU A CA 1
ATOM 1248 C C . LEU A 1 180 ? 66.21128 -38.25993 4.05638 1.000 57.77320 180 LEU A C 1
ATOM 1249 O O . LEU A 1 180 ? 67.31781 -37.73455 3.85875 1.000 60.13222 180 LEU A O 1
ATOM 1254 N N . ILE A 1 181 ? 65.63001 -39.04835 3.14711 1.000 53.53686 181 ILE A N 1
ATOM 1255 C CA . ILE A 1 181 ? 66.34907 -39.33090 1.90444 1.000 41.32714 181 ILE A CA 1
ATOM 1256 C C . ILE A 1 181 ? 66.46215 -38.07704 1.04318 1.000 37.68987 181 ILE A C 1
ATOM 1257 O O . ILE A 1 181 ? 67.44689 -37.90778 0.31325 1.000 38.13136 181 ILE A O 1
ATOM 1262 N N . ALA A 1 182 ? 65.48115 -37.17291 1.11846 1.000 40.25153 182 ALA A N 1
ATOM 1263 C CA . ALA A 1 182 ? 65.58811 -35.90954 0.39625 1.000 43.24439 182 ALA A CA 1
ATOM 1264 C C . ALA A 1 182 ? 66.74239 -35.06543 0.92325 1.000 42.51010 182 ALA A C 1
ATOM 1265 O O . ALA A 1 182 ? 67.48118 -34.45320 0.13982 1.000 44.90316 182 ALA A O 1
ATOM 1267 N N . ASN A 1 183 ? 66.91166 -35.01554 2.24735 1.000 38.08344 183 ASN A N 1
ATOM 1268 C CA . ASN A 1 183 ? 68.06786 -34.31767 2.80394 1.000 43.53803 183 ASN A CA 1
ATOM 1269 C C . ASN A 1 183 ? 69.37177 -34.95229 2.33961 1.000 44.21014 183 ASN A C 1
ATOM 1270 O O . ASN A 1 183 ? 70.34527 -34.24549 2.05410 1.000 46.47119 183 ASN A O 1
ATOM 1275 N N . ILE A 1 184 ? 69.41276 -36.28517 2.26592 1.000 41.77389 184 ILE A N 1
ATOM 1276 C CA . ILE A 1 184 ? 70.62430 -36.96436 1.79950 1.000 43.35733 184 ILE A CA 1
ATOM 1277 C C . ILE A 1 184 ? 70.93820 -36.57067 0.35700 1.000 47.16770 184 ILE A C 1
ATOM 1278 O O . ILE A 1 184 ? 72.08506 -36.23883 0.00871 1.000 46.70708 184 ILE A O 1
ATOM 1283 N N . VAL A 1 185 ? 69.91571 -36.59346 -0.50046 1.000 45.51899 185 VAL A N 1
ATOM 1284 C CA . VAL A 1 185 ? 70.11219 -36.25608 -1.90575 1.000 39.19380 185 VAL A CA 1
ATOM 1285 C C . VAL A 1 185 ? 70.58986 -34.81761 -2.03997 1.000 44.97148 185 VAL A C 1
ATOM 1286 O O . VAL A 1 185 ? 71.53074 -34.52721 -2.79113 1.000 54.15858 185 VAL A O 1
ATOM 1290 N N . ASN A 1 186 ? 69.97301 -33.89942 -1.29153 1.000 38.11191 186 ASN A N 1
ATOM 1291 C CA . ASN A 1 186 ? 70.39727 -32.50425 -1.34531 1.000 43.70633 186 ASN A CA 1
ATOM 1292 C C . ASN A 1 186 ? 71.83179 -32.32903 -0.86867 1.000 48.89295 186 ASN A C 1
ATOM 1293 O O . ASN A 1 186 ? 72.60591 -31.58564 -1.48243 1.000 57.83332 186 ASN A O 1
ATOM 1298 N N . TYR A 1 187 ? 72.20989 -33.00293 0.21996 1.000 43.06212 187 TYR A N 1
ATOM 1299 C CA . TYR A 1 187 ? 73.56776 -32.85312 0.73019 1.000 47.63129 187 TYR A CA 1
ATOM 1300 C C . TYR A 1 187 ? 74.59005 -33.32231 -0.29214 1.000 54.45598 187 TYR A C 1
ATOM 1301 O O . TYR A 1 187 ? 75.65404 -32.70847 -0.44425 1.000 58.67014 187 TYR A O 1
ATOM 1310 N N . PHE A 1 188 ? 74.28910 -34.41270 -1.00184 1.000 54.02963 188 PHE A N 1
ATOM 1311 C CA . PHE A 1 188 ? 75.24182 -34.88914 -2.00043 1.000 53.04895 188 PHE A CA 1
ATOM 1312 C C . PHE A 1 188 ? 75.24555 -34.05378 -3.27977 1.000 53.56534 188 PHE A C 1
ATOM 1313 O O . PHE A 1 188 ? 76.30257 -33.91281 -3.90657 1.000 58.35337 188 PHE A O 1
ATOM 1321 N N . THR A 1 189 ? 74.10982 -33.48362 -3.68352 1.000 48.37254 189 THR A N 1
ATOM 1322 C CA . THR A 1 189 ? 74.07208 -32.68485 -4.90554 1.000 45.64590 189 THR A CA 1
ATOM 1323 C C . THR A 1 189 ? 74.37652 -31.21059 -4.67305 1.000 53.54938 189 THR A C 1
ATOM 1324 O O . THR A 1 189 ? 74.44407 -30.44860 -5.64351 1.000 54.04168 189 THR A O 1
ATOM 1328 N N . ALA A 1 190 ? 74.54678 -30.78864 -3.41865 1.000 58.16357 190 ALA A N 1
ATOM 1329 C CA . ALA A 1 190 ? 74.93952 -29.40963 -3.14992 1.000 62.48311 190 ALA A CA 1
ATOM 1330 C C . ALA A 1 190 ? 76.32955 -29.12039 -3.69322 1.000 59.03289 190 ALA A C 1
ATOM 1331 O O . ALA A 1 190 ? 76.58164 -28.03532 -4.23028 1.000 57.75461 190 ALA A O 1
ATOM 1333 N N . THR A 1 191 ? 77.24716 -30.07737 -3.54414 1.000 68.93807 191 THR A N 1
ATOM 1334 C CA . THR A 1 191 ? 78.60181 -29.90362 -4.05127 1.000 73.72540 191 THR A CA 1
ATOM 1335 C C . THR A 1 191 ? 78.62335 -29.82166 -5.56993 1.000 69.52421 191 THR A C 1
ATOM 1336 O O . THR A 1 191 ? 79.46664 -29.11867 -6.13867 1.000 75.27979 191 THR A O 1
ATOM 1340 N N . VAL A 1 192 ? 77.71620 -30.53079 -6.24034 1.000 63.52325 192 VAL A N 1
ATOM 1341 C CA . VAL A 1 192 ? 77.63451 -30.47458 -7.69409 1.000 66.33792 192 VAL A CA 1
ATOM 1342 C C . VAL A 1 192 ? 77.17963 -29.08247 -8.09395 1.000 68.02334 192 VAL A C 1
ATOM 1343 O O . VAL A 1 192 ? 76.00945 -28.72115 -7.92758 1.000 74.87892 192 VAL A O 1
ATOM 1347 N N . HIS A 1 193 ? 78.10477 -28.29772 -8.60649 1.000 68.57169 193 HIS A N 1
ATOM 1348 C CA . HIS A 1 193 ? 77.84095 -26.92147 -8.99230 1.000 71.43480 193 HIS A CA 1
ATOM 1349 C C . HIS A 1 193 ? 77.21107 -26.72936 -10.37188 1.000 73.77758 193 HIS A C 1
ATOM 1350 O O . HIS A 1 193 ? 76.33992 -25.86135 -10.50531 1.000 87.15511 193 HIS A O 1
ATOM 1357 N N . PRO A 1 194 ? 77.60332 -27.46160 -11.42474 1.000 56.17432 194 PRO A N 1
ATOM 1358 C CA . PRO A 1 194 ? 76.95692 -27.19507 -12.72327 1.000 59.41046 194 PRO A CA 1
ATOM 1359 C C . PRO A 1 194 ? 75.45645 -27.48766 -12.74357 1.000 64.54995 194 PRO A C 1
ATOM 1360 O O . PRO A 1 194 ? 74.69544 -26.65939 -13.25923 1.000 61.86355 194 PRO A O 1
ATOM 1364 N N . TYR A 1 195 ? 74.99832 -28.62523 -12.20006 1.000 62.50235 195 TYR A N 1
ATOM 1365 C CA . TYR A 1 195 ? 73.59322 -29.01682 -12.34224 1.000 55.23483 195 TYR A CA 1
ATOM 1366 C C . TYR A 1 195 ? 73.05641 -29.72055 -11.08978 1.000 55.53536 195 TYR A C 1
ATOM 1367 O O . TYR A 1 195 ? 72.24445 -30.64651 -11.18971 1.000 55.09258 195 TYR A O 1
ATOM 1376 N N . GLY A 1 196 ? 73.50463 -29.30368 -9.90260 1.000 62.09891 196 GLY A N 1
ATOM 1377 C CA . GLY A 1 196 ? 73.18159 -30.05913 -8.69545 1.000 53.53661 196 GLY A CA 1
ATOM 1378 C C . GLY A 1 196 ? 71.69267 -30.14504 -8.40176 1.000 53.25681 196 GLY A C 1
ATOM 1379 O O . GLY A 1 196 ? 71.15107 -31.23451 -8.17459 1.000 53.39349 196 GLY A O 1
ATOM 1380 N N . TRP A 1 197 ? 71.00404 -28.99941 -8.41349 1.000 57.54126 197 TRP A N 1
ATOM 1381 C CA . TRP A 1 197 ? 69.59265 -28.99707 -8.03898 1.000 46.85970 197 TRP A CA 1
ATOM 1382 C C . TRP A 1 197 ? 68.75364 -29.80942 -9.01429 1.000 49.86719 197 TRP A C 1
ATOM 1383 O O . TRP A 1 197 ? 67.71254 -30.35013 -8.63302 1.000 45.52784 197 TRP A O 1
ATOM 1394 N N . ARG A 1 198 ? 69.18928 -29.90871 -10.26986 1.000 50.38369 198 ARG A N 1
ATOM 1395 C CA . ARG A 1 198 ? 68.46994 -30.71622 -11.24830 1.000 53.94309 198 ARG A CA 1
ATOM 1396 C C . ARG A 1 198 ? 68.50304 -32.19088 -10.86919 1.000 56.80992 198 ARG A C 1
ATOM 1397 O O . ARG A 1 198 ? 67.47625 -32.88096 -10.91308 1.000 50.12471 198 ARG A O 1
ATOM 1405 N N . ILE A 1 199 ? 69.68044 -32.68750 -10.47806 1.000 55.20249 199 ILE A N 1
ATOM 1406 C CA . ILE A 1 199 ? 69.77702 -34.04820 -9.95907 1.000 48.77945 199 ILE A CA 1
ATOM 1407 C C . ILE A 1 199 ? 68.90982 -34.20213 -8.72326 1.000 52.87202 199 ILE A C 1
ATOM 1408 O O . ILE A 1 199 ? 68.22589 -35.21839 -8.54941 1.000 47.86130 199 ILE A O 1
ATOM 1413 N N . ALA A 1 200 ? 68.92993 -33.19964 -7.84055 1.000 57.09501 200 ALA A N 1
ATOM 1414 C CA . ALA A 1 200 ? 68.14487 -33.29625 -6.61558 1.000 44.02693 200 ALA A CA 1
ATOM 1415 C C . ALA A 1 200 ? 66.65946 -33.41398 -6.92343 1.000 43.25887 200 ALA A C 1
ATOM 1416 O O . ALA A 1 200 ? 65.95450 -34.23008 -6.32030 1.000 48.12731 200 ALA A O 1
ATOM 1418 N N . LEU A 1 201 ? 66.16890 -32.61932 -7.86944 1.000 53.13779 201 LEU A N 1
ATOM 1419 C CA . LEU A 1 201 ? 64.74459 -32.61104 -8.16908 1.000 62.65350 201 LEU A CA 1
ATOM 1420 C C . LEU A 1 201 ? 64.32299 -33.74796 -9.08849 1.000 55.76350 201 LEU A C 1
ATOM 1421 O O . LEU A 1 201 ? 63.12489 -34.03632 -9.17911 1.000 58.64143 201 LEU A O 1
ATOM 1426 N N . GLY A 1 202 ? 65.26526 -34.39951 -9.76640 1.000 46.56302 202 GLY A N 1
ATOM 1427 C CA . GLY A 1 202 ? 64.88722 -35.55417 -10.55438 1.000 41.20901 202 GLY A CA 1
ATOM 1428 C C . GLY A 1 202 ? 64.64260 -36.81998 -9.76304 1.000 46.14565 202 GLY A C 1
ATOM 1429 O O . GLY A 1 202 ? 64.09537 -37.78171 -10.31120 1.000 59.45357 202 GLY A O 1
ATOM 1430 N N . GLY A 1 203 ? 65.03479 -36.84625 -8.48777 1.000 43.30797 203 GLY A N 1
ATOM 1431 C CA . GLY A 1 203 ? 64.89120 -38.05183 -7.69032 1.000 53.58124 203 GLY A CA 1
ATOM 1432 C C . GLY A 1 203 ? 63.45701 -38.42663 -7.38169 1.000 57.35295 203 GLY A C 1
ATOM 1433 O O . GLY A 1 203 ? 63.17995 -39.59513 -7.09105 1.000 54.75849 203 GLY A O 1
ATOM 1434 N N . ALA A 1 204 ? 62.53755 -37.46419 -7.43958 1.000 66.14823 204 ALA A N 1
ATOM 1435 C CA . ALA A 1 204 ? 61.13445 -37.75077 -7.17773 1.000 48.24122 204 ALA A CA 1
ATOM 1436 C C . ALA A 1 204 ? 60.49461 -38.59176 -8.27084 1.000 59.95382 204 ALA A C 1
ATOM 1437 O O . ALA A 1 204 ? 59.36005 -39.04751 -8.09363 1.000 69.34459 204 ALA A O 1
ATOM 1439 N N . GLY A 1 205 ? 61.18448 -38.79927 -9.39280 1.000 56.10213 205 GLY A N 1
ATOM 1440 C CA . GLY A 1 205 ? 60.58671 -39.53161 -10.49212 1.000 54.27044 205 GLY A CA 1
ATOM 1441 C C . GLY A 1 205 ? 60.43916 -41.01661 -10.23694 1.000 54.56698 205 GLY A C 1
ATOM 1442 O O . GLY A 1 205 ? 59.50719 -41.64441 -10.74708 1.000 57.68061 205 GLY A O 1
ATOM 1443 N N . ILE A 1 206 ? 61.34805 -41.60014 -9.46363 1.000 53.42728 206 ILE A N 1
ATOM 1444 C CA . ILE A 1 206 ? 61.33886 -43.04006 -9.20995 1.000 53.11577 206 ILE A CA 1
ATOM 1445 C C . ILE A 1 206 ? 60.06390 -43.45058 -8.47298 1.000 52.84972 206 ILE A C 1
ATOM 1446 O O . ILE A 1 206 ? 59.35100 -44.35765 -8.94487 1.000 60.97964 206 ILE A O 1
ATOM 1451 N N . PRO A 1 207 ? 59.71388 -42.82742 -7.33757 1.000 49.35570 207 PRO A N 1
ATOM 1452 C CA . PRO A 1 207 ? 58.44545 -43.19995 -6.69683 1.000 51.55729 207 PRO A CA 1
ATOM 1453 C C . PRO A 1 207 ? 57.23540 -42.84126 -7.53640 1.000 48.99058 207 PRO A C 1
ATOM 1454 O O . PRO A 1 207 ? 56.19727 -43.49376 -7.40307 1.000 42.37501 207 PRO A O 1
ATOM 1458 N N . ALA A 1 208 ? 57.34014 -41.83998 -8.41774 1.000 47.56210 208 ALA A N 1
ATOM 1459 C CA . ALA A 1 208 ? 56.22835 -41.52360 -9.31132 1.000 44.85947 208 ALA A CA 1
ATOM 1460 C C . ALA A 1 208 ? 56.01576 -42.62514 -10.34622 1.000 46.60840 208 ALA A C 1
ATOM 1461 O O . ALA A 1 208 ? 54.87372 -42.99212 -10.64273 1.000 50.18896 208 ALA A O 1
ATOM 1463 N N . VAL A 1 209 ? 57.10019 -43.16572 -10.90603 1.000 40.38691 209 VAL A N 1
ATOM 1464 C CA . VAL A 1 209 ? 56.98100 -44.31406 -11.80133 1.000 46.88627 209 VAL A CA 1
ATOM 1465 C C . VAL A 1 209 ? 56.36915 -45.49895 -11.06318 1.000 48.86052 209 VAL A C 1
ATOM 1466 O O . VAL A 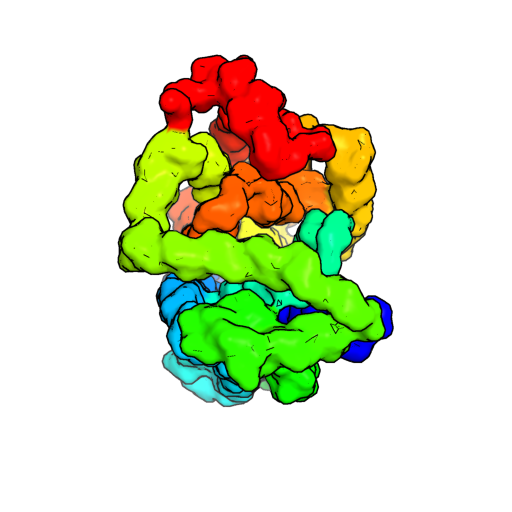1 209 ? 55.50520 -46.21266 -11.59890 1.000 47.12612 209 VAL A O 1
ATOM 1470 N N . ILE A 1 210 ? 56.80882 -45.72989 -9.82222 1.000 51.12654 210 ILE A N 1
ATOM 1471 C CA . ILE A 1 210 ? 56.26024 -46.84031 -9.04468 1.000 56.11302 210 ILE A CA 1
ATOM 1472 C C . ILE A 1 210 ? 54.77334 -46.63612 -8.78285 1.000 52.06081 210 ILE A C 1
ATOM 1473 O O . ILE A 1 210 ? 53.97758 -47.57813 -8.86690 1.000 52.53718 210 ILE A O 1
ATOM 1478 N N . LEU A 1 211 ? 54.37936 -45.40836 -8.44438 1.000 51.54012 211 LEU A N 1
ATOM 1479 C CA . LEU A 1 211 ? 52.96916 -45.09986 -8.23978 1.000 51.96313 211 LEU A CA 1
ATOM 1480 C C . LEU A 1 211 ? 52.16603 -45.32840 -9.51309 1.000 52.37246 211 LEU A C 1
ATOM 1481 O O . LEU A 1 211 ? 51.05022 -45.85872 -9.46358 1.000 49.98491 211 LEU A O 1
ATOM 1486 N N . LEU A 1 212 ? 52.71384 -44.92143 -10.66305 1.000 51.99717 212 LEU A N 1
ATOM 1487 C CA . LEU A 1 212 ? 52.00846 -45.09538 -11.92972 1.000 54.49471 212 LEU A CA 1
ATOM 1488 C C . LEU A 1 212 ? 51.77167 -46.56892 -12.23005 1.000 57.18988 212 LEU A C 1
ATOM 1489 O O . LEU A 1 212 ? 50.66019 -46.96852 -12.59524 1.000 48.61844 212 LEU A O 1
ATOM 1494 N N . PHE A 1 213 ? 52.80500 -47.39744 -12.07638 1.000 51.49181 213 PHE A N 1
ATOM 1495 C CA . PHE A 1 213 ? 52.62608 -48.82060 -12.34611 1.000 51.78565 213 PHE A CA 1
ATOM 1496 C C . PHE A 1 213 ? 51.91047 -49.56186 -11.22575 1.000 63.04631 213 PHE A C 1
ATOM 1497 O O . PHE A 1 213 ? 51.51775 -50.71687 -11.42497 1.000 60.45281 213 PHE A O 1
ATOM 1505 N N . GLY A 1 214 ? 51.73377 -48.93757 -10.06475 1.000 80.20673 214 GLY A N 1
ATOM 1506 C CA . GLY A 1 214 ? 50.92178 -49.51257 -9.01113 1.000 78.98034 214 GLY A CA 1
ATOM 1507 C C . GLY A 1 214 ? 49.46569 -49.10798 -9.12062 1.000 81.54693 214 GLY A C 1
ATOM 1508 O O . GLY A 1 214 ? 48.56810 -49.89803 -8.81506 1.000 89.10329 214 GLY A O 1
ATOM 1509 N N . SER A 1 215 ? 49.21866 -47.87263 -9.56092 1.000 61.48922 215 SER A N 1
ATOM 1510 C CA . SER A 1 215 ? 47.85075 -47.40305 -9.74052 1.000 62.49176 215 SER A CA 1
ATOM 1511 C C . SER A 1 215 ? 47.17637 -48.02731 -10.95503 1.000 75.25253 215 SER A C 1
ATOM 1512 O O . SER A 1 215 ? 45.94439 -47.99906 -11.04668 1.000 85.93802 215 SER A O 1
ATOM 1515 N N . LEU A 1 216 ? 47.95062 -48.56772 -11.89737 1.000 71.35146 216 LEU A N 1
ATOM 1516 C CA . LEU A 1 216 ? 47.35980 -49.26545 -13.03334 1.000 66.88862 216 LEU A CA 1
ATOM 1517 C C . LEU A 1 216 ? 46.89174 -50.66959 -12.66725 1.000 71.44063 216 LEU A C 1
ATOM 1518 O O . LEU A 1 216 ? 45.90030 -51.15149 -13.22705 1.000 64.84481 216 LEU A O 1
ATOM 1523 N N . LEU A 1 217 ? 47.58223 -51.33466 -11.73675 1.000 78.28136 217 LEU A N 1
ATOM 1524 C CA . LEU A 1 217 ? 47.25839 -52.71197 -11.38092 1.000 79.65573 217 LEU A CA 1
ATOM 1525 C C . LEU A 1 217 ? 46.12319 -52.82130 -10.37001 1.000 74.50491 217 LEU A C 1
ATOM 1526 O O . LEU A 1 217 ? 45.48308 -53.87622 -10.29336 1.000 73.75393 217 LEU A O 1
ATOM 1531 N N . ILE A 1 218 ? 45.86264 -51.77048 -9.59539 1.000 79.74560 218 ILE A N 1
ATOM 1532 C CA . ILE A 1 218 ? 44.81059 -51.80272 -8.58436 1.000 81.38905 218 ILE A CA 1
ATOM 1533 C C . ILE A 1 218 ? 43.47137 -51.45098 -9.22394 1.000 79.35289 218 ILE A C 1
ATOM 1534 O O . ILE A 1 218 ? 43.39936 -50.64135 -10.15676 1.000 89.78165 218 ILE A O 1
ATOM 1539 N N . ILE A 1 219 ? 42.40395 -52.08467 -8.74203 1.000 71.01490 219 ILE A N 1
ATOM 1540 C CA . ILE A 1 219 ? 41.06241 -51.88415 -9.27571 1.000 89.77593 219 ILE A CA 1
ATOM 1541 C C . ILE A 1 219 ? 40.22770 -51.16523 -8.21482 1.000 81.08405 219 ILE A C 1
ATOM 1542 O O . ILE A 1 219 ? 40.54458 -51.18713 -7.02085 1.000 75.40522 219 ILE A O 1
ATOM 1547 N N . GLU A 1 220 ? 39.16040 -50.49752 -8.66619 1.000 91.32971 220 GLU A N 1
ATOM 1548 C CA . GLU A 1 220 ? 38.36829 -49.64772 -7.78259 1.000 87.29540 220 GLU A CA 1
ATOM 1549 C C . GLU A 1 220 ? 37.73894 -50.45924 -6.65757 1.000 87.39661 220 GLU A C 1
ATOM 1550 O O . GLU A 1 220 ? 37.44288 -51.64853 -6.80172 1.000 84.98377 220 GLU A O 1
ATOM 1556 N N . THR A 1 221 ? 37.54735 -49.79347 -5.52302 1.000 91.45204 221 THR A N 1
ATOM 1557 C CA . THR A 1 221 ? 36.97451 -50.42935 -4.35081 1.000 84.91388 221 THR A CA 1
ATOM 1558 C C . THR A 1 221 ? 35.50990 -50.79513 -4.59341 1.000 86.68808 221 THR A C 1
ATOM 1559 O O . THR A 1 221 ? 34.81345 -50.12793 -5.36453 1.000 90.10323 221 THR A O 1
ATOM 1563 N N . PRO A 1 222 ? 35.02358 -51.86526 -3.95677 1.000 68.90655 222 PRO A N 1
ATOM 1564 C CA . PRO A 1 222 ? 33.60462 -52.21994 -4.11252 1.000 70.89290 222 PRO A CA 1
ATOM 1565 C C . PRO A 1 222 ? 32.66069 -51.13427 -3.63333 1.000 68.60785 222 PRO A C 1
ATOM 1566 O O . PRO A 1 222 ? 31.56018 -51.00101 -4.18200 1.000 66.66098 222 PRO A O 1
ATOM 1570 N N . THR A 1 223 ? 33.05651 -50.35463 -2.62255 1.000 62.00352 223 THR A N 1
ATOM 1571 C CA . THR A 1 223 ? 32.21974 -49.24784 -2.17048 1.000 57.99526 223 THR A CA 1
ATOM 1572 C C . THR A 1 223 ? 32.02888 -48.22268 -3.27874 1.000 57.58748 223 THR A C 1
ATOM 1573 O O . THR A 1 223 ? 30.92867 -47.68965 -3.46045 1.000 64.75753 223 THR A O 1
ATOM 1577 N N . SER A 1 224 ? 33.09451 -47.93341 -4.02872 1.000 62.32811 224 SER A N 1
ATOM 1578 C CA . SER A 1 224 ? 32.99721 -46.98846 -5.13662 1.000 59.94102 224 SER A CA 1
ATOM 1579 C C . SER A 1 224 ? 32.17671 -47.55567 -6.28780 1.000 67.90170 224 SER A C 1
ATOM 1580 O O . SER A 1 224 ? 31.43764 -46.81887 -6.95109 1.000 67.62943 224 SER A O 1
ATOM 1583 N N . LEU A 1 225 ? 32.30913 -48.85695 -6.55590 1.000 77.59918 225 LEU A N 1
ATOM 1584 C CA . LEU A 1 225 ? 31.58048 -49.45669 -7.66942 1.000 58.07108 225 LEU A CA 1
ATOM 1585 C C . LEU A 1 225 ? 30.09359 -49.56648 -7.36276 1.000 64.14784 225 LEU A C 1
ATOM 1586 O O . LEU A 1 225 ? 29.25524 -49.35994 -8.24603 1.000 80.78320 225 LEU A O 1
ATOM 1591 N N . ILE A 1 226 ? 29.74649 -49.87747 -6.11272 1.000 61.60757 226 ILE A N 1
ATOM 1592 C CA . ILE A 1 226 ? 28.34758 -49.98899 -5.72543 1.000 68.38301 226 ILE A CA 1
ATOM 1593 C C . ILE A 1 226 ? 27.65031 -48.63733 -5.78716 1.000 67.16106 226 ILE A C 1
ATOM 1594 O O . ILE A 1 226 ? 26.42123 -48.57493 -5.91328 1.000 75.47175 226 ILE A O 1
ATOM 1599 N N . GLU A 1 227 ? 28.41415 -47.54611 -5.75722 1.000 61.50634 227 GLU A N 1
ATOM 1600 C CA . GLU A 1 227 ? 27.81404 -46.22154 -5.84407 1.000 60.56299 227 GLU A CA 1
ATOM 1601 C C . GLU A 1 227 ? 27.06151 -46.01701 -7.15683 1.000 64.59090 227 GLU A C 1
ATOM 1602 O O . GLU A 1 227 ? 26.04226 -45.31838 -7.17784 1.000 68.55723 227 GLU A O 1
ATOM 1608 N N . ARG A 1 228 ? 27.53698 -46.60636 -8.25810 1.000 63.94724 228 ARG A N 1
ATOM 1609 C CA . ARG A 1 228 ? 26.89452 -46.45374 -9.56321 1.000 63.32471 228 ARG A CA 1
ATOM 1610 C C . ARG A 1 228 ? 26.29694 -47.76277 -10.06438 1.000 75.03733 228 ARG A C 1
ATOM 1611 O O . ARG A 1 228 ? 25.09774 -47.83030 -10.35032 1.000 65.32193 228 ARG A O 1
ATOM 1619 N N . ASN A 1 229 ? 27.09391 -48.82053 -10.15567 1.000 90.18780 229 ASN A N 1
ATOM 1620 C CA . ASN A 1 229 ? 26.60539 -50.13925 -10.55568 1.000 97.39495 229 ASN A CA 1
ATOM 1621 C C . ASN A 1 229 ? 26.75638 -51.10490 -9.37370 1.000 86.14390 229 ASN A C 1
ATOM 1622 O O . ASN A 1 229 ? 27.75928 -51.80489 -9.22859 1.000 72.13275 229 ASN A O 1
ATOM 1627 N N . LYS A 1 230 ? 25.70337 -51.16299 -8.55213 1.000 132.84193 230 LYS A N 1
ATOM 1628 C CA . LYS A 1 230 ? 25.66254 -51.92256 -7.30074 1.000 133.10404 230 LYS A CA 1
ATOM 1629 C C . LYS A 1 230 ? 25.69140 -53.41083 -7.61600 1.000 129.13658 230 LYS A C 1
ATOM 1630 O O . LYS A 1 230 ? 24.71924 -53.94734 -8.16730 1.000 123.79637 230 LYS A O 1
ATOM 1636 N N . ASN A 1 231 ? 26.81230 -54.06570 -7.29534 1.000 93.39897 231 ASN A N 1
ATOM 1637 C CA . ASN A 1 231 ? 27.02711 -55.49541 -7.48372 1.000 88.44591 231 ASN A CA 1
ATOM 1638 C C . ASN A 1 231 ? 27.09721 -55.89572 -8.94855 1.000 85.31957 231 ASN A C 1
ATOM 1639 O O . ASN A 1 231 ? 27.45188 -57.04961 -9.25082 1.000 81.46870 231 ASN A O 1
ATOM 1644 N N . GLU A 1 232 ? 26.81333 -54.98415 -9.87564 1.000 113.81516 232 GLU A N 1
ATOM 1645 C CA . GLU A 1 232 ? 26.98108 -55.30916 -11.28446 1.000 114.65501 232 GLU A CA 1
ATOM 1646 C C . GLU A 1 232 ? 28.45220 -55.46435 -11.63450 1.000 130.61355 232 GLU A C 1
ATOM 1647 O O . GLU A 1 232 ? 28.79139 -56.23790 -12.53329 1.000 131.95712 232 GLU A O 1
ATOM 1653 N N . GLU A 1 233 ? 29.33316 -54.74101 -10.93274 1.000 113.66137 233 GLU A N 1
ATOM 1654 C CA . GLU A 1 233 ? 30.77947 -54.87276 -11.09929 1.000 104.18934 233 GLU A CA 1
ATOM 1655 C C . GLU A 1 233 ? 31.56008 -54.96251 -9.78390 1.000 90.07967 233 GLU A C 1
ATOM 1656 O O . GLU A 1 233 ? 32.65436 -55.54173 -9.77927 1.000 89.00627 233 GLU A O 1
ATOM 1662 N N . GLY A 1 234 ? 31.03627 -54.44470 -8.67083 1.000 80.20420 234 GLY A N 1
ATOM 1663 C CA . GLY A 1 234 ? 31.77590 -54.50493 -7.42213 1.000 79.07512 234 GLY A CA 1
ATOM 1664 C C . GLY A 1 234 ? 31.67220 -55.81442 -6.66655 1.000 94.15677 234 GLY A C 1
ATOM 1665 O O . GLY A 1 234 ? 32.48584 -56.06423 -5.76664 1.000 93.94657 234 GLY A O 1
ATOM 1666 N N . LYS A 1 235 ? 30.68651 -56.65160 -6.99991 1.000 91.45527 235 LYS A N 1
ATOM 1667 C CA . LYS A 1 235 ? 30.50356 -57.90510 -6.27226 1.000 90.68025 235 LYS A CA 1
ATOM 1668 C C . LYS A 1 235 ? 31.71515 -58.82261 -6.44006 1.000 93.93860 235 LYS A C 1
ATOM 1669 O O . LYS A 1 235 ? 32.23808 -59.36403 -5.45924 1.000 90.42173 235 LYS A O 1
ATOM 1675 N N . GLU A 1 236 ? 32.18969 -58.99325 -7.67918 1.000 102.52411 236 GLU A N 1
ATOM 1676 C CA . GLU A 1 236 ? 33.39227 -59.79087 -7.92153 1.000 102.71159 236 GLU A CA 1
ATOM 1677 C C . GLU A 1 236 ? 34.64302 -59.07904 -7.41848 1.000 92.87718 236 GLU A C 1
ATOM 1678 O O . GLU A 1 236 ? 35.60986 -59.73194 -6.99109 1.000 91.76263 236 GLU A O 1
ATOM 1684 N N . ALA A 1 237 ? 34.64451 -57.74459 -7.48124 1.000 143.99011 237 ALA A N 1
ATOM 1685 C CA . ALA A 1 237 ? 35.78961 -56.97552 -7.01248 1.000 136.84240 237 ALA A CA 1
ATOM 1686 C C . ALA A 1 237 ? 36.03089 -57.21276 -5.53166 1.000 118.83928 237 ALA A C 1
ATOM 1687 O O . ALA A 1 237 ? 37.18144 -57.27937 -5.08343 1.000 119.12798 237 ALA A O 1
ATOM 1689 N N . LEU A 1 238 ? 34.95801 -57.34761 -4.75266 1.000 96.63766 238 LEU A N 1
ATOM 1690 C CA . LEU A 1 238 ? 35.16130 -57.57868 -3.32720 1.000 99.40697 238 LEU A CA 1
ATOM 1691 C C . LEU A 1 238 ? 35.63869 -59.00574 -3.07171 1.000 92.64749 238 LEU A C 1
ATOM 1692 O O . LEU A 1 238 ? 36.36563 -59.24976 -2.10157 1.000 79.09156 238 LEU A O 1
ATOM 1697 N N . ARG A 1 239 ? 35.25859 -59.95143 -3.93987 1.000 94.90631 239 ARG A N 1
ATOM 1698 C CA . ARG A 1 239 ? 35.74107 -61.32689 -3.81152 1.000 86.00937 239 ARG A CA 1
ATOM 1699 C C . ARG A 1 239 ? 37.22492 -61.43854 -4.13719 1.000 87.83638 239 ARG A C 1
ATOM 1700 O O . ARG A 1 239 ? 37.91687 -62.30304 -3.58472 1.000 86.77161 239 ARG A O 1
ATOM 1708 N N . LYS A 1 240 ? 37.72649 -60.59554 -5.04433 1.000 94.98156 240 LYS A N 1
ATOM 1709 C CA . LYS A 1 240 ? 39.15833 -60.64230 -5.34564 1.000 85.62715 240 LYS A CA 1
ATOM 1710 C C . LYS A 1 240 ? 40.01238 -60.11564 -4.19579 1.000 83.09566 240 LYS A C 1
ATOM 1711 O O . LYS A 1 240 ? 41.17378 -60.51637 -4.06279 1.000 92.80338 240 LYS A O 1
ATOM 1717 N N . ILE A 1 241 ? 39.47419 -59.21569 -3.36918 1.000 78.81408 241 ILE A N 1
ATOM 1718 C CA . ILE A 1 241 ? 40.24980 -58.67713 -2.25205 1.000 74.18314 241 ILE A CA 1
ATOM 1719 C C . ILE A 1 241 ? 40.60764 -59.77575 -1.25997 1.000 84.78586 241 ILE A C 1
ATOM 1720 O O . ILE A 1 241 ? 41.74234 -59.84750 -0.77081 1.000 91.27099 241 ILE A O 1
ATOM 1725 N N . ARG A 1 242 ? 39.65102 -60.64228 -0.94199 1.000 75.35249 242 ARG A N 1
ATOM 1726 C CA . ARG A 1 242 ? 39.84112 -61.66400 0.07939 1.000 79.61384 242 ARG A CA 1
ATOM 1727 C C . ARG A 1 242 ? 39.24123 -62.97665 -0.40321 1.000 85.04066 242 ARG A C 1
ATOM 1728 O O . ARG A 1 242 ? 38.06025 -63.04008 -0.75962 1.000 95.02004 242 ARG A O 1
ATOM 1736 N N . GLY A 1 243 ? 40.06715 -64.02318 -0.41955 1.000 82.18416 243 GLY A N 1
ATOM 1737 C CA . GLY A 1 243 ? 39.72796 -65.27194 -1.08046 1.000 92.31689 243 GLY A CA 1
ATOM 1738 C C . GLY A 1 243 ? 38.61797 -66.05973 -0.42266 1.000 104.82560 243 GLY A C 1
ATOM 1739 O O . GLY A 1 243 ? 38.24600 -67.11643 -0.94328 1.000 112.02243 243 GLY A O 1
ATOM 1740 N N . VAL A 1 244 ? 38.10222 -65.59454 0.70621 1.000 100.64004 244 VAL A N 1
ATOM 1741 C CA . VAL A 1 244 ? 36.97539 -66.25159 1.35435 1.000 111.53527 244 VAL A CA 1
ATOM 1742 C C . VAL A 1 244 ? 35.71488 -65.96746 0.54863 1.000 120.26398 244 VAL A C 1
ATOM 1743 O O . VAL A 1 244 ? 35.52295 -64.85600 0.03850 1.000 95.70244 244 VAL A O 1
ATOM 1747 N N . ASP A 1 245 ? 34.86069 -66.98405 0.40476 1.000 152.20426 245 ASP A N 1
ATOM 1748 C CA . ASP A 1 245 ? 33.60833 -66.83173 -0.32695 1.000 145.95900 245 ASP A CA 1
ATOM 1749 C C . ASP A 1 245 ? 32.50513 -66.18043 0.49996 1.000 139.16481 245 ASP A C 1
ATOM 1750 O O . ASP A 1 245 ? 31.46479 -65.82203 -0.06379 1.000 130.80305 245 ASP A O 1
ATOM 1755 N N . ASP A 1 246 ? 32.69950 -66.01330 1.81016 1.000 131.24470 246 ASP A N 1
ATOM 1756 C CA . ASP A 1 246 ? 31.69946 -65.37099 2.66685 1.000 128.03792 246 ASP A CA 1
ATOM 1757 C C . ASP A 1 246 ? 31.75215 -63.85867 2.44695 1.000 130.60143 246 ASP A C 1
ATOM 1758 O O . ASP A 1 246 ? 32.31769 -63.09414 3.23462 1.000 139.83344 246 ASP A O 1
ATOM 1763 N N . ILE A 1 247 ? 31.14484 -63.43336 1.33886 1.000 126.52083 247 ILE A N 1
ATOM 1764 C CA . ILE A 1 247 ? 31.01782 -62.01890 0.99983 1.000 118.96921 247 ILE A CA 1
ATOM 1765 C C . ILE A 1 247 ? 29.70322 -61.42946 1.49679 1.000 120.22592 247 ILE A C 1
ATOM 1766 O O . ILE A 1 247 ? 29.68154 -60.30693 2.00872 1.000 113.43001 247 ILE A O 1
ATOM 1771 N N . ASN A 1 248 ? 28.60524 -62.18167 1.36276 1.000 111.86616 248 ASN A N 1
ATOM 1772 C CA . ASN A 1 248 ? 27.27136 -61.59634 1.44361 1.000 98.02400 248 ASN A CA 1
ATOM 1773 C C . ASN A 1 248 ? 27.05019 -60.85765 2.75735 1.000 100.58097 248 ASN A C 1
ATOM 1774 O O . ASN A 1 248 ? 26.35167 -59.83847 2.78498 1.000 87.21172 248 ASN A O 1
ATOM 1779 N N . ASP A 1 249 ? 27.66020 -61.33048 3.84445 1.000 119.39846 249 ASP A N 1
ATOM 1780 C CA . ASP A 1 249 ? 27.46328 -60.69021 5.13903 1.000 126.16341 249 ASP A CA 1
ATOM 1781 C C . ASP A 1 249 ? 28.28542 -59.41204 5.27593 1.000 128.38938 249 ASP A C 1
ATOM 1782 O O . ASP A 1 249 ? 27.89728 -58.50866 6.02529 1.000 139.18485 249 ASP A O 1
ATOM 1787 N N . GLU A 1 250 ? 29.40921 -59.31243 4.56016 1.000 140.16044 250 GLU A N 1
ATOM 1788 C CA . GLU A 1 250 ? 30.27629 -58.14071 4.66641 1.000 136.99376 250 GLU A CA 1
ATOM 1789 C C . GLU A 1 250 ? 29.73805 -56.97649 3.83478 1.000 135.49752 250 GLU A C 1
ATOM 1790 O O . GLU A 1 250 ? 29.75006 -55.82366 4.28128 1.000 131.81577 250 GLU A O 1
ATOM 1796 N N . TYR A 1 251 ? 29.27794 -57.27638 2.62368 1.000 113.59429 251 TYR A N 1
ATOM 1797 C CA . TYR A 1 251 ? 28.44562 -56.44211 1.76046 1.000 93.85954 251 TYR A CA 1
ATOM 1798 C C . TYR A 1 251 ? 27.30947 -55.66086 2.41961 1.000 95.34015 251 TYR A C 1
ATOM 1799 O O . TYR A 1 251 ? 27.01764 -54.51690 2.02542 1.000 85.03742 251 TYR A O 1
ATOM 1808 N N . GLU A 1 252 ? 26.63921 -56.28909 3.39100 1.000 101.49898 252 GLU A N 1
ATOM 1809 C CA . GLU A 1 252 ? 25.43558 -55.71173 3.97391 1.000 93.75483 252 GLU A CA 1
ATOM 1810 C C . GLU A 1 252 ? 25.71798 -54.39675 4.68484 1.000 89.47779 252 GLU A C 1
ATOM 1811 O O . GLU A 1 252 ? 24.78298 -53.64142 4.96546 1.000 87.70606 252 GLU A O 1
ATOM 1817 N N . SER A 1 253 ? 26.97738 -54.11115 4.99776 1.000 78.93554 253 SER A N 1
ATOM 1818 C CA . SER A 1 253 ? 27.32240 -52.81773 5.56482 1.000 71.03955 253 SER A CA 1
ATOM 1819 C C . SER A 1 253 ? 27.68963 -51.79738 4.49771 1.000 79.20071 253 SER A C 1
ATOM 1820 O O . SER A 1 253 ? 27.48389 -50.59620 4.70463 1.000 95.49499 253 SER A O 1
ATOM 1823 N N . ILE A 1 254 ? 28.23204 -52.24469 3.36268 1.000 85.62135 254 ILE A N 1
ATOM 1824 C CA . ILE A 1 254 ? 28.53530 -51.32041 2.27404 1.000 81.28276 254 ILE A CA 1
ATOM 1825 C C . ILE A 1 254 ? 27.25590 -50.78006 1.66120 1.000 80.91035 254 ILE A C 1
ATOM 1826 O O . ILE A 1 254 ? 27.18356 -49.60597 1.28128 1.000 79.62507 254 ILE A O 1
ATOM 1831 N N . VAL A 1 255 ? 26.22712 -51.62208 1.54650 1.000 84.87167 255 VAL A N 1
ATOM 1832 C CA . VAL A 1 255 ? 24.97018 -51.13932 0.97277 1.000 83.54833 255 VAL A CA 1
ATOM 1833 C C . VAL A 1 255 ? 24.34285 -50.06108 1.85459 1.000 87.50730 255 VAL A C 1
ATOM 1834 O O . VAL A 1 255 ? 23.75800 -49.09234 1.35249 1.000 93.56641 255 VAL A O 1
ATOM 1838 N N . HIS A 1 256 ? 24.46766 -50.19634 3.17585 1.000 80.14500 256 HIS A N 1
ATOM 1839 C CA . HIS A 1 256 ? 23.81363 -49.25255 4.07538 1.000 92.73419 256 HIS A CA 1
ATOM 1840 C C . HIS A 1 256 ? 24.43700 -47.86264 3.99854 1.000 101.51887 256 HIS A C 1
ATOM 1841 O O . HIS A 1 256 ? 23.75448 -46.86560 4.26048 1.000 115.80990 256 HIS A O 1
ATOM 1848 N N . ALA A 1 257 ? 25.72104 -47.77105 3.64629 1.000 117.55093 257 ALA A N 1
ATOM 1849 C CA . ALA A 1 257 ? 26.37019 -46.46526 3.58263 1.000 121.88924 257 ALA A CA 1
ATOM 1850 C C . ALA A 1 257 ? 25.76639 -45.59622 2.48727 1.000 128.73046 257 ALA A C 1
ATOM 1851 O O . ALA A 1 257 ? 25.54957 -44.39560 2.68664 1.000 135.82890 257 ALA A O 1
ATOM 1853 N N . CYS A 1 258 ? 25.48590 -46.18156 1.32751 1.000 116.59297 258 CYS A N 1
ATOM 1854 C CA . CYS A 1 258 ? 24.92068 -45.45254 0.20432 1.000 112.44859 258 CYS A CA 1
ATOM 1855 C C . CYS A 1 258 ? 23.40491 -45.62566 0.12019 1.000 123.63235 258 CYS A C 1
ATOM 1856 O O . CYS A 1 258 ? 22.77800 -45.10901 -0.80994 1.000 116.96807 258 CYS A O 1
ATOM 1859 N N . ASP A 1 259 ? 22.80332 -46.33737 1.08156 1.000 154.96085 259 ASP A N 1
ATOM 1860 C CA . ASP A 1 259 ? 21.34766 -46.47455 1.10802 1.000 156.03940 259 ASP A CA 1
ATOM 1861 C C . ASP A 1 259 ? 20.66331 -45.11858 1.25833 1.000 153.88090 259 ASP A C 1
ATOM 1862 O O . ASP A 1 259 ? 19.64221 -44.85637 0.61103 1.000 151.66899 259 ASP A O 1
ATOM 1867 N N . ILE A 1 260 ? 21.22124 -44.23349 2.08456 1.000 136.41373 260 ILE A N 1
ATOM 1868 C CA . ILE A 1 260 ? 20.57783 -42.95487 2.36948 1.000 143.60505 260 ILE A CA 1
ATOM 1869 C C . ILE A 1 260 ? 20.93714 -41.95246 1.27871 1.000 149.64784 260 ILE A C 1
ATOM 1870 O O . ILE A 1 260 ? 21.86876 -41.15327 1.42515 1.000 157.80768 260 ILE A O 1
ATOM 1875 N N . ALA A 1 261 ? 20.18113 -41.98415 0.17788 1.000 136.78475 261 ALA A N 1
ATOM 1876 C CA . ALA A 1 261 ? 20.47260 -41.11081 -0.95469 1.000 135.93970 261 ALA A CA 1
ATOM 1877 C C . ALA A 1 261 ? 20.09237 -39.66632 -0.65684 1.000 137.27532 261 ALA A C 1
ATOM 1878 O O . ALA A 1 261 ? 20.80011 -38.73670 -1.06196 1.000 121.13694 261 ALA A O 1
ATOM 1880 N N . SER A 1 262 ? 18.97576 -39.45701 0.04478 1.000 175.46208 262 SER A N 1
ATOM 1881 C CA . SER A 1 262 ? 18.57378 -38.10096 0.40156 1.000 178.18628 262 SER A CA 1
ATOM 1882 C C . SER A 1 262 ? 19.53152 -37.47721 1.40964 1.000 194.48278 262 SER A C 1
ATOM 1883 O O . SER A 1 262 ? 19.76978 -36.26492 1.36588 1.000 194.21418 262 SER A O 1
ATOM 1886 N N . GLN A 1 263 ? 20.08851 -38.28293 2.31859 1.000 244.13787 263 GLN A N 1
ATOM 1887 C CA . GLN A 1 263 ? 21.01993 -37.75431 3.31158 1.000 238.64238 263 GLN A CA 1
ATOM 1888 C C . GLN A 1 263 ? 22.36580 -37.40276 2.68712 1.000 232.34281 263 GLN A C 1
ATOM 1889 O O . GLN A 1 263 ? 23.00063 -36.41897 3.08603 1.000 219.68040 263 GLN A O 1
ATOM 1895 N N . VAL A 1 264 ? 22.82372 -38.19924 1.71257 1.000 191.94565 264 VAL A N 1
ATOM 1896 C CA . VAL A 1 264 ? 24.10193 -37.94216 1.05418 1.000 192.32810 264 VAL A CA 1
ATOM 1897 C C . VAL A 1 264 ? 23.97988 -36.94490 -0.09170 1.000 187.90662 264 VAL A C 1
ATOM 1898 O O . VAL A 1 264 ? 24.98415 -36.65615 -0.75778 1.000 176.11651 264 VAL A O 1
ATOM 1902 N N . LYS A 1 265 ? 22.78050 -36.41086 -0.34470 1.000 154.63235 265 LYS A N 1
ATOM 1903 C CA . LYS A 1 265 ? 22.62827 -35.34965 -1.33726 1.000 134.48579 265 LYS A CA 1
ATOM 1904 C C . LYS A 1 265 ? 23.33855 -34.07527 -0.89365 1.000 137.45824 265 LYS A C 1
ATOM 1905 O O . LYS A 1 265 ? 23.95617 -33.38187 -1.71135 1.000 120.27243 265 LYS A O 1
ATOM 1911 N N . ASP A 1 266 ? 23.26941 -33.75731 0.40008 1.000 150.26054 266 ASP A N 1
ATOM 1912 C CA . ASP A 1 266 ? 23.92653 -32.58801 0.98158 1.000 138.65987 266 ASP A CA 1
ATOM 1913 C C . ASP A 1 266 ? 24.85554 -33.07921 2.08445 1.000 146.59308 266 ASP A C 1
ATOM 1914 O O . ASP A 1 266 ? 24.47313 -33.10309 3.26576 1.000 150.88257 266 ASP A O 1
ATOM 1919 N N . PRO A 1 267 ? 26.08385 -33.49032 1.74747 1.000 134.76394 267 PRO A N 1
ATOM 1920 C CA . PRO A 1 267 ? 27.00498 -33.99798 2.77410 1.000 122.41884 267 PRO A CA 1
ATOM 1921 C C . PRO A 1 267 ? 27.58109 -32.90622 3.64823 1.000 128.42874 267 PRO A C 1
ATOM 1922 O O . PRO A 1 267 ? 28.27415 -33.20918 4.63170 1.000 113.85879 267 PRO A O 1
ATOM 1926 N N . TYR A 1 268 ? 27.28894 -31.65409 3.31085 1.000 161.71984 268 TYR A N 1
ATOM 1927 C CA . TYR A 1 268 ? 27.94132 -30.50398 3.90438 1.000 153.12432 268 TYR A CA 1
ATOM 1928 C C . TYR A 1 268 ? 27.32169 -30.19918 5.24794 1.000 144.81648 268 TYR A C 1
ATOM 1929 O O . TYR A 1 268 ? 28.01452 -29.77778 6.17818 1.000 141.73639 268 TYR A O 1
ATOM 1938 N N . ARG A 1 269 ? 26.01316 -30.44055 5.33331 1.000 139.07735 269 ARG A N 1
ATOM 1939 C CA . ARG A 1 269 ? 25.20331 -30.09734 6.49352 1.000 149.98359 269 ARG A CA 1
ATOM 1940 C C . ARG A 1 269 ? 25.42515 -31.07492 7.63948 1.000 150.04533 269 ARG A C 1
ATOM 1941 O O . ARG A 1 269 ? 25.22560 -30.71564 8.80519 1.000 145.66028 269 ARG A O 1
ATOM 1949 N N . LYS A 1 270 ? 25.82505 -32.31264 7.32925 1.000 114.66410 270 LYS A N 1
ATOM 1950 C CA . LYS A 1 270 ? 26.02097 -33.31629 8.37255 1.000 95.94149 270 LYS A CA 1
ATOM 1951 C C . LYS A 1 270 ? 27.19254 -32.95835 9.27881 1.000 93.19668 270 LYS A C 1
ATOM 1952 O O . LYS A 1 270 ? 27.14383 -33.20272 10.48984 1.000 90.56792 270 LYS A O 1
ATOM 1958 N N . LEU A 1 271 ? 28.25840 -32.38949 8.71261 1.000 91.22672 271 LEU A N 1
ATOM 1959 C CA . LEU A 1 271 ? 29.37726 -31.94775 9.53872 1.000 80.87551 271 LEU A CA 1
ATOM 1960 C C . LEU A 1 271 ? 28.98620 -30.75912 10.40844 1.000 88.80328 271 LEU A C 1
ATOM 1961 O O . LEU A 1 271 ? 29.44262 -30.64385 11.55152 1.000 84.41123 271 LEU A O 1
ATOM 1966 N N . LEU A 1 272 ? 28.14198 -29.86596 9.88578 1.000 90.79872 272 LEU A N 1
ATOM 1967 C CA . LEU A 1 272 ? 27.69982 -28.70982 10.65652 1.000 86.84369 272 LEU A CA 1
ATOM 1968 C C . LEU A 1 272 ? 26.69125 -29.08046 11.73558 1.000 91.40576 272 LEU A C 1
ATOM 1969 O O . LEU A 1 272 ? 26.50650 -28.31044 12.68435 1.000 91.70726 272 LEU A O 1
ATOM 1974 N N . LYS A 1 273 ? 26.03452 -30.23002 11.60716 1.000 101.04341 273 LYS A N 1
ATOM 1975 C CA . LYS A 1 273 ? 25.05609 -30.65407 12.59281 1.000 101.00092 273 LYS A CA 1
ATOM 1976 C C . LYS A 1 273 ? 25.75422 -31.02090 13.90316 1.000 104.47079 273 LYS A C 1
ATOM 1977 O O . LYS A 1 273 ? 26.93754 -31.37267 13.90738 1.000 112.31151 273 LYS A O 1
ATOM 1983 N N . PRO A 1 274 ? 25.04616 -30.93923 15.03538 1.000 100.99625 274 PRO A N 1
ATOM 1984 C CA . PRO A 1 274 ? 25.69003 -31.24070 16.32449 1.000 99.04301 274 PRO A CA 1
ATOM 1985 C C . PRO A 1 274 ? 26.11049 -32.69339 16.48099 1.000 98.31243 274 PRO A C 1
ATOM 1986 O O . PRO A 1 274 ? 26.85610 -32.99866 17.42105 1.000 106.54665 274 PRO A O 1
ATOM 1990 N N . ALA A 1 275 ? 25.65689 -33.59488 15.60583 1.000 97.61511 275 ALA A N 1
ATOM 1991 C CA . ALA A 1 275 ? 26.04945 -34.99675 15.71743 1.000 92.55182 275 ALA A CA 1
ATOM 1992 C C . ALA A 1 275 ? 27.54840 -35.17758 15.50405 1.000 81.94026 275 ALA A C 1
ATOM 1993 O O . ALA A 1 275 ? 28.18951 -35.96862 16.20519 1.000 70.34116 275 ALA A O 1
ATOM 1995 N N . SER A 1 276 ? 28.12572 -34.46111 14.54012 1.000 95.76261 276 SER A N 1
ATOM 1996 C CA . SER A 1 276 ? 29.54879 -34.56443 14.24281 1.000 95.52226 276 SER A CA 1
ATOM 1997 C C . SER A 1 276 ? 30.31331 -33.30044 14.61925 1.000 91.10046 276 SER A C 1
ATOM 1998 O O . SER A 1 276 ? 31.44185 -33.10287 14.15870 1.000 91.27112 276 SER A O 1
ATOM 2001 N N . ARG A 1 277 ? 29.71324 -32.43255 15.43903 1.000 81.82708 277 ARG A N 1
ATOM 2002 C CA . ARG A 1 277 ? 30.41490 -31.22077 15.86076 1.000 70.82261 277 ARG A CA 1
ATOM 2003 C C . ARG A 1 277 ? 31.65223 -31.51431 16.70323 1.000 68.80007 277 ARG A C 1
ATOM 2004 O O . ARG A 1 277 ? 32.71406 -30.93539 16.41264 1.000 66.59729 277 ARG A O 1
ATOM 2012 N N . PRO A 1 278 ? 31.60602 -32.35989 17.73828 1.000 73.76922 278 PRO A N 1
ATOM 2013 C CA . PRO A 1 278 ? 32.79864 -32.55664 18.59072 1.000 68.18517 278 PRO A CA 1
ATOM 2014 C C . PRO A 1 278 ? 34.01110 -33.06439 17.82365 1.000 66.94015 278 PRO A C 1
ATOM 2015 O O . PRO A 1 278 ? 35.10560 -32.50837 17.99537 1.000 65.76790 278 PRO A O 1
ATOM 2019 N N . PRO A 1 279 ? 33.90018 -34.10283 16.97814 1.000 61.92485 279 PRO A N 1
ATOM 2020 C CA . PRO A 1 279 ? 35.10670 -34.54468 16.25930 1.000 65.97864 279 PRO A CA 1
ATOM 2021 C C . PRO A 1 279 ? 35.54659 -33.58214 15.17155 1.000 66.28372 279 PRO A C 1
ATOM 2022 O O . PRO A 1 279 ? 36.73146 -33.57574 14.81352 1.000 64.09276 279 PRO A O 1
ATOM 2026 N N . PHE A 1 280 ? 34.63513 -32.76908 14.63804 1.000 60.49095 280 PHE A N 1
ATOM 2027 C CA . PHE A 1 280 ? 35.01504 -31.78549 13.63108 1.000 59.15566 280 PHE A CA 1
ATOM 2028 C C . PHE A 1 280 ? 35.93668 -30.72775 14.22961 1.000 59.18165 280 PHE A C 1
ATOM 2029 O O . PHE A 1 280 ? 37.05069 -30.50761 13.73553 1.000 62.92207 280 PHE A O 1
ATOM 2037 N N . ILE A 1 281 ? 35.51697 -30.12247 15.34605 1.000 58.24326 281 ILE A N 1
ATOM 2038 C CA . ILE A 1 281 ? 36.29093 -29.05051 15.97106 1.000 62.01275 281 ILE A CA 1
ATOM 2039 C C . ILE A 1 281 ? 37.66439 -29.55094 16.39202 1.000 52.56472 281 ILE A C 1
ATOM 2040 O O . ILE A 1 281 ? 38.67321 -28.85340 16.23158 1.000 48.42101 281 ILE A O 1
ATOM 2045 N N . ILE A 1 282 ? 37.72267 -30.75596 16.95714 1.000 59.06303 282 ILE A N 1
ATOM 2046 C CA . ILE A 1 282 ? 39.00880 -31.35338 17.29927 1.000 54.04127 282 ILE A CA 1
ATOM 2047 C C . ILE A 1 282 ? 39.83620 -31.56933 16.03926 1.000 59.65983 282 ILE A C 1
ATOM 2048 O O . ILE A 1 282 ? 41.03178 -31.25474 15.99379 1.000 49.00765 282 ILE A O 1
ATOM 2053 N N . GLY A 1 283 ? 39.20581 -32.10542 14.99250 1.000 67.40691 283 GLY A N 1
ATOM 2054 C CA . GLY A 1 283 ? 39.95891 -32.47777 13.80837 1.000 55.43307 283 GLY A CA 1
ATOM 2055 C C . GLY A 1 283 ? 40.54627 -31.27998 13.09195 1.000 58.28021 283 GLY A C 1
ATOM 2056 O O . GLY A 1 283 ? 41.70802 -31.29940 12.67605 1.000 58.94370 283 GLY A O 1
ATOM 2057 N N . MET A 1 284 ? 39.75854 -30.21769 12.94598 1.000 64.33378 284 MET A N 1
ATOM 2058 C CA . MET A 1 284 ? 40.22364 -29.06586 12.18555 1.000 65.87606 284 MET A CA 1
ATOM 2059 C C . MET A 1 284 ? 41.31372 -28.31793 12.94305 1.000 58.98192 284 MET A C 1
ATOM 2060 O O . MET A 1 284 ? 42.37959 -28.02039 12.38844 1.000 57.91646 284 MET A O 1
ATOM 2065 N N . LEU A 1 285 ? 41.07644 -28.04263 14.22926 1.000 55.85204 285 LEU A N 1
ATOM 2066 C CA . LEU A 1 285 ? 42.04095 -27.28772 15.02298 1.000 51.92704 285 LEU A CA 1
ATOM 2067 C C . LEU A 1 285 ? 43.36028 -28.02956 15.15172 1.000 45.19895 285 LEU A C 1
ATOM 2068 O O . LEU A 1 285 ? 44.42355 -27.39882 15.18918 1.000 40.16534 285 LEU A O 1
ATOM 2073 N N . LEU A 1 286 ? 43.31226 -29.36344 15.20132 1.000 41.32479 286 LEU A N 1
ATOM 2074 C CA . LEU A 1 286 ? 44.53935 -30.15102 15.20430 1.000 40.50530 286 LEU A CA 1
ATOM 2075 C C . LEU A 1 286 ? 45.41140 -29.81605 14.00119 1.000 45.57411 286 LEU A C 1
ATOM 2076 O O . LEU A 1 286 ? 46.64068 -29.76238 14.11590 1.000 48.81665 286 LEU A O 1
ATOM 2081 N N . GLN A 1 287 ? 44.79674 -29.58672 12.83650 1.000 47.36716 287 GLN A N 1
ATOM 2082 C CA . GLN A 1 287 ? 45.57678 -29.17201 11.67499 1.000 40.43873 287 GLN A CA 1
ATOM 2083 C C . GLN A 1 287 ? 46.10294 -27.75482 11.84470 1.000 43.21673 287 GLN A C 1
ATOM 2084 O O . GLN A 1 287 ? 47.22407 -27.45038 11.42326 1.000 47.52811 287 GLN A O 1
ATOM 2090 N N . LEU A 1 288 ? 45.30694 -26.87256 12.45343 1.000 38.54292 288 LEU A N 1
ATOM 2091 C CA . LEU A 1 288 ? 45.76878 -25.50929 12.69247 1.000 43.89352 288 LEU A CA 1
ATOM 2092 C C . LEU A 1 288 ? 46.95498 -25.48746 13.64657 1.000 45.44839 288 LEU A C 1
ATOM 2093 O O . LEU A 1 288 ? 47.91639 -24.73806 13.43863 1.000 44.41177 288 LEU A O 1
ATOM 2098 N N . PHE A 1 289 ? 46.90270 -26.30200 14.70080 1.000 43.31202 289 PHE A N 1
ATOM 2099 C CA . PHE A 1 289 ? 47.95952 -26.29058 15.70596 1.000 39.83235 289 PHE A CA 1
ATOM 2100 C C . PHE A 1 289 ? 49.21710 -26.99369 15.21065 1.000 46.16586 289 PHE A C 1
ATOM 2101 O O . PHE A 1 289 ? 50.32478 -26.46164 15.34332 1.000 48.06844 289 PHE A O 1
ATOM 2109 N N . GLN A 1 290 ? 49.06909 -28.18097 14.61396 1.000 52.58907 290 GLN A N 1
ATOM 2110 C CA . GLN A 1 290 ? 50.24738 -28.93612 14.19779 1.000 52.93773 290 GLN A CA 1
ATOM 2111 C C . GLN A 1 290 ? 51.06299 -28.20292 13.14345 1.000 62.25024 290 GLN A C 1
ATOM 2112 O O . GLN A 1 290 ? 52.24184 -28.52590 12.95505 1.000 60.73261 290 GLN A O 1
ATOM 2118 N N . GLN A 1 291 ? 50.46341 -27.23882 12.44431 1.000 48.83811 291 GLN A N 1
ATOM 2119 C CA . GLN A 1 291 ? 51.21267 -26.41000 11.51105 1.000 51.59031 291 GLN A CA 1
ATOM 2120 C C . GLN A 1 291 ? 51.72148 -25.12936 12.14283 1.000 49.73252 291 GLN A C 1
ATOM 2121 O O . GLN A 1 291 ? 52.72589 -24.57615 11.67879 1.000 45.61363 291 GLN A O 1
ATOM 2127 N N . PHE A 1 292 ? 51.05987 -24.64638 13.18923 1.000 44.80253 292 PHE A N 1
ATOM 2128 C CA . PHE A 1 292 ? 51.51788 -23.45636 13.88570 1.000 46.79650 292 PHE A CA 1
ATOM 2129 C C . PHE A 1 292 ? 52.39991 -23.78189 15.08171 1.000 49.67522 292 PHE A C 1
ATOM 2130 O O . PHE A 1 292 ? 52.75820 -22.87333 15.83831 1.000 46.85042 292 PHE A O 1
ATOM 2138 N N . THR A 1 293 ? 52.75322 -25.05668 15.26759 1.000 53.01726 293 THR A N 1
ATOM 2139 C CA . THR A 1 293 ? 53.87458 -25.38747 16.13979 1.000 42.77910 293 THR A CA 1
ATOM 2140 C C . THR A 1 293 ? 55.16239 -24.76578 15.61989 1.000 52.71836 293 THR A C 1
ATOM 2141 O O . THR A 1 293 ? 55.98561 -24.27931 16.40386 1.000 58.18564 293 THR A O 1
ATOM 2145 N N . GLY A 1 294 ? 55.36161 -24.79207 14.30456 1.000 50.66441 294 GLY A N 1
ATOM 2146 C CA . GLY A 1 294 ? 56.55557 -24.25335 13.69081 1.000 45.54006 294 GLY A CA 1
ATOM 2147 C C . GLY A 1 294 ? 57.55044 -25.27450 13.17055 1.000 54.93809 294 GLY A C 1
ATOM 2148 O O . GLY A 1 294 ? 58.72289 -24.92615 12.98804 1.000 53.75452 294 GLY A O 1
ATOM 2149 N N . ILE A 1 295 ? 57.12988 -26.52074 12.93505 1.000 60.18490 295 ILE A N 1
ATOM 2150 C CA . ILE A 1 295 ? 58.05702 -27.52472 12.42122 1.000 59.98180 295 ILE A CA 1
ATOM 2151 C C . ILE A 1 295 ? 58.43861 -27.23151 10.98001 1.000 57.29899 295 ILE A C 1
ATOM 2152 O O . ILE A 1 295 ? 59.55676 -27.54346 10.55146 1.000 59.08418 295 ILE A O 1
ATOM 2157 N N . ASN A 1 296 ? 57.53381 -26.62105 10.21230 1.000 58.62592 296 ASN A N 1
ATOM 2158 C CA . ASN A 1 296 ? 57.82114 -26.34993 8.81389 1.000 53.61848 296 ASN A CA 1
ATOM 2159 C C . ASN A 1 296 ? 59.00099 -25.40541 8.66350 1.000 53.48591 296 ASN A C 1
ATOM 2160 O O . ASN A 1 296 ? 59.61591 -25.36561 7.59337 1.000 52.30688 296 ASN A O 1
ATOM 2165 N N . ALA A 1 297 ? 59.35416 -24.67730 9.72346 1.000 49.86845 297 ALA A N 1
ATOM 2166 C CA . ALA A 1 297 ? 60.64049 -23.99900 9.73481 1.000 44.97642 297 ALA A CA 1
ATOM 2167 C C . ALA A 1 297 ? 61.75893 -24.99116 9.46545 1.000 45.33130 297 ALA A C 1
ATOM 2168 O O . ALA A 1 297 ? 62.56486 -24.79488 8.55781 1.000 47.05198 297 ALA A O 1
ATOM 2170 N N . ILE A 1 298 ? 61.75918 -26.11638 10.17640 1.000 55.35562 298 ILE A N 1
ATOM 2171 C CA . ILE A 1 298 ? 62.85174 -27.07150 10.03012 1.000 68.78307 298 ILE A CA 1
ATOM 2172 C C . ILE A 1 298 ? 62.67645 -27.94436 8.78978 1.000 67.59362 298 ILE A C 1
ATOM 2173 O O . ILE A 1 298 ? 63.66362 -28.34431 8.16367 1.000 55.50242 298 ILE A O 1
ATOM 2178 N N . MET A 1 299 ? 61.44272 -28.25066 8.39670 1.000 48.27366 299 MET A N 1
ATOM 2179 C CA . MET A 1 299 ? 61.26774 -29.07967 7.20966 1.000 43.96432 299 MET A CA 1
ATOM 2180 C C . MET A 1 299 ? 61.48827 -28.30525 5.91082 1.000 40.55949 299 MET A C 1
ATOM 2181 O O . MET A 1 299 ? 61.84961 -28.90745 4.89537 1.000 49.01391 299 MET A O 1
ATOM 2186 N N . PHE A 1 300 ? 61.28513 -26.99093 5.90490 1.000 40.89735 300 PHE A N 1
ATOM 2187 C CA . PHE A 1 300 ? 61.46379 -26.19725 4.69357 1.000 46.38247 300 PHE A CA 1
ATOM 2188 C C . PHE A 1 300 ? 62.69518 -25.30401 4.69468 1.000 51.68229 300 PHE A C 1
ATOM 2189 O O . PHE A 1 300 ? 63.36134 -25.19205 3.66449 1.000 40.04513 300 PHE A O 1
ATOM 2197 N N . TYR A 1 301 ? 63.02143 -24.64671 5.80087 1.000 58.43866 301 TYR A N 1
ATOM 2198 C CA . TYR A 1 301 ? 64.03024 -23.60734 5.83064 1.000 53.95682 301 TYR A CA 1
ATOM 2199 C C . TYR A 1 301 ? 65.07406 -23.91274 6.89439 1.000 55.90325 301 TYR A C 1
ATOM 2200 O O . TYR A 1 301 ? 65.58708 -23.00933 7.56131 1.000 50.39143 301 TYR A O 1
ATOM 2209 N N . ALA A 1 302 ? 65.38874 -25.20357 7.08873 1.000 69.42916 302 ALA A N 1
ATOM 2210 C CA . ALA A 1 302 ? 66.40856 -25.56179 8.07437 1.000 68.47642 302 ALA A CA 1
ATOM 2211 C C . ALA A 1 302 ? 67.80825 -25.16695 7.62554 1.000 78.15102 302 ALA A C 1
ATOM 2212 O O . ALA A 1 302 ? 68.52253 -24.53419 8.42030 1.000 89.31351 302 ALA A O 1
ATOM 2214 N N . PRO A 1 303 ? 68.28032 -25.50511 6.41485 1.000 57.70865 303 PRO A N 1
ATOM 2215 C CA . PRO A 1 303 ? 69.57859 -24.95266 5.99143 1.000 64.52626 303 PRO A CA 1
ATOM 2216 C C . PRO A 1 303 ? 69.56953 -23.43857 5.90388 1.000 59.36296 303 PRO A C 1
ATOM 2217 O O . PRO A 1 303 ? 70.58338 -22.79776 6.21227 1.000 61.04006 303 PRO A O 1
ATOM 2221 N N . VAL A 1 304 ? 68.43589 -22.85039 5.51555 1.000 49.32008 304 VAL A N 1
ATOM 2222 C CA . VAL A 1 304 ? 68.31688 -21.39764 5.45364 1.000 50.51957 304 VAL A CA 1
ATOM 2223 C C . VAL A 1 304 ? 68.48764 -20.79292 6.84009 1.000 63.22741 304 VAL A C 1
ATOM 2224 O O . VAL A 1 304 ? 69.09252 -19.72505 7.00384 1.000 66.35260 304 VAL A O 1
ATOM 2228 N N . LEU A 1 305 ? 67.96227 -21.46732 7.86092 1.000 60.11764 305 LEU A N 1
ATOM 2229 C CA . LEU A 1 305 ? 68.13688 -20.98269 9.22334 1.000 61.64770 305 LEU A CA 1
ATOM 2230 C C . LEU A 1 305 ? 69.56243 -21.21594 9.71124 1.000 55.69763 305 LEU A C 1
ATOM 2231 O O . LEU A 1 305 ? 70.15785 -20.34091 10.34971 1.000 59.33198 305 LEU A O 1
ATOM 2236 N N . PHE A 1 306 ? 70.12746 -22.38871 9.41180 1.000 56.38011 306 PHE A N 1
ATOM 2237 C CA . PHE A 1 306 ? 71.46701 -22.71960 9.88539 1.000 59.46572 306 PHE A CA 1
ATOM 2238 C C . PHE A 1 306 ? 72.51201 -21.79463 9.28375 1.000 56.78841 306 PHE A C 1
ATOM 2239 O O . PHE A 1 306 ? 73.53308 -21.51164 9.91970 1.000 57.62998 306 PHE A O 1
ATOM 2247 N N . GLN A 1 307 ? 72.27727 -21.31341 8.06487 1.000 54.85872 307 GLN A N 1
ATOM 2248 C CA . GLN A 1 307 ? 73.22172 -20.38568 7.46011 1.000 54.90528 307 GLN A CA 1
ATOM 2249 C C . GLN A 1 307 ? 73.20915 -19.03157 8.15848 1.000 64.22372 307 GLN A C 1
ATOM 2250 O O . GLN A 1 307 ? 74.25662 -18.38290 8.25775 1.000 67.13483 307 GLN A O 1
ATOM 2256 N N . THR A 1 308 ? 72.04534 -18.58676 8.64698 1.000 77.25805 308 THR A N 1
ATOM 2257 C CA . THR A 1 308 ? 72.00036 -17.34031 9.40850 1.000 80.35487 308 THR A CA 1
ATOM 2258 C C . THR A 1 308 ? 72.64880 -17.50214 10.77768 1.000 77.75291 308 THR A C 1
ATOM 2259 O O . THR A 1 308 ? 73.16868 -16.52815 11.33539 1.000 82.95766 308 THR A O 1
ATOM 2263 N N . VAL A 1 309 ? 72.61698 -18.71693 11.33471 1.000 73.23339 309 VAL A N 1
ATOM 2264 C CA . VAL A 1 309 ? 73.35851 -19.00752 12.55811 1.000 68.48537 309 VAL A CA 1
ATOM 2265 C C . VAL A 1 309 ? 74.85032 -18.86517 12.30786 1.000 65.07033 309 VAL A C 1
ATOM 2266 O O . VAL A 1 309 ? 75.60057 -18.42596 13.18952 1.000 68.83120 309 VAL A O 1
ATOM 2270 N N . GLY A 1 310 ? 75.29844 -19.18588 11.09677 1.000 63.78573 310 GLY A N 1
ATOM 2271 C CA . GLY A 1 310 ? 76.70103 -19.06026 10.77178 1.000 70.64259 310 GLY A CA 1
ATOM 2272 C C . GLY A 1 310 ? 77.42948 -20.37376 10.59205 1.000 63.84027 310 GLY A C 1
ATOM 2273 O O . GLY A 1 310 ? 78.54983 -20.53445 11.08586 1.000 66.25575 310 GLY A O 1
ATOM 2274 N N . PHE A 1 311 ? 76.79816 -21.32765 9.90498 1.000 57.33041 311 PHE A N 1
ATOM 2275 C CA . PHE A 1 311 ? 77.40967 -22.61982 9.61504 1.000 54.02302 311 PHE A CA 1
ATOM 2276 C C . PHE A 1 311 ? 78.10239 -22.68105 8.26153 1.000 58.56205 311 PHE A C 1
ATOM 2277 O O . PHE A 1 311 ? 79.22700 -23.18311 8.17380 1.000 72.96464 311 PHE A O 1
ATOM 2285 N N . GLY A 1 312 ? 77.47216 -22.20028 7.20328 1.000 41.68849 312 GLY A N 1
ATOM 2286 C CA . GLY A 1 312 ? 78.05676 -22.28196 5.87997 1.000 53.57661 312 GLY A CA 1
ATOM 2287 C C . GLY A 1 312 ? 77.26056 -23.20732 4.97781 1.000 66.61240 312 GLY A C 1
ATOM 2288 O O . GLY A 1 312 ? 76.26175 -23.80845 5.37530 1.000 70.07908 312 GLY A O 1
ATOM 2289 N N . SER A 1 313 ? 77.72761 -23.30635 3.73160 1.000 67.81172 313 SER A N 1
ATOM 2290 C CA . SER A 1 313 ? 76.92463 -23.96342 2.70416 1.000 70.76836 313 SER A CA 1
ATOM 2291 C C . SER A 1 313 ? 76.77026 -25.45567 2.97365 1.000 76.20943 313 SER A C 1
ATOM 2292 O O . SER A 1 313 ? 75.64885 -25.97416 2.99546 1.000 64.44894 313 SER A O 1
ATOM 2295 N N . ASP A 1 314 ? 77.87760 -26.17069 3.18122 1.000 81.12476 314 ASP A N 1
ATOM 2296 C CA . ASP A 1 314 ? 77.74739 -27.59286 3.47941 1.000 72.50084 314 ASP A CA 1
ATOM 2297 C C . ASP A 1 314 ? 77.32558 -27.83177 4.92386 1.000 58.61501 314 ASP A C 1
ATOM 2298 O O . ASP A 1 314 ? 76.63440 -28.81241 5.20401 1.000 54.65998 314 ASP A O 1
ATOM 2303 N N . ALA A 1 315 ? 77.75045 -26.97944 5.86172 1.000 56.17164 315 ALA A N 1
ATOM 2304 C CA . ALA A 1 315 ? 77.44082 -27.25458 7.26131 1.000 57.76171 315 ALA A CA 1
ATOM 2305 C C . ALA A 1 315 ? 75.93431 -27.24961 7.50316 1.000 58.97157 315 ALA A C 1
ATOM 2306 O O . ALA A 1 315 ? 75.41223 -28.11623 8.21367 1.000 55.06417 315 ALA A O 1
ATOM 2308 N N . ALA A 1 316 ? 75.21576 -26.29654 6.90287 1.000 56.34129 316 ALA A N 1
ATOM 2309 C CA . ALA A 1 316 ? 73.76636 -26.23370 7.07454 1.000 54.23279 316 ALA A CA 1
ATOM 2310 C C . ALA A 1 316 ? 73.07858 -27.47646 6.51210 1.000 57.43991 316 ALA A C 1
ATOM 2311 O O . ALA A 1 316 ? 72.27150 -28.11924 7.20042 1.000 60.64943 316 ALA A O 1
ATOM 2313 N N . LEU A 1 317 ? 73.37938 -27.83101 5.25789 1.000 64.44007 317 LEU A N 1
ATOM 2314 C CA . LEU A 1 317 ? 72.76003 -29.01180 4.66331 1.000 62.71027 317 LEU A CA 1
ATOM 2315 C C . LEU A 1 317 ? 73.19890 -30.29758 5.35074 1.000 57.11187 317 LEU A C 1
ATOM 2316 O O . LEU A 1 317 ? 72.48389 -31.30216 5.28206 1.000 54.95549 317 LEU A O 1
ATOM 2321 N N . LEU A 1 318 ? 74.35557 -30.29341 6.00873 1.000 62.37267 318 LEU A N 1
ATOM 2322 C CA . LEU A 1 318 ? 74.78908 -31.46941 6.74714 1.000 66.57196 318 LEU A CA 1
ATOM 2323 C C . LEU A 1 318 ? 74.05444 -31.58725 8.07766 1.000 63.65255 318 LEU A C 1
ATOM 2324 O O . LEU A 1 318 ? 73.79314 -32.70382 8.53830 1.000 51.29963 318 LEU A O 1
ATOM 2329 N N . SER A 1 319 ? 73.71519 -30.45249 8.70279 1.000 64.24596 319 SER A N 1
ATOM 2330 C CA . SER A 1 319 ? 72.90670 -30.48041 9.92308 1.000 52.35218 319 SER A CA 1
ATOM 2331 C C . SER A 1 319 ? 71.45879 -30.86320 9.62879 1.000 50.81314 319 SER A C 1
ATOM 2332 O O . SER A 1 319 ? 70.78176 -31.47101 10.47828 1.000 47.17490 319 SER A O 1
ATOM 2335 N N . ALA A 1 320 ? 70.97068 -30.51003 8.43688 1.000 54.68831 320 ALA A N 1
ATOM 2336 C CA . ALA A 1 320 ? 69.60379 -30.86510 8.06369 1.000 49.38677 320 ALA A CA 1
ATOM 2337 C C . ALA A 1 3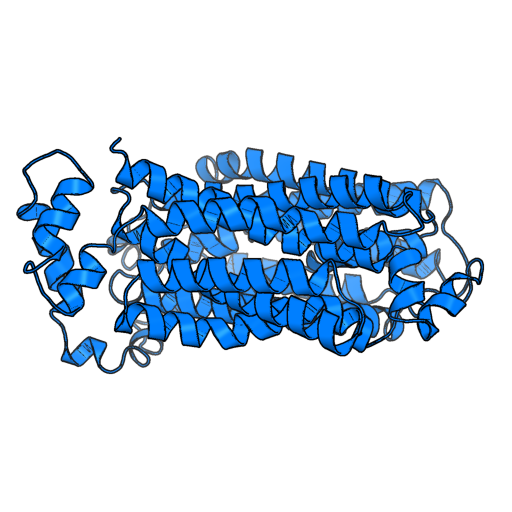20 ? 69.40389 -32.37616 8.06144 1.000 51.20769 320 ALA A C 1
ATOM 2338 O O . ALA A 1 320 ? 68.35908 -32.87775 8.50034 1.000 53.39221 320 ALA A O 1
ATOM 2340 N N . VAL A 1 321 ? 70.39370 -33.11831 7.56431 1.000 48.97406 321 VAL A N 1
ATOM 2341 C CA . VAL A 1 321 ? 70.29835 -34.57383 7.55977 1.000 47.86021 321 VAL A CA 1
ATOM 2342 C C . VAL A 1 321 ? 70.22041 -35.10138 8.98519 1.000 48.63798 321 VAL A C 1
ATOM 2343 O O . VAL A 1 321 ? 69.50162 -36.06744 9.26876 1.000 52.79888 321 VAL A O 1
ATOM 2347 N N . ILE A 1 322 ? 70.95688 -34.47662 9.90418 1.000 45.20224 322 ILE A N 1
ATOM 2348 C CA . ILE A 1 322 ? 70.94668 -34.92528 11.29213 1.000 48.92252 322 ILE A CA 1
ATOM 2349 C C . ILE A 1 322 ? 69.55377 -34.75585 11.88500 1.000 43.57828 322 ILE A C 1
ATOM 2350 O O . ILE A 1 322 ? 69.00321 -35.67061 12.51988 1.000 50.79466 322 ILE A O 1
ATOM 2355 N N . THR A 1 323 ? 68.95020 -33.58867 11.66036 1.000 46.16296 323 THR A N 1
ATOM 2356 C CA . THR A 1 323 ? 67.60496 -33.37298 12.18848 1.000 53.77500 323 THR A CA 1
ATOM 2357 C C . THR A 1 323 ? 66.60572 -34.34461 11.56234 1.000 46.38526 323 THR A C 1
ATOM 2358 O O . THR A 1 323 ? 65.70362 -34.84369 12.24600 1.000 47.97878 323 THR A O 1
ATOM 2362 N N . GLY A 1 324 ? 66.76183 -34.64568 10.27090 1.000 48.60572 324 GLY A N 1
ATOM 2363 C CA . GLY A 1 324 ? 65.89695 -35.63980 9.64702 1.000 49.51406 324 GLY A CA 1
ATOM 2364 C C . GLY A 1 324 ? 66.05072 -37.02625 10.25088 1.000 46.36536 324 GLY A C 1
ATOM 2365 O O . GLY A 1 324 ? 65.06708 -37.75812 10.41505 1.000 48.98769 324 GLY A O 1
ATOM 2366 N N . SER A 1 325 ? 67.28758 -37.41328 10.57642 1.000 43.11811 325 SER A N 1
ATOM 2367 C CA . SER A 1 325 ? 67.51068 -38.69204 11.24626 1.000 45.73470 325 SER A CA 1
ATOM 2368 C C . SER A 1 325 ? 66.76189 -38.74210 12.56890 1.000 43.01548 325 SER A C 1
ATOM 2369 O O . SER A 1 325 ? 66.09418 -39.73816 12.88506 1.000 39.95105 325 SER A O 1
ATOM 2372 N N . ILE A 1 326 ? 66.85986 -37.66262 13.35087 1.000 52.29692 326 ILE A N 1
ATOM 2373 C CA . ILE A 1 326 ? 66.12520 -37.59211 14.61405 1.000 45.68444 326 ILE A CA 1
ATOM 2374 C C . ILE A 1 326 ? 64.63359 -37.75015 14.36909 1.000 42.94099 326 ILE A C 1
ATOM 2375 O O . ILE A 1 326 ? 63.93334 -38.44458 15.11668 1.000 48.08290 326 ILE A O 1
ATOM 2380 N N . ASN A 1 327 ? 64.12614 -37.10106 13.32241 1.000 43.95128 327 ASN A N 1
ATOM 2381 C CA . ASN A 1 327 ? 62.70944 -37.20863 12.99643 1.000 37.38429 327 ASN A CA 1
ATOM 2382 C C . ASN A 1 327 ? 62.30482 -38.65946 12.75958 1.000 47.50457 327 ASN A C 1
ATOM 2383 O O . ASN A 1 327 ? 61.29023 -39.12932 13.29457 1.000 47.43252 327 ASN A O 1
ATOM 2388 N N . VAL A 1 328 ? 63.10778 -39.39452 11.98875 1.000 54.94969 328 VAL A N 1
ATOM 2389 C CA . VAL A 1 328 ? 62.75083 -40.77505 11.66388 1.000 48.09466 328 VAL A CA 1
ATOM 2390 C C . VAL A 1 328 ? 62.77709 -41.65517 12.91323 1.000 49.22667 328 VAL A C 1
ATOM 2391 O O . VAL A 1 328 ? 61.84029 -42.42821 13.16331 1.000 47.83361 328 VAL A O 1
ATOM 2395 N N . LEU A 1 329 ? 63.84150 -41.55921 13.71898 1.000 41.25911 329 LEU A N 1
ATOM 2396 C CA . LEU A 1 329 ? 63.87832 -42.38300 14.93019 1.000 44.29826 329 LEU A CA 1
ATOM 2397 C C . LEU A 1 329 ? 62.71618 -42.05985 15.86422 1.000 44.42290 329 LEU A C 1
ATOM 2398 O O . LEU A 1 329 ? 62.06496 -42.97295 16.40026 1.000 49.16216 329 LEU A O 1
ATOM 2403 N N . ALA A 1 330 ? 62.43247 -40.76905 16.06529 1.000 44.28181 330 ALA A N 1
ATOM 2404 C CA . ALA A 1 330 ? 61.35516 -40.40024 16.96840 1.000 48.86413 330 ALA A CA 1
ATOM 2405 C C . ALA A 1 330 ? 60.01663 -40.89442 16.45553 1.000 51.90873 330 ALA A C 1
ATOM 2406 O O . ALA A 1 330 ? 59.17197 -41.29790 17.25215 1.000 53.86059 330 ALA A O 1
ATOM 2408 N N . THR A 1 331 ? 59.81388 -40.91260 15.13856 1.000 46.58755 331 THR A N 1
ATOM 2409 C CA . THR A 1 331 ? 58.56691 -41.46184 14.61365 1.000 53.83808 331 THR A CA 1
ATOM 2410 C C . THR A 1 331 ? 58.47534 -42.96724 14.85449 1.000 56.93566 331 THR A C 1
ATOM 2411 O O . THR A 1 331 ? 57.42068 -43.48253 15.27421 1.000 65.91274 331 THR A O 1
ATOM 2415 N N . PHE A 1 332 ? 59.57785 -43.68451 14.60881 1.000 53.20217 332 PHE A N 1
ATOM 2416 C CA . PHE A 1 332 ? 59.56220 -45.13512 14.77193 1.000 59.16073 332 PHE A CA 1
ATOM 2417 C C . PHE A 1 332 ? 59.24274 -45.52455 16.20756 1.000 62.65851 332 PHE A C 1
ATOM 2418 O O . PHE A 1 332 ? 58.50502 -46.48702 16.44491 1.000 68.07009 332 PHE A O 1
ATOM 2426 N N . VAL A 1 333 ? 59.79309 -44.79737 17.18253 1.000 69.50218 333 VAL A N 1
ATOM 2427 C CA . VAL A 1 333 ? 59.43828 -45.09984 18.57110 1.000 78.04927 333 VAL A CA 1
ATOM 2428 C C . VAL A 1 333 ? 58.10851 -44.46460 18.98074 1.000 73.51367 333 VAL A C 1
ATOM 2429 O O . VAL A 1 333 ? 57.47598 -44.92409 19.94577 1.000 76.04651 333 VAL A O 1
ATOM 2433 N N . GLY A 1 334 ? 57.65070 -43.43608 18.26174 1.000 53.22623 334 GLY A N 1
ATOM 2434 C CA . GLY A 1 334 ? 56.35204 -42.86101 18.54547 1.000 49.47455 334 GLY A CA 1
ATOM 2435 C C . GLY A 1 334 ? 55.21888 -43.81037 18.24559 1.000 53.81602 334 GLY A C 1
ATOM 2436 O O . GLY A 1 334 ? 54.17308 -43.75802 18.90063 1.000 49.38983 334 GLY A O 1
ATOM 2437 N N . ILE A 1 335 ? 55.40168 -44.68898 17.25700 1.000 62.36780 335 ILE A N 1
ATOM 2438 C CA . ILE A 1 335 ? 54.33168 -45.65595 17.00005 1.000 66.39840 335 ILE A CA 1
ATOM 2439 C C . ILE A 1 335 ? 54.14467 -46.58492 18.20103 1.000 64.27361 335 ILE A C 1
ATOM 2440 O O . ILE A 1 335 ? 53.01774 -46.99807 18.49820 1.000 80.05549 335 ILE A O 1
ATOM 2445 N N . TYR A 1 336 ? 55.22736 -46.92570 18.91358 1.000 61.60304 336 TYR A N 1
ATOM 2446 C CA . TYR A 1 336 ? 55.09701 -47.74394 20.12017 1.000 69.82678 336 TYR A CA 1
ATOM 2447 C C . TYR A 1 336 ? 54.56420 -46.93480 21.29760 1.000 70.37466 336 TYR A C 1
ATOM 2448 O O . TYR A 1 336 ? 53.76779 -47.44401 22.09846 1.000 64.88657 336 TYR A O 1
ATOM 2457 N N . LEU A 1 337 ? 54.99637 -45.67735 21.41828 1.000 67.48339 337 LEU A N 1
ATOM 2458 C CA . LEU A 1 337 ? 54.51422 -44.83726 22.51060 1.000 56.48153 337 LEU A CA 1
ATOM 2459 C C . LEU A 1 337 ? 53.00855 -44.61398 22.41706 1.000 58.22393 337 LEU A C 1
ATOM 2460 O O . LEU A 1 337 ? 52.31992 -44.55688 23.44000 1.000 65.58916 337 LEU A O 1
ATOM 2465 N N . VAL A 1 338 ? 52.47917 -44.48149 21.19961 1.000 62.93660 338 VAL A N 1
ATOM 2466 C CA . VAL A 1 338 ? 51.03607 -44.32707 21.03177 1.000 71.99277 338 VAL A CA 1
ATOM 2467 C C . VAL A 1 338 ? 50.30831 -45.58410 21.49473 1.000 73.22122 338 VAL A C 1
ATOM 2468 O O . VAL A 1 338 ? 49.22790 -45.50902 22.09140 1.000 81.75695 338 VAL A O 1
ATOM 2472 N N . ASP A 1 339 ? 50.88375 -46.75869 21.23208 1.000 69.13019 339 ASP A N 1
ATOM 2473 C CA . ASP A 1 339 ? 50.24612 -48.00297 21.64201 1.000 81.68816 339 ASP A CA 1
ATOM 2474 C C . ASP A 1 339 ? 50.38435 -48.27345 23.13611 1.000 83.71179 339 ASP A C 1
ATOM 2475 O O . ASP A 1 339 ? 49.58118 -49.03198 23.69052 1.000 84.52822 339 ASP A O 1
ATOM 2480 N N . ARG A 1 340 ? 51.37246 -47.67817 23.80341 1.000 73.90702 340 ARG A N 1
ATOM 2481 C CA . ARG A 1 340 ? 51.55388 -47.93004 25.22966 1.000 72.87485 340 ARG A CA 1
ATOM 2482 C C . ARG A 1 340 ? 50.96680 -46.84718 26.12806 1.000 71.19776 340 ARG A C 1
ATOM 2483 O O . ARG A 1 340 ? 50.58962 -47.14562 27.26712 1.000 66.11093 340 ARG A O 1
ATOM 2491 N N . THR A 1 341 ? 50.87451 -45.60912 25.65372 1.000 67.55057 341 THR A N 1
ATOM 2492 C CA . THR A 1 341 ? 50.24689 -44.51994 26.38885 1.000 60.71867 341 THR A CA 1
ATOM 2493 C C . THR A 1 341 ? 48.97339 -44.07824 25.67620 1.000 66.05274 341 THR A C 1
ATOM 2494 O O . THR A 1 341 ? 48.67557 -44.50584 24.55977 1.000 75.32119 341 THR A O 1
ATOM 2498 N N . GLY A 1 342 ? 48.21068 -43.21292 26.34165 1.000 71.47913 342 GLY A N 1
ATOM 2499 C CA . GLY A 1 342 ? 46.96161 -42.74357 25.78163 1.000 73.35604 342 GLY A CA 1
ATOM 2500 C C . GLY A 1 342 ? 47.15047 -41.67312 24.72119 1.000 79.25798 342 GLY A C 1
ATOM 2501 O O . GLY A 1 342 ? 48.24499 -41.15468 24.49882 1.000 67.67060 342 GLY A O 1
ATOM 2502 N N . ARG A 1 343 ? 46.04215 -41.34184 24.05111 1.000 102.58433 343 ARG A N 1
ATOM 2503 C CA . ARG A 1 343 ? 46.05391 -40.30936 23.01836 1.000 105.62787 343 ARG A CA 1
ATOM 2504 C C . ARG A 1 343 ? 46.13990 -38.89687 23.58503 1.000 110.62490 343 ARG A C 1
ATOM 2505 O O . ARG A 1 343 ? 46.37179 -37.95657 22.81791 1.000 114.39277 343 ARG A O 1
ATOM 2513 N N . ARG A 1 344 ? 45.95438 -38.72249 24.89260 1.000 80.58003 344 ARG A N 1
ATOM 2514 C CA . ARG A 1 344 ? 45.97583 -37.40637 25.51924 1.000 61.55924 344 ARG A CA 1
ATOM 2515 C C . ARG A 1 344 ? 47.36773 -37.05676 26.04443 1.000 73.32367 344 ARG A C 1
ATOM 2516 O O . ARG A 1 344 ? 47.86657 -35.93946 25.82157 1.000 77.61589 344 ARG A O 1
ATOM 2524 N N . PHE A 1 345 ? 48.01682 -38.03414 26.68733 1.000 77.80658 345 PHE A N 1
ATOM 2525 C CA . PHE A 1 345 ? 49.28826 -37.80465 27.36933 1.000 61.65245 345 PHE A CA 1
ATOM 2526 C C . PHE A 1 345 ? 50.34938 -37.24181 26.43568 1.000 56.09649 345 PHE A C 1
ATOM 2527 O O . PHE A 1 345 ? 51.11220 -36.34777 26.82359 1.000 59.81516 345 PHE A O 1
ATOM 2535 N N . LEU A 1 346 ? 50.43958 -37.77104 25.21570 1.000 59.85827 346 LEU A N 1
ATOM 2536 C CA . LEU A 1 346 ? 51.52016 -37.35613 24.33249 1.000 49.47023 346 LEU A CA 1
ATOM 2537 C C . LEU A 1 346 ? 51.35146 -35.90274 23.90469 1.000 55.82873 346 LEU A C 1
ATOM 2538 O O . LEU A 1 346 ? 52.33338 -35.15293 23.85864 1.000 73.29085 346 LEU A O 1
ATOM 2543 N N . LEU A 1 347 ? 50.11503 -35.46497 23.63877 1.000 56.14410 347 LEU A N 1
ATOM 2544 C CA . LEU A 1 347 ? 49.92727 -34.06407 23.27192 1.000 58.40691 347 LEU A CA 1
ATOM 2545 C C . LEU A 1 347 ? 50.08836 -33.12351 24.46420 1.000 56.21189 347 LEU A C 1
ATOM 2546 O O . LEU A 1 347 ? 50.50779 -31.97485 24.27754 1.000 61.88916 347 LEU A O 1
ATOM 2551 N N . LEU A 1 348 ? 49.77753 -33.56013 25.68883 1.000 55.90647 348 LEU A N 1
ATOM 2552 C CA . LEU A 1 348 ? 50.13406 -32.70246 26.82247 1.000 57.47801 348 LEU A CA 1
ATOM 2553 C C . LEU A 1 348 ? 51.65127 -32.58675 27.00300 1.000 48.86157 348 LEU A C 1
ATOM 2554 O O . LEU A 1 348 ? 52.17417 -31.48215 27.18859 1.000 43.16925 348 LEU A O 1
ATOM 2559 N N . GLN A 1 349 ? 52.37854 -33.70764 26.94062 1.000 46.07228 349 GLN A N 1
ATOM 2560 C CA . GLN A 1 349 ? 53.82966 -33.66817 27.13229 1.000 44.36253 349 GLN A CA 1
ATOM 2561 C C . GLN A 1 349 ? 54.52836 -32.86436 26.03743 1.000 52.65117 349 GLN A C 1
ATOM 2562 O O . GLN A 1 349 ? 55.51606 -32.15983 26.30866 1.000 49.24490 349 GLN A O 1
ATOM 2568 N N . SER A 1 350 ? 54.01696 -32.94495 24.80343 1.000 57.09010 350 SER A N 1
ATOM 2569 C CA . SER A 1 350 ? 54.67422 -32.32815 23.65609 1.000 47.29630 350 SER A CA 1
ATOM 2570 C C . SER A 1 350 ? 54.67333 -30.80934 23.73278 1.000 53.19094 350 SER A C 1
ATOM 2571 O O . SER A 1 350 ? 55.62697 -30.16639 23.28454 1.000 44.63075 350 SER A O 1
ATOM 2574 N N . SER A 1 351 ? 53.59117 -30.21174 24.23340 1.000 60.81494 351 SER A N 1
ATOM 2575 C CA . SER A 1 351 ? 53.54313 -28.75587 24.30540 1.000 60.55205 351 SER A CA 1
ATOM 2576 C C . SER A 1 351 ? 54.67169 -28.21568 25.17528 1.000 71.25775 351 SER A C 1
ATOM 2577 O O . SER A 1 351 ? 55.36958 -27.27301 24.78321 1.000 67.45520 351 SER A O 1
ATOM 2580 N N . VAL A 1 352 ? 54.88959 -28.82516 26.34304 1.000 55.33632 352 VAL A N 1
ATOM 2581 C CA . VAL A 1 352 ? 55.99808 -28.42235 27.20622 1.000 40.65800 352 VAL A CA 1
ATOM 2582 C C . VAL A 1 352 ? 57.32713 -28.68797 26.51398 1.000 46.25615 352 VAL A C 1
ATOM 2583 O O . VAL A 1 352 ? 58.23764 -27.83659 26.49440 1.000 53.90068 352 VAL A O 1
ATOM 2587 N N . HIS A 1 353 ? 57.44034 -29.87805 25.91638 1.000 48.79872 353 HIS A N 1
ATOM 2588 C CA . HIS A 1 353 ? 58.66582 -30.28955 25.24583 1.000 48.07032 353 HIS A CA 1
ATOM 2589 C C . HIS A 1 353 ? 59.08671 -29.30286 24.16532 1.000 45.41144 353 HIS A C 1
ATOM 2590 O O . HIS A 1 353 ? 60.27443 -28.99557 24.01787 1.000 46.48773 353 HIS A O 1
ATOM 2597 N N . MET A 1 354 ? 58.12407 -28.80424 23.39640 1.000 45.55474 354 MET A N 1
ATOM 2598 C CA . MET A 1 354 ? 58.41151 -27.90939 22.28466 1.000 49.05137 354 MET A CA 1
ATOM 2599 C C . MET A 1 354 ? 58.58048 -26.46945 22.75023 1.000 43.43709 354 MET A C 1
ATOM 2600 O O . MET A 1 354 ? 59.37812 -25.71434 22.16643 1.000 38.76129 354 MET A O 1
ATOM 2605 N N . LEU A 1 355 ? 57.83994 -26.08219 23.79494 1.000 42.88017 355 LEU A N 1
ATOM 2606 C CA . LEU A 1 355 ? 57.96373 -24.74078 24.34033 1.000 38.09879 355 LEU A CA 1
ATOM 2607 C C . LEU A 1 355 ? 59.39139 -24.49464 24.79491 1.000 42.77746 355 LEU A C 1
ATOM 2608 O O . LEU A 1 355 ? 59.95976 -23.42572 24.53469 1.000 45.29864 355 LEU A O 1
ATOM 2613 N N . ILE A 1 356 ? 59.99929 -25.49101 25.45186 1.000 44.92609 356 ILE A N 1
ATOM 2614 C CA . ILE A 1 356 ? 61.36991 -25.31219 25.93979 1.000 44.32745 356 ILE A CA 1
ATOM 2615 C C . ILE A 1 356 ? 62.32987 -25.01570 24.78902 1.000 40.37069 356 ILE A C 1
ATOM 2616 O O . ILE A 1 356 ? 63.12539 -24.06847 24.84857 1.000 39.31709 356 ILE A O 1
ATOM 2621 N N . CYS A 1 357 ? 62.27652 -25.82455 23.72987 1.000 41.77519 357 CYS A N 1
ATOM 2622 C CA . CYS A 1 357 ? 63.20978 -25.65507 22.62032 1.000 40.63870 357 CYS A CA 1
ATOM 2623 C C . CYS A 1 357 ? 63.01457 -24.31402 21.92435 1.000 43.36167 357 CYS A C 1
ATOM 2624 O O . CYS A 1 357 ? 63.99538 -23.62332 21.60456 1.000 41.47490 357 CYS A O 1
ATOM 2627 N N . GLN A 1 358 ? 61.75836 -23.92501 21.67552 1.000 56.99649 358 GLN A N 1
ATOM 2628 C CA . GLN A 1 358 ? 61.54115 -22.64666 21.00423 1.000 49.88996 358 GLN A CA 1
ATOM 2629 C C . GLN A 1 358 ? 62.00948 -21.47605 21.86511 1.000 45.44391 358 GLN A C 1
ATOM 2630 O O . GLN A 1 358 ? 62.67374 -20.56307 21.35766 1.000 49.59200 358 GLN A O 1
ATOM 2636 N N . LEU A 1 359 ? 61.71790 -21.48855 23.17162 1.000 39.36531 359 LEU A N 1
ATOM 2637 C CA . LEU A 1 359 ? 62.23473 -20.41057 24.01570 1.000 45.41458 359 LEU A CA 1
ATOM 2638 C C . LEU A 1 359 ? 63.75939 -20.37902 24.06656 1.000 48.25173 359 LEU A C 1
ATOM 2639 O O . LEU A 1 359 ? 64.34903 -19.29800 24.01727 1.000 55.67887 359 LEU A O 1
ATOM 2644 N N . ILE A 1 360 ? 64.42485 -21.52895 24.16678 1.000 46.30090 360 ILE A N 1
ATOM 2645 C CA . ILE A 1 360 ? 65.88370 -21.49145 24.26122 1.000 40.84930 360 ILE A CA 1
ATOM 2646 C C . ILE A 1 360 ? 66.48698 -20.92363 22.97923 1.000 48.16743 360 ILE A C 1
ATOM 2647 O O . ILE A 1 360 ? 67.35012 -20.02989 23.01656 1.000 57.21324 360 ILE A O 1
ATOM 2652 N N . ILE A 1 361 ? 66.01059 -21.39921 21.82486 1.000 45.65955 361 ILE A N 1
ATOM 2653 C CA . ILE A 1 361 ? 66.54207 -20.91253 20.55422 1.000 52.50930 361 ILE A CA 1
ATOM 2654 C C . ILE A 1 361 ? 66.29207 -19.41377 20.41214 1.000 64.47878 361 ILE A C 1
ATOM 2655 O O . ILE A 1 361 ? 67.20400 -18.64314 20.07684 1.000 67.42041 361 ILE A O 1
ATOM 2660 N N . GLY A 1 362 ? 65.06552 -18.97105 20.71263 1.000 91.43092 362 GLY A N 1
ATOM 2661 C CA . GLY A 1 362 ? 64.74336 -17.55979 20.57035 1.000 90.86495 362 GLY A CA 1
ATOM 2662 C C . GLY A 1 362 ? 65.50977 -16.66980 21.53114 1.000 81.49771 362 GLY A C 1
ATOM 2663 O O . GLY A 1 362 ? 65.97611 -15.59245 21.15107 1.000 83.21829 362 GLY A O 1
ATOM 2664 N N . ILE A 1 363 ? 65.65008 -17.10334 22.78653 1.000 54.97344 363 ILE A N 1
ATOM 2665 C CA . ILE A 1 363 ? 66.31515 -16.28909 23.79601 1.000 59.48253 363 ILE A CA 1
ATOM 2666 C C . ILE A 1 363 ? 67.78535 -16.10599 23.45610 1.000 56.04267 363 ILE A C 1
ATOM 2667 O O . ILE A 1 363 ? 68.32267 -14.99625 23.57197 1.000 51.28024 363 ILE A O 1
ATOM 2672 N N . ILE A 1 364 ? 68.46816 -17.17561 23.03175 1.000 44.60852 364 ILE A N 1
ATOM 2673 C CA . ILE A 1 364 ? 69.88130 -16.97494 22.71726 1.000 57.93009 364 ILE A CA 1
ATOM 2674 C C . ILE A 1 364 ? 70.07729 -16.27306 21.37478 1.000 58.26317 364 ILE A C 1
ATOM 2675 O O . ILE A 1 364 ? 71.07831 -15.55659 21.20261 1.000 62.34864 364 ILE A O 1
ATOM 2680 N N . LEU A 1 365 ? 69.13305 -16.40245 20.43319 1.000 54.72403 365 LEU A N 1
ATOM 2681 C CA . LEU A 1 365 ? 69.25124 -15.62784 19.20140 1.000 57.62251 365 LEU A CA 1
ATOM 2682 C C . LEU A 1 365 ? 69.00639 -14.13991 19.43486 1.000 55.90807 365 LEU A C 1
ATOM 2683 O O . LEU A 1 365 ? 69.63858 -13.30209 18.78150 1.000 60.73546 365 LEU A O 1
ATOM 2688 N N . ALA A 1 366 ? 68.10744 -13.78759 20.35726 1.000 57.09248 366 ALA A N 1
ATOM 2689 C CA . ALA A 1 366 ? 67.79386 -12.38154 20.57755 1.000 48.15589 366 ALA A CA 1
ATOM 2690 C C . ALA A 1 366 ? 68.97314 -11.60165 21.13686 1.000 53.44869 366 ALA A C 1
ATOM 2691 O O . ALA A 1 366 ? 69.00448 -10.37336 21.00157 1.000 51.12819 366 ALA A O 1
ATOM 2693 N N . LYS A 1 367 ? 69.93449 -12.27710 21.76273 1.000 53.50962 367 LYS A N 1
ATOM 2694 C CA . LYS A 1 367 ? 71.07897 -11.60677 22.36423 1.000 48.39561 367 LYS A CA 1
ATOM 2695 C C . LYS A 1 367 ? 72.37520 -11.80655 21.59499 1.000 56.09590 367 LYS A C 1
ATOM 2696 O O . LYS A 1 367 ? 73.14527 -10.85156 21.45267 1.000 55.87409 367 LYS A O 1
ATOM 2702 N N . ASP A 1 368 ? 72.64543 -13.01577 21.08203 1.000 59.12340 368 ASP A N 1
ATOM 2703 C CA . ASP A 1 368 ? 73.93814 -13.28086 20.45642 1.000 49.84592 368 ASP A CA 1
ATOM 2704 C C . ASP A 1 368 ? 73.94944 -13.09233 18.94329 1.000 52.91435 368 ASP A C 1
ATOM 2705 O O . ASP A 1 368 ? 75.03775 -13.02055 18.36051 1.000 57.67593 368 ASP A O 1
ATOM 2710 N N . LEU A 1 369 ? 72.79024 -12.99383 18.29186 1.000 54.72980 369 LEU A N 1
ATOM 2711 C CA . LEU A 1 369 ? 72.72792 -12.81273 16.84372 1.000 49.83613 369 LEU A CA 1
ATOM 2712 C C . LEU A 1 369 ? 72.00260 -11.51366 16.52638 1.000 51.63045 369 LEU A C 1
ATOM 2713 O O . LEU A 1 369 ? 70.79170 -11.39888 16.75014 1.000 51.61655 369 LEU A O 1
ATOM 2718 N N . GLY A 1 370 ? 72.74091 -10.54968 15.99633 1.000 57.77432 370 GLY A N 1
ATOM 2719 C CA . GLY A 1 370 ? 72.19611 -9.28459 15.56795 1.000 55.81002 370 GLY A CA 1
ATOM 2720 C C . GLY A 1 370 ? 71.94809 -9.25543 14.07652 1.000 59.19089 370 GLY A C 1
ATOM 2721 O O . GLY A 1 370 ? 71.67333 -10.28379 13.44786 1.000 63.49420 370 GLY A O 1
ATOM 2722 N N . VAL A 1 371 ? 72.06186 -8.06386 13.49309 1.000 70.57297 371 VAL A N 1
ATOM 2723 C CA . VAL A 1 371 ? 71.79491 -7.90654 12.06811 1.000 57.10562 371 VAL A CA 1
ATOM 2724 C C . VAL A 1 371 ? 73.01995 -8.19138 11.20979 1.000 56.43145 371 VAL A C 1
ATOM 2725 O O . VAL A 1 371 ? 72.87303 -8.49267 10.01698 1.000 61.95470 371 VAL A O 1
ATOM 2729 N N . THR A 1 372 ? 74.21837 -8.11423 11.78123 1.000 60.89290 372 THR A N 1
ATOM 2730 C CA . THR A 1 372 ? 75.44229 -8.58480 11.14768 1.000 60.61133 372 THR A CA 1
ATOM 2731 C C . THR A 1 372 ? 76.21883 -9.38548 12.17666 1.000 63.22275 372 THR A C 1
ATOM 2732 O O . THR A 1 372 ? 76.42501 -8.91745 13.30077 1.000 58.15312 372 THR A O 1
ATOM 2736 N N . GLY A 1 373 ? 76.64435 -10.58428 11.79906 1.000 70.26306 373 GLY A N 1
ATOM 2737 C CA . GLY A 1 373 ? 77.43002 -11.38754 12.71035 1.000 62.15746 373 GLY A CA 1
ATOM 2738 C C . GLY A 1 373 ? 77.06631 -12.85652 12.72792 1.000 73.64084 373 GLY A C 1
ATOM 2739 O O . GLY A 1 373 ? 76.17414 -13.30325 11.99577 1.000 77.67121 373 GLY A O 1
ATOM 2740 N N . THR A 1 374 ? 77.75786 -13.61292 13.58111 1.000 80.14657 374 THR A N 1
ATOM 2741 C CA . THR A 1 374 ? 77.64498 -15.06520 13.62443 1.000 81.97638 374 THR A CA 1
ATOM 2742 C C . THR A 1 374 ? 77.85493 -15.57215 15.04671 1.000 83.64648 374 THR A C 1
ATOM 2743 O O . THR A 1 374 ? 78.71190 -15.06691 15.77790 1.000 69.18351 374 THR A O 1
ATOM 2747 N N . LEU A 1 375 ? 77.06585 -16.57855 15.42268 1.000 74.45922 375 LEU A N 1
ATOM 2748 C CA . LEU A 1 375 ? 77.14795 -17.17608 16.74855 1.000 65.51881 375 LEU A CA 1
ATOM 2749 C C . LEU A 1 375 ? 78.45874 -17.93259 16.93521 1.000 66.35435 375 LEU A C 1
ATOM 2750 O O . LEU A 1 375 ? 79.06724 -18.41671 15.97820 1.000 71.22063 375 LEU A O 1
ATOM 2755 N N . GLY A 1 376 ? 78.89135 -18.02854 18.19559 1.000 69.72948 376 GLY A N 1
ATOM 2756 C CA . GLY A 1 376 ? 80.06203 -18.80636 18.53538 1.000 63.29815 376 GLY A CA 1
ATOM 2757 C C . GLY A 1 376 ? 79.78087 -20.29668 18.53497 1.000 68.00390 376 GLY A C 1
ATOM 2758 O O . GLY A 1 376 ? 78.63271 -20.74046 18.51339 1.000 66.56198 376 GLY A O 1
ATOM 2759 N N . ARG A 1 377 ? 80.86407 -21.07317 18.56976 1.000 72.29998 377 ARG A N 1
ATOM 2760 C CA . ARG A 1 377 ? 80.76163 -22.53080 18.49567 1.000 72.96065 377 ARG A CA 1
ATOM 2761 C C . ARG A 1 377 ? 79.82329 -23.13505 19.53618 1.000 73.60559 377 ARG A C 1
ATOM 2762 O O . ARG A 1 377 ? 78.97515 -23.96018 19.15647 1.000 76.07413 377 ARG A O 1
ATOM 2770 N N . PRO A 1 378 ? 79.90274 -22.79168 20.83078 1.000 71.95149 378 PRO A N 1
ATOM 2771 C CA . PRO A 1 378 ? 78.93193 -23.37039 21.77763 1.000 76.52972 378 PRO A CA 1
ATOM 2772 C C . PRO A 1 378 ? 77.49210 -22.99223 21.46760 1.000 79.00336 378 PRO A C 1
ATOM 2773 O O . PRO A 1 378 ? 76.59720 -23.84607 21.54241 1.000 80.31335 378 PRO A O 1
ATOM 2777 N N . GLN A 1 379 ? 77.24779 -21.73417 21.09334 1.000 69.44078 379 GLN A N 1
ATOM 2778 C CA . GLN A 1 379 ? 75.89660 -21.31330 20.73581 1.000 62.33054 379 GLN A CA 1
ATOM 2779 C C . GLN A 1 379 ? 75.41209 -22.04783 19.49078 1.000 62.70956 379 GLN A C 1
ATOM 2780 O O . GLN A 1 379 ? 74.23470 -22.42607 19.39344 1.000 53.45628 379 GLN A O 1
ATOM 2786 N N . ALA A 1 380 ? 76.31291 -22.24829 18.52305 1.000 64.41123 380 ALA A N 1
ATOM 2787 C CA . ALA A 1 380 ? 75.96377 -22.97823 17.30999 1.000 61.44006 380 ALA A CA 1
ATOM 2788 C C . ALA A 1 380 ? 75.58335 -24.41746 17.62468 1.000 58.36243 380 ALA A C 1
ATOM 2789 O O . ALA A 1 380 ? 74.63128 -24.95556 17.04791 1.000 45.47565 380 ALA A O 1
ATOM 2791 N N . LEU A 1 381 ? 76.31289 -25.06129 18.53712 1.000 52.93288 381 LEU A N 1
ATOM 2792 C CA . LEU A 1 381 ? 75.93677 -26.41797 18.91989 1.000 49.01482 381 LEU A CA 1
ATOM 2793 C C . LEU A 1 381 ? 74.60769 -26.43819 19.66877 1.000 50.56120 381 LEU A C 1
ATOM 2794 O O . LEU A 1 381 ? 73.81731 -27.37859 19.51679 1.000 49.96536 381 LEU A O 1
ATOM 2799 N N . VAL A 1 382 ? 74.34937 -25.41894 20.48993 1.000 54.11355 382 VAL A N 1
ATOM 2800 C CA . VAL A 1 382 ? 73.10035 -25.37189 21.24769 1.000 54.74949 382 VAL A CA 1
ATOM 2801 C C . VAL A 1 382 ? 71.90317 -25.26544 20.30776 1.000 51.88283 382 VAL A C 1
ATOM 2802 O O . VAL A 1 382 ? 70.90731 -25.99163 20.45419 1.000 44.86639 382 VAL A O 1
ATOM 2806 N N . VAL A 1 383 ? 71.97828 -24.35655 19.32868 1.000 44.33132 383 VAL A N 1
ATOM 2807 C CA . VAL A 1 383 ? 70.83185 -24.15406 18.44441 1.000 48.18945 383 VAL A CA 1
ATOM 2808 C C . VAL A 1 383 ? 70.54261 -25.38415 17.59864 1.000 51.34713 383 VAL A C 1
ATOM 2809 O O . VAL A 1 383 ? 69.42533 -25.53377 17.09462 1.000 51.00510 383 VAL A O 1
ATOM 2813 N N . VAL A 1 384 ? 71.51563 -26.27208 17.43083 1.000 54.09308 384 VAL A N 1
ATOM 2814 C CA . VAL A 1 384 ? 71.29903 -27.49494 16.66751 1.000 53.75044 384 VAL A CA 1
ATOM 2815 C C . VAL A 1 384 ? 70.73692 -28.60190 17.54953 1.000 53.32747 384 VAL A C 1
ATOM 2816 O O . VAL A 1 384 ? 69.78529 -29.29515 17.16680 1.000 48.13009 384 VAL A O 1
ATOM 2820 N N . ILE A 1 385 ? 71.31407 -28.76552 18.74113 1.000 55.97864 385 ILE A N 1
ATOM 2821 C CA . ILE A 1 385 ? 70.86017 -29.80733 19.65617 1.000 47.01619 385 ILE A CA 1
ATOM 2822 C C . ILE A 1 385 ? 69.39865 -29.58290 20.02646 1.000 44.81211 385 ILE A C 1
ATOM 2823 O O . ILE A 1 385 ? 68.57275 -30.51028 19.99417 1.000 38.22202 385 ILE A O 1
ATOM 2828 N N . PHE A 1 386 ? 69.04565 -28.33653 20.35375 1.000 49.46971 386 PHE A N 1
ATOM 2829 C CA . PHE A 1 386 ? 67.67511 -28.09038 20.78411 1.000 47.49957 386 PHE A CA 1
ATOM 2830 C C . PHE A 1 386 ? 66.68198 -28.13265 19.62895 1.000 50.17755 386 PHE A C 1
ATOM 2831 O O . PHE A 1 386 ? 65.51570 -28.46558 19.84676 1.000 52.13264 386 PHE A O 1
ATOM 2839 N N . VAL A 1 387 ? 67.10611 -27.84815 18.39774 1.000 53.65983 387 VAL A N 1
ATOM 2840 C CA . VAL A 1 387 ? 66.15643 -28.01596 17.30174 1.000 53.49639 387 VAL A CA 1
ATOM 2841 C C . VAL A 1 387 ? 65.93187 -29.49921 16.99971 1.000 49.24146 387 VAL A C 1
ATOM 2842 O O . VAL A 1 387 ? 64.81030 -29.90443 16.65867 1.000 43.56718 387 VAL A O 1
ATOM 2846 N N . CYS A 1 388 ? 66.96348 -30.33814 17.14524 1.000 62.89440 388 CYS A N 1
ATOM 2847 C CA . CYS A 1 388 ? 66.74100 -31.77777 17.01684 1.000 68.09412 388 CYS A CA 1
ATOM 2848 C C . CYS A 1 388 ? 65.75733 -32.27098 18.06796 1.000 70.81265 388 CYS A C 1
ATOM 2849 O O . CYS A 1 388 ? 64.83976 -33.04993 17.76973 1.000 82.11614 388 CYS A O 1
ATOM 2852 N N . VAL A 1 389 ? 65.93512 -31.82456 19.31184 1.000 46.70526 389 VAL A N 1
ATOM 2853 C CA . VAL A 1 389 ? 65.00731 -32.23692 20.35901 1.000 50.56425 389 VAL A CA 1
ATOM 2854 C C . VAL A 1 389 ? 63.60986 -31.68676 20.09042 1.000 50.30025 389 VAL A C 1
ATOM 2855 O O . VAL A 1 389 ? 62.60094 -32.34997 20.37115 1.000 59.56950 389 VAL A O 1
ATOM 2859 N N . TYR A 1 390 ? 63.52393 -30.47928 19.53101 1.000 49.11965 390 TYR A N 1
ATOM 2860 C CA . TYR A 1 390 ? 62.23152 -29.91836 19.15966 1.000 45.27387 390 TYR A CA 1
ATOM 2861 C C . TYR A 1 390 ? 61.51664 -30.81835 18.16690 1.000 44.29793 390 TYR A C 1
ATOM 2862 O O . TYR A 1 390 ? 60.32418 -31.10833 18.31738 1.000 47.27031 390 TYR A O 1
ATOM 2871 N N . VAL A 1 391 ? 62.24131 -31.28262 17.14828 1.000 52.74444 391 VAL A N 1
ATOM 2872 C CA . VAL A 1 391 ? 61.62281 -32.13799 16.14021 1.000 52.79622 391 VAL A CA 1
ATOM 2873 C C . VAL A 1 391 ? 61.20491 -33.47118 16.74770 1.000 51.04427 391 VAL A C 1
ATOM 2874 O O . VAL A 1 391 ? 60.13916 -34.00887 16.41836 1.000 44.37751 391 VAL A O 1
ATOM 2878 N N . MET A 1 392 ? 62.03136 -34.03576 17.63435 1.000 50.29458 392 MET A N 1
ATOM 2879 C CA . MET A 1 392 ? 61.64136 -35.31508 18.22140 1.000 43.00780 392 MET A CA 1
ATOM 2880 C C . MET A 1 392 ? 60.42509 -35.15784 19.12451 1.000 50.70083 392 MET A C 1
ATOM 2881 O O . MET A 1 392 ? 59.66398 -36.11422 19.30746 1.000 60.96706 392 MET A O 1
ATOM 2886 N N . GLY A 1 393 ? 60.22119 -33.96580 19.68930 1.000 51.87690 393 GLY A N 1
ATOM 2887 C CA . GLY A 1 393 ? 58.99685 -33.72247 20.43439 1.000 47.92435 393 GLY A CA 1
ATOM 2888 C C . GLY A 1 393 ? 57.75970 -33.81037 19.56116 1.000 51.86797 393 GLY A C 1
ATOM 2889 O O . GLY A 1 393 ? 56.72409 -34.32825 19.98472 1.000 57.70605 393 GLY A O 1
ATOM 2890 N N . PHE A 1 394 ? 57.85459 -33.31427 18.32554 1.000 55.91155 394 PHE A N 1
ATOM 2891 C CA . PHE A 1 394 ? 56.71496 -33.31771 17.41545 1.000 59.35576 394 PHE A CA 1
ATOM 2892 C C . PHE A 1 394 ? 56.52088 -34.67317 16.75100 1.000 55.87681 394 PHE A C 1
ATOM 2893 O O . PHE A 1 394 ? 55.38976 -35.03352 16.40897 1.000 57.18288 394 PHE A O 1
ATOM 2901 N N . ALA A 1 395 ? 57.60362 -35.42795 16.55449 1.000 52.97232 395 ALA A N 1
ATOM 2902 C CA . ALA A 1 395 ? 57.51436 -36.67027 15.79309 1.000 45.14403 395 ALA A CA 1
ATOM 2903 C C . ALA A 1 395 ? 56.69862 -37.73478 16.51942 1.000 55.86499 395 ALA A C 1
ATOM 2904 O O . ALA A 1 395 ? 56.01786 -38.53716 15.87036 1.000 56.05267 395 ALA A O 1
ATOM 2906 N N . TRP A 1 396 ? 56.77074 -37.79277 17.85275 1.000 60.95763 396 TRP A N 1
ATOM 2907 C CA . TRP A 1 396 ? 55.92657 -38.74455 18.57070 1.000 62.87010 396 TRP A CA 1
ATOM 2908 C C . TRP A 1 396 ? 54.60635 -38.17093 19.08413 1.000 62.95208 396 TRP A C 1
ATOM 2909 O O . TRP A 1 396 ? 53.85493 -38.91277 19.72730 1.000 64.01906 396 TRP A O 1
ATOM 2920 N N . SER A 1 397 ? 54.29264 -36.88976 18.85221 1.000 76.61571 397 SER A N 1
ATOM 2921 C CA . SER A 1 397 ? 52.99089 -36.42671 19.33187 1.000 75.16854 397 SER A CA 1
ATOM 2922 C C . SER A 1 397 ? 52.02393 -35.87180 18.29044 1.000 75.24860 397 SER A C 1
ATOM 2923 O O . SER A 1 397 ? 51.01680 -36.51466 17.98303 1.000 80.77887 397 SER A O 1
ATOM 2926 N N . TRP A 1 398 ? 52.33284 -34.70714 17.70601 1.000 50.01180 398 TRP A N 1
ATOM 2927 C CA . TRP A 1 398 ? 51.36366 -34.05643 16.82873 1.000 52.96480 398 TRP A CA 1
ATOM 2928 C C . TRP A 1 398 ? 51.45011 -34.54432 15.38994 1.000 57.16556 398 TRP A C 1
ATOM 2929 O O . TRP A 1 398 ? 50.43291 -34.53008 14.68719 1.000 58.85883 398 TRP A O 1
ATOM 2940 N N . GLY A 1 399 ? 52.61376 -35.01865 14.95333 1.000 60.19133 399 GLY A N 1
ATOM 2941 C CA . GLY A 1 399 ? 52.75906 -35.55574 13.62114 1.000 57.61032 399 GLY A CA 1
ATOM 2942 C C . GLY A 1 399 ? 51.78399 -36.67944 13.34523 1.000 52.48574 399 GLY A C 1
ATOM 2943 O O . GLY A 1 399 ? 50.83949 -36.52523 12.56536 1.000 56.57216 399 GLY A O 1
ATOM 2944 N N . PRO A 1 400 ? 51.97058 -37.82874 14.00187 1.000 56.80298 400 PRO A N 1
ATOM 2945 C CA . PRO A 1 400 ? 51.06134 -38.95394 13.75056 1.000 56.21264 400 PRO A CA 1
ATOM 2946 C C . PRO A 1 400 ? 49.64920 -38.70881 14.26100 1.000 49.68393 400 PRO A C 1
ATOM 2947 O O . PRO A 1 400 ? 48.68859 -38.92820 13.52100 1.000 51.50053 400 PRO A O 1
ATOM 2951 N N . LEU A 1 401 ? 49.49600 -38.24415 15.50429 1.000 53.78311 401 LEU A N 1
ATOM 2952 C CA . LEU A 1 401 ? 48.15402 -38.12408 16.06709 1.000 57.73291 401 LEU A CA 1
ATOM 2953 C C . LEU A 1 401 ? 47.31253 -37.05089 15.38265 1.000 58.47092 401 LEU A C 1
ATOM 2954 O O . LEU A 1 401 ? 46.08649 -37.20422 15.33048 1.000 59.69907 401 LEU A O 1
ATOM 2959 N N . GLY A 1 402 ? 47.93295 -36.02148 14.79402 1.000 56.75110 402 GLY A N 1
ATOM 2960 C CA . GLY A 1 402 ? 47.18036 -35.03064 14.04231 1.000 51.36874 402 GLY A CA 1
ATOM 2961 C C . GLY A 1 402 ? 46.45119 -35.59794 12.84174 1.000 56.87707 402 GLY A C 1
ATOM 2962 O O . GLY A 1 402 ? 45.53073 -34.95517 12.32468 1.000 51.05648 402 GLY A O 1
ATOM 2963 N N . TRP A 1 403 ? 46.85607 -36.77823 12.37131 1.000 56.47310 403 TRP A N 1
ATOM 2964 C CA . TRP A 1 403 ? 46.11171 -37.52357 11.36531 1.000 54.97777 403 TRP A CA 1
ATOM 2965 C C . TRP A 1 403 ? 45.39891 -38.74401 11.92577 1.000 54.43358 403 TRP A C 1
ATOM 2966 O O . TRP A 1 403 ? 44.40704 -39.18680 11.34361 1.000 57.49956 403 TRP A O 1
ATOM 2977 N N . LEU A 1 404 ? 45.89092 -39.30123 13.03363 1.000 56.74036 404 LEU A N 1
ATOM 2978 C CA . LEU A 1 404 ? 45.31278 -40.52726 13.57416 1.000 60.34463 404 LEU A CA 1
ATOM 2979 C C . LEU A 1 404 ? 43.99534 -40.25793 14.28800 1.000 64.16780 404 LEU A C 1
ATOM 2980 O O . LEU A 1 404 ? 43.07004 -41.07669 14.22422 1.000 67.33877 404 LEU A O 1
ATOM 2985 N N . ILE A 1 405 ? 43.89578 -39.12786 14.99116 1.000 62.22690 405 ILE A N 1
ATOM 2986 C CA . ILE A 1 405 ? 42.67987 -38.82311 15.73263 1.000 63.99470 405 ILE A CA 1
ATOM 2987 C C . ILE A 1 405 ? 41.44436 -38.67022 14.81332 1.000 78.68248 405 ILE A C 1
ATOM 2988 O O . ILE A 1 405 ? 40.42722 -39.27971 15.10351 1.000 83.15202 405 ILE A O 1
ATOM 2993 N N . PRO A 1 406 ? 41.52484 -37.87980 13.73106 1.000 103.83879 406 PRO A N 1
ATOM 2994 C CA . PRO A 1 406 ? 40.33467 -37.78017 12.84994 1.000 105.79242 406 PRO A CA 1
ATOM 2995 C C . PRO A 1 406 ? 40.03628 -39.04982 12.07155 1.000 108.61876 406 PRO A C 1
ATOM 2996 O O . PRO A 1 406 ? 38.93681 -39.16515 11.51250 1.000 102.02600 406 PRO A O 1
ATOM 3000 N N . SER A 1 407 ? 40.96987 -39.99768 12.01142 1.000 83.61334 407 SER A N 1
ATOM 3001 C CA . SER A 1 407 ? 40.73490 -41.26864 11.34100 1.000 64.98201 407 SER A CA 1
ATOM 3002 C C . SER A 1 407 ? 39.97420 -42.25533 12.21315 1.000 76.42297 407 SER A C 1
ATOM 3003 O O . SER A 1 407 ? 39.62802 -43.34182 11.73607 1.000 74.03075 407 SER A O 1
ATOM 3006 N N . GLU A 1 408 ? 39.71082 -41.90429 13.47259 1.000 87.36887 408 GLU A N 1
ATOM 3007 C CA . GLU A 1 408 ? 38.93484 -42.75744 14.36753 1.000 87.83123 408 GLU A CA 1
ATOM 3008 C C . GLU A 1 408 ? 37.83191 -42.03650 15.12666 1.000 94.14494 408 GLU A C 1
ATOM 3009 O O . GLU A 1 408 ? 36.89725 -42.70455 15.58280 1.000 111.85590 408 GLU A O 1
ATOM 3015 N N . THR A 1 409 ? 37.88690 -40.71261 15.28343 1.000 68.86765 409 THR A N 1
ATOM 3016 C CA . THR A 1 409 ? 36.88166 -40.02954 16.09005 1.000 80.05584 409 THR A CA 1
ATOM 3017 C C . THR A 1 409 ? 35.58325 -39.77817 15.33413 1.000 77.47403 409 THR A C 1
ATOM 3018 O O . THR A 1 409 ? 34.50839 -39.78061 15.94591 1.000 81.87250 409 THR A O 1
ATOM 3022 N N . PHE A 1 410 ? 35.65514 -39.54565 14.03030 1.000 66.03304 410 PHE A N 1
ATOM 3023 C CA . PHE A 1 410 ? 34.44956 -39.26487 13.26942 1.000 56.13884 410 PHE A CA 1
ATOM 3024 C C . PHE A 1 410 ? 33.55308 -40.50080 13.22470 1.000 55.27398 410 PHE A C 1
ATOM 3025 O O . PHE A 1 410 ? 34.05264 -41.62993 13.18366 1.000 62.71174 410 PHE A O 1
ATOM 3033 N N . PRO A 1 411 ? 32.23484 -40.32277 13.24632 1.000 65.48185 411 PRO A N 1
ATOM 3034 C CA . PRO A 1 411 ? 31.32605 -41.46226 13.09731 1.000 75.40629 411 PRO A CA 1
ATOM 3035 C C . PRO A 1 411 ? 31.23989 -41.92841 11.65059 1.000 74.96306 411 PRO A C 1
ATOM 3036 O O . PRO A 1 411 ? 31.60040 -41.21357 10.71420 1.000 75.31792 411 PRO A O 1
ATOM 3040 N N . LEU A 1 412 ? 30.73377 -43.15759 11.48874 1.000 94.15655 412 LEU A N 1
ATOM 3041 C CA . LEU A 1 412 ? 30.75384 -43.82852 10.19004 1.000 95.95239 412 LEU A CA 1
ATOM 3042 C C . LEU A 1 412 ? 30.12414 -42.98256 9.09172 1.000 89.85918 412 LEU A C 1
ATOM 3043 O O . LEU A 1 412 ? 30.52842 -43.07812 7.92740 1.000 79.04800 412 LEU A O 1
ATOM 3048 N N . GLU A 1 413 ? 29.14320 -42.14579 9.43769 1.000 85.62349 413 GLU A N 1
ATOM 3049 C CA . GLU A 1 413 ? 28.44649 -41.37047 8.41715 1.000 80.64756 413 GLU A CA 1
ATOM 3050 C C . GLU A 1 413 ? 29.31446 -40.24816 7.85458 1.000 84.67728 413 GLU A C 1
ATOM 3051 O O . GLU A 1 413 ? 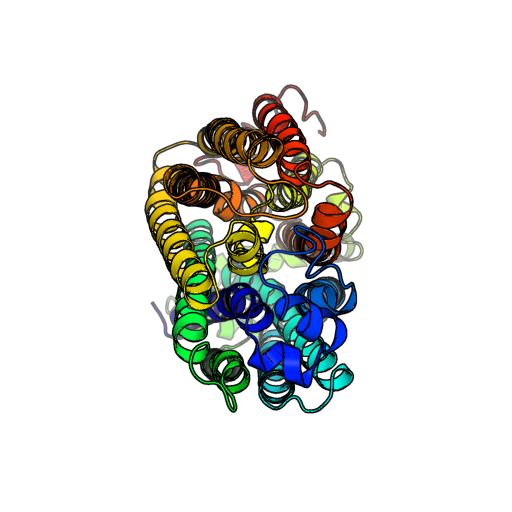29.20192 -39.92035 6.66761 1.000 91.58105 413 GLU A O 1
ATOM 3057 N N . THR A 1 414 ? 30.18563 -39.65670 8.67237 1.000 85.78138 414 THR A N 1
ATOM 3058 C CA . THR A 1 414 ? 31.01375 -38.52332 8.26918 1.000 69.05897 414 THR A CA 1
ATOM 3059 C C . THR A 1 414 ? 32.50091 -38.81424 8.45651 1.000 66.27660 414 THR A C 1
ATOM 3060 O O . THR A 1 414 ? 33.25571 -37.98157 8.96394 1.000 67.54479 414 THR A O 1
ATOM 3064 N N . ARG A 1 415 ? 32.94786 -40.00062 8.04745 1.000 62.03204 415 ARG A N 1
ATOM 3065 C CA . ARG A 1 415 ? 34.36540 -40.32169 8.15294 1.000 51.82627 415 ARG A CA 1
ATOM 3066 C C . ARG A 1 415 ? 35.13603 -39.82418 6.93389 1.000 63.77620 415 ARG A C 1
ATOM 3067 O O . ARG A 1 415 ? 36.12334 -39.09051 7.07439 1.000 60.81596 415 ARG A O 1
ATOM 3075 N N . SER A 1 416 ? 34.66415 -40.17884 5.73422 1.000 72.94358 416 SER A N 1
ATOM 3076 C CA . SER A 1 416 ? 35.36621 -39.80798 4.50824 1.000 68.40034 416 SER A CA 1
ATOM 3077 C C . SER A 1 416 ? 35.40447 -38.29256 4.32272 1.000 60.50609 416 SER A C 1
ATOM 3078 O O . SER A 1 416 ? 36.47788 -37.70706 4.13383 1.000 60.61657 416 SER A O 1
ATOM 3081 N N . ALA A 1 417 ? 34.24105 -37.63578 4.38486 1.000 49.32420 417 ALA A N 1
ATOM 3082 C CA . ALA A 1 417 ? 34.19632 -36.18556 4.19657 1.000 57.89736 417 ALA A CA 1
ATOM 3083 C C . ALA A 1 417 ? 34.88166 -35.45430 5.34562 1.000 65.23949 417 ALA A C 1
ATOM 3084 O O . ALA A 1 417 ? 35.57576 -34.44222 5.13472 1.000 73.51596 417 ALA A O 1
ATOM 3086 N N . GLY A 1 418 ? 34.68404 -35.94902 6.56973 1.000 60.23213 418 GLY A N 1
ATOM 3087 C CA . GLY A 1 418 ? 35.31914 -35.34324 7.72438 1.000 65.94450 418 GLY A CA 1
ATOM 3088 C C . GLY A 1 418 ? 36.83059 -35.37746 7.65539 1.000 55.51179 418 GLY A C 1
ATOM 3089 O O . GLY A 1 418 ? 37.50058 -34.47374 8.16285 1.000 45.56590 418 GLY A O 1
ATOM 3090 N N . PHE A 1 419 ? 37.39203 -36.41336 7.03875 1.000 52.65871 419 PHE A N 1
ATOM 3091 C CA . PHE A 1 419 ? 38.83490 -36.43581 6.85894 1.000 44.56135 419 PHE A CA 1
ATOM 3092 C C . PHE A 1 419 ? 39.29012 -35.65060 5.63003 1.000 48.10158 419 PHE A C 1
ATOM 3093 O O . PHE A 1 419 ? 40.40406 -35.09910 5.63011 1.000 54.96902 419 PHE A O 1
ATOM 3101 N N . ALA A 1 420 ? 38.45430 -35.57831 4.58753 1.000 55.07774 420 ALA A N 1
ATOM 3102 C CA . ALA A 1 420 ? 38.80164 -34.78081 3.41224 1.000 49.69722 420 ALA A CA 1
ATOM 3103 C C . ALA A 1 420 ? 39.00483 -33.32098 3.78937 1.000 56.46306 420 ALA A C 1
ATOM 3104 O O . ALA A 1 420 ? 39.98449 -32.67871 3.37218 1.000 59.24367 420 ALA A O 1
ATOM 3106 N N . VAL A 1 421 ? 38.08785 -32.78149 4.59455 1.000 56.10059 421 VAL A N 1
ATOM 3107 C CA . VAL A 1 421 ? 38.24283 -31.38522 4.98569 1.000 56.85237 421 VAL A CA 1
ATOM 3108 C C . VAL A 1 421 ? 39.50572 -31.19979 5.83059 1.000 43.96554 421 VAL A C 1
ATOM 3109 O O . VAL A 1 421 ? 40.18648 -30.16668 5.72668 1.000 44.77113 421 VAL A O 1
ATOM 3113 N N . ALA A 1 422 ? 39.86159 -32.19702 6.64724 1.000 42.16616 422 ALA A N 1
ATOM 3114 C CA . ALA A 1 422 ? 41.07036 -32.09233 7.45784 1.000 51.61305 422 ALA A CA 1
ATOM 3115 C C . ALA A 1 422 ? 42.30437 -31.98631 6.57572 1.000 48.30499 422 ALA A C 1
ATOM 3116 O O . ALA A 1 422 ? 43.16165 -31.12011 6.78755 1.000 53.11007 422 ALA A O 1
ATOM 3118 N N . VAL A 1 423 ? 42.39228 -32.84401 5.55726 1.000 46.64952 423 VAL A N 1
ATOM 3119 C CA . VAL A 1 423 ? 43.54997 -32.81032 4.66353 1.000 49.25241 423 VAL A CA 1
ATOM 3120 C C . VAL A 1 423 ? 43.63421 -31.46710 3.94211 1.000 53.68223 423 VAL A C 1
ATOM 3121 O O . VAL A 1 423 ? 44.71494 -30.86213 3.84214 1.000 48.78444 423 VAL A O 1
ATOM 3125 N N . SER A 1 424 ? 42.49390 -30.97182 3.44166 1.000 60.75086 424 SER A N 1
ATOM 3126 C CA . SER A 1 424 ? 42.49531 -29.71452 2.69017 1.000 54.15491 424 SER A CA 1
ATOM 3127 C C . SER A 1 424 ? 42.95639 -28.54334 3.55662 1.000 48.32861 424 SER A C 1
ATOM 3128 O O . SER A 1 424 ? 43.81694 -27.74365 3.15084 1.000 62.36408 424 SER A O 1
ATOM 3131 N N . CYS A 1 425 ? 42.39442 -28.42239 4.76101 1.000 39.12935 425 CYS A N 1
ATOM 3132 C CA . CYS A 1 425 ? 42.77988 -27.30447 5.61274 1.000 38.92865 425 CYS A CA 1
ATOM 3133 C C . CYS A 1 425 ? 44.22721 -27.42792 6.06540 1.000 41.20772 425 CYS A C 1
ATOM 3134 O O . CYS A 1 425 ? 44.92527 -26.41192 6.20247 1.000 38.37818 425 CYS A O 1
ATOM 3137 N N . ASN A 1 426 ? 44.69222 -28.65639 6.30667 1.000 53.13776 426 ASN A N 1
ATOM 3138 C CA . ASN A 1 426 ?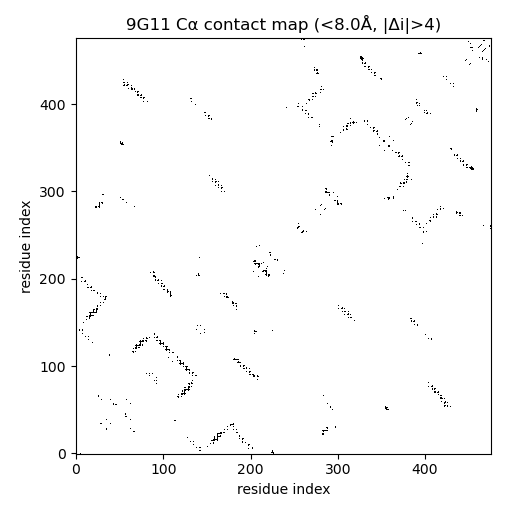 46.10013 -28.86178 6.61602 1.000 47.11906 426 ASN A CA 1
ATOM 3139 C C . ASN A 1 426 ? 46.98269 -28.30416 5.51375 1.000 42.53919 426 ASN A C 1
ATOM 3140 O O . ASN A 1 426 ? 47.99122 -27.63706 5.78113 1.000 40.28584 426 ASN A O 1
ATOM 3145 N N . MET A 1 427 ? 46.62136 -28.57932 4.26139 1.000 42.74166 427 MET A N 1
ATOM 3146 C CA . MET A 1 427 ? 47.40672 -28.04180 3.15896 1.000 41.64551 427 MET A CA 1
ATOM 3147 C C . MET A 1 427 ? 47.38651 -26.52119 3.16457 1.000 39.45406 427 MET A C 1
ATOM 3148 O O . MET A 1 427 ? 48.41674 -25.87800 2.92326 1.000 42.26939 427 MET A O 1
ATOM 3153 N N . PHE A 1 428 ? 46.22751 -25.92808 3.45659 1.000 39.24832 428 PHE A N 1
ATOM 3154 C CA . PHE A 1 428 ? 46.15205 -24.46804 3.49383 1.000 44.26171 428 PHE A CA 1
ATOM 3155 C C . PHE A 1 428 ? 47.11044 -23.88404 4.52706 1.000 39.00352 428 PHE A C 1
ATOM 3156 O O . PHE A 1 428 ? 47.86460 -22.94224 4.24059 1.000 35.93988 428 PHE A O 1
ATOM 3164 N N . PHE A 1 429 ? 47.08546 -24.42305 5.74436 1.000 36.17904 429 PHE A N 1
ATOM 3165 C CA . PHE A 1 429 ? 47.94705 -23.86847 6.78411 1.000 35.86976 429 PHE A CA 1
ATOM 3166 C C . PHE A 1 429 ? 49.42065 -24.11966 6.48584 1.000 44.83630 429 PHE A C 1
ATOM 3167 O O . PHE A 1 429 ? 50.27216 -23.26749 6.79147 1.000 45.55020 429 PHE A O 1
ATOM 3175 N N . THR A 1 430 ? 49.74054 -25.26545 5.87541 1.000 43.64675 430 THR A N 1
ATOM 3176 C CA . THR A 1 430 ? 51.11164 -25.49683 5.43667 1.000 38.59751 430 THR A CA 1
ATOM 3177 C C . THR A 1 430 ? 51.54543 -24.42591 4.45168 1.000 39.09877 430 THR A C 1
ATOM 3178 O O . THR A 1 430 ? 52.67236 -23.91788 4.52083 1.000 46.54373 430 THR A O 1
ATOM 3182 N N . PHE A 1 431 ? 50.65579 -24.07646 3.52422 1.000 40.56110 431 PHE A N 1
ATOM 3183 C CA . PHE A 1 431 ? 50.95282 -23.02349 2.56391 1.000 44.71254 431 PHE A CA 1
ATOM 3184 C C . PHE A 1 431 ? 51.21039 -21.69565 3.26711 1.000 42.74164 431 PHE A C 1
ATOM 3185 O O . PHE A 1 431 ? 52.13771 -20.96165 2.90290 1.000 39.77261 431 PHE A O 1
ATOM 3193 N N . VAL A 1 432 ? 50.41280 -21.38111 4.29062 1.000 41.38778 432 VAL A N 1
ATOM 3194 C CA . VAL A 1 432 ? 50.62034 -20.13423 5.03122 1.000 41.52160 432 VAL A CA 1
ATOM 3195 C C . VAL A 1 432 ? 52.01406 -20.10404 5.65249 1.000 46.77740 432 VAL A C 1
ATOM 3196 O O . VAL A 1 432 ? 52.77128 -19.13248 5.48972 1.000 34.91716 432 VAL A O 1
ATOM 3200 N N . ILE A 1 433 ? 52.37484 -21.16969 6.37336 1.000 48.53313 433 ILE A N 1
ATOM 3201 C CA . ILE A 1 433 ? 53.68100 -21.19183 7.03202 1.000 51.00755 433 ILE A CA 1
ATOM 3202 C C . ILE A 1 433 ? 54.79706 -21.05097 6.00414 1.000 61.59361 433 ILE A C 1
ATOM 3203 O O . ILE A 1 433 ? 55.71586 -20.23362 6.16414 1.000 61.00578 433 ILE A O 1
ATOM 3208 N N . ALA A 1 434 ? 54.71481 -21.82578 4.91486 1.000 50.18115 434 ALA A N 1
ATOM 3209 C CA . ALA A 1 434 ? 55.79097 -21.84742 3.93030 1.000 42.30000 434 ALA A CA 1
ATOM 3210 C C . ALA A 1 434 ? 55.90551 -20.53038 3.17643 1.000 43.21650 434 ALA A C 1
ATOM 3211 O O . ALA A 1 434 ? 56.99945 -20.16976 2.72823 1.000 35.67392 434 ALA A O 1
ATOM 3213 N N . GLN A 1 435 ? 54.80479 -19.79982 3.02451 1.000 40.32705 435 GLN A N 1
ATOM 3214 C CA . GLN A 1 435 ? 54.85689 -18.54243 2.29815 1.000 42.80888 435 GLN A CA 1
ATOM 3215 C C . GLN A 1 435 ? 55.23652 -17.35869 3.17333 1.000 53.39126 435 GLN A C 1
ATOM 3216 O O . GLN A 1 435 ? 55.72566 -16.35313 2.64414 1.000 56.16266 435 GLN A O 1
ATOM 3222 N N . ALA A 1 436 ? 55.05027 -17.44674 4.49235 1.000 51.69166 436 ALA A N 1
ATOM 3223 C CA . ALA A 1 436 ? 55.31877 -16.28855 5.33412 1.000 51.56158 436 ALA A CA 1
ATOM 3224 C C . ALA A 1 436 ? 56.43671 -16.46735 6.35606 1.000 56.44242 436 ALA A C 1
ATOM 3225 O O . ALA A 1 436 ? 56.71506 -15.51918 7.10139 1.000 56.20133 436 ALA A O 1
ATOM 3227 N N . PHE A 1 437 ? 57.10529 -17.62365 6.41222 1.000 54.52838 437 PHE A N 1
ATOM 3228 C CA . PHE A 1 437 ? 58.12770 -17.79694 7.44318 1.000 46.86792 437 PHE A CA 1
ATOM 3229 C C . PHE A 1 437 ? 59.28973 -16.81747 7.27830 1.000 47.50750 437 PHE A C 1
ATOM 3230 O O . PHE A 1 437 ? 59.72808 -16.20124 8.25421 1.000 57.38773 437 PHE A O 1
ATOM 3238 N N . LEU A 1 438 ? 59.81509 -16.66211 6.05906 1.000 57.24875 438 LEU A N 1
ATOM 3239 C CA . LEU A 1 438 ? 60.96482 -15.77481 5.87668 1.000 61.73621 438 LEU A CA 1
ATOM 3240 C C . LEU A 1 438 ? 60.57329 -14.30372 5.99344 1.000 65.32878 438 LEU A C 1
ATOM 3241 O O . LEU A 1 438 ? 61.36511 -13.48557 6.48496 1.000 64.12583 438 LEU A O 1
ATOM 3246 N N . SER A 1 439 ? 59.36016 -13.95005 5.56250 1.000 59.02711 439 SER A N 1
ATOM 3247 C CA . SER A 1 439 ? 58.87326 -12.59110 5.77107 1.000 57.79552 439 SER A CA 1
ATOM 3248 C C . SER A 1 439 ? 58.76180 -12.27587 7.25745 1.000 63.49121 439 SER A C 1
ATOM 3249 O O . SER A 1 439 ? 59.14873 -11.18673 7.70090 1.000 68.47122 439 SER A O 1
ATOM 3252 N N . MET A 1 440 ? 58.24834 -13.22856 8.04401 1.000 73.62707 440 MET A N 1
ATOM 3253 C CA . MET A 1 440 ? 58.19540 -13.07813 9.49489 1.000 70.35810 440 MET A CA 1
ATOM 3254 C C . MET A 1 440 ? 59.58705 -13.00564 10.10787 1.000 62.37924 440 MET A C 1
ATOM 3255 O O . MET A 1 440 ? 59.79460 -12.28887 11.09305 1.000 72.21399 440 MET A O 1
ATOM 3260 N N . LEU A 1 441 ? 60.53693 -13.76388 9.56049 1.000 53.07838 441 LEU A N 1
ATOM 3261 C CA . LEU A 1 441 ? 61.90892 -13.72361 10.05377 1.000 54.15064 441 LEU A CA 1
ATOM 3262 C C . LEU A 1 441 ? 62.52972 -12.35086 9.84086 1.000 58.35870 441 LEU A C 1
ATOM 3263 O O . LEU A 1 441 ? 63.27012 -11.85556 10.69813 1.000 53.25273 441 LEU A O 1
ATOM 3268 N N . CYS A 1 442 ? 62.25894 -11.72729 8.69555 1.000 69.08610 442 CYS A N 1
ATOM 3269 C CA . CYS A 1 442 ? 62.78905 -10.38570 8.47396 1.000 67.48418 442 CYS A CA 1
ATOM 3270 C C . CYS A 1 442 ? 62.08346 -9.35863 9.35430 1.000 61.66034 442 CYS A C 1
ATOM 3271 O O . CYS A 1 442 ? 62.73730 -8.56028 10.03632 1.000 73.04647 442 CYS A O 1
ATOM 3274 N N . GLY A 1 443 ? 60.74715 -9.36461 9.35623 1.000 63.03370 443 GLY A N 1
ATOM 3275 C CA . GLY A 1 443 ? 60.01874 -8.38670 10.15092 1.000 66.35318 443 GLY A CA 1
ATOM 3276 C C . GLY A 1 443 ? 60.29577 -8.51819 11.63587 1.000 56.80451 443 GLY A C 1
ATOM 3277 O O . GLY A 1 443 ? 60.52068 -7.52328 12.32755 1.000 70.54030 443 GLY A O 1
ATOM 3278 N N . MET A 1 444 ? 60.31029 -9.74473 12.13952 1.000 51.54381 444 MET A N 1
ATOM 3279 C CA . MET A 1 444 ? 60.64192 -10.02763 13.52998 1.000 60.50614 444 MET A CA 1
ATOM 3280 C C . MET A 1 444 ? 61.96331 -10.78663 13.55545 1.000 60.84062 444 MET A C 1
ATOM 3281 O O . MET A 1 444 ? 62.02981 -11.91223 13.06407 1.000 59.77033 444 MET A O 1
ATOM 3286 N N . ARG A 1 445 ? 63.00495 -10.18396 14.13454 1.000 60.17977 445 ARG A N 1
ATOM 3287 C CA . ARG A 1 445 ? 64.34358 -10.75893 14.03473 1.000 59.67826 445 ARG A CA 1
ATOM 3288 C C . ARG A 1 445 ? 64.39525 -12.12022 14.72555 1.000 65.12843 445 ARG A C 1
ATOM 3289 O O . ARG A 1 445 ? 64.72915 -13.13253 14.09915 1.000 67.68034 445 ARG A O 1
ATOM 3297 N N . SER A 1 446 ? 63.96281 -12.19494 15.98734 1.000 78.10670 446 SER A N 1
ATOM 3298 C CA . SER A 1 446 ? 63.92139 -13.48407 16.66523 1.000 61.39761 446 SER A CA 1
ATOM 3299 C C . SER A 1 446 ? 62.55354 -13.79455 17.25586 1.000 60.31932 446 SER A C 1
ATOM 3300 O O . SER A 1 446 ? 62.44073 -14.73170 18.04845 1.000 62.29493 446 SER A O 1
ATOM 3303 N N . GLY A 1 447 ? 61.51780 -13.04409 16.88433 1.000 92.08997 447 GLY A N 1
ATOM 3304 C CA . GLY A 1 447 ? 60.17604 -13.26420 17.37408 1.000 88.04428 447 GLY A CA 1
ATOM 3305 C C . GLY A 1 447 ? 59.39087 -14.36824 16.70350 1.000 82.25339 447 GLY A C 1
ATOM 3306 O O . GLY A 1 447 ? 58.26067 -14.63513 17.11707 1.000 91.73117 447 GLY A O 1
ATOM 3307 N N . ILE A 1 448 ? 59.94617 -15.02346 15.68280 1.000 53.81980 448 ILE A N 1
ATOM 3308 C CA . ILE A 1 448 ? 59.26820 -16.16495 15.07169 1.000 50.26289 448 ILE A CA 1
ATOM 3309 C C . ILE A 1 448 ? 59.08665 -17.29390 16.08773 1.000 59.57186 448 ILE A C 1
ATOM 3310 O O . ILE A 1 448 ? 58.01187 -17.90553 16.17683 1.000 56.09185 448 ILE A O 1
ATOM 3315 N N . PHE A 1 449 ? 60.11879 -17.56598 16.89409 1.000 54.88811 449 PHE A N 1
ATOM 3316 C CA . PHE A 1 449 ? 60.05000 -18.67682 17.83879 1.000 50.92158 449 PHE A CA 1
ATOM 3317 C C . PHE A 1 449 ? 59.12900 -18.36829 19.00989 1.000 44.11614 449 PHE A C 1
ATOM 3318 O O . PHE A 1 449 ? 58.42719 -19.25707 19.49691 1.000 47.32811 449 PHE A O 1
ATOM 3326 N N . PHE A 1 450 ? 59.09856 -17.11870 19.46952 1.000 40.63502 450 PHE A N 1
ATOM 3327 C CA . PHE A 1 450 ? 58.15542 -16.76574 20.52468 1.000 39.08058 450 PHE A CA 1
ATOM 3328 C C . PHE A 1 450 ? 56.72234 -16.73994 20.00131 1.000 46.56136 450 PHE A C 1
ATOM 3329 O O . PHE A 1 450 ? 55.78464 -17.11214 20.72552 1.000 45.81061 450 PHE A O 1
ATOM 3337 N N . PHE A 1 451 ? 56.53965 -16.32738 18.74195 1.000 51.26588 451 PHE A N 1
ATOM 3338 C CA . PHE A 1 451 ? 55.22565 -16.39905 18.11159 1.000 51.15030 451 PHE A CA 1
ATOM 3339 C C . PHE A 1 451 ? 54.73193 -17.83702 18.04701 1.000 42.45946 451 PHE A C 1
ATOM 3340 O O . PHE A 1 451 ? 53.55769 -18.11365 18.31758 1.000 37.10232 451 PHE A O 1
ATOM 3348 N N . PHE A 1 452 ? 55.61657 -18.76685 17.68402 1.000 47.86561 452 PHE A N 1
ATOM 3349 C CA . PHE A 1 452 ? 55.24894 -20.18015 17.70330 1.000 48.21582 452 PHE A CA 1
ATOM 3350 C C . PHE A 1 452 ? 55.01294 -20.67529 19.13040 1.000 44.08698 452 PHE A C 1
ATOM 3351 O O . PHE A 1 452 ? 54.14203 -21.52238 19.36556 1.000 49.25180 452 PHE A O 1
ATOM 3359 N N . SER A 1 453 ? 55.78603 -20.16103 20.09163 1.000 45.17049 453 SER A N 1
ATOM 3360 C CA . SER A 1 453 ? 55.67870 -20.60559 21.47834 1.000 43.38060 453 SER A CA 1
ATOM 3361 C C . SER A 1 453 ? 54.31027 -20.28609 22.06587 1.000 44.48640 453 SER A C 1
ATOM 3362 O O . SER A 1 453 ? 53.73890 -21.09727 22.80636 1.000 46.57876 453 SER A O 1
ATOM 3365 N N . GLY A 1 454 ? 53.78189 -19.09609 21.77220 1.000 44.44003 454 GLY A N 1
ATOM 3366 C CA . GLY A 1 454 ? 52.42838 -18.78189 22.21270 1.000 38.65125 454 GLY A CA 1
ATOM 3367 C C . GLY A 1 454 ? 51.40847 -19.77807 21.68802 1.000 42.97926 454 GLY A C 1
ATOM 3368 O O . GLY A 1 454 ? 50.51010 -20.22089 22.42049 1.000 45.12458 454 GLY A O 1
ATOM 3369 N N . TRP A 1 455 ? 51.54707 -20.16319 20.41569 1.000 47.96039 455 TRP A N 1
ATOM 3370 C CA . TRP A 1 455 ? 50.65468 -21.16616 19.84999 1.000 42.21193 455 TRP A CA 1
ATOM 3371 C C . TRP A 1 455 ? 50.80380 -22.49226 20.57376 1.000 38.18210 455 TRP A C 1
ATOM 3372 O O . TRP A 1 455 ? 49.81478 -23.17338 20.84282 1.000 42.71025 455 TRP A O 1
ATOM 3383 N N . ILE A 1 456 ? 52.03348 -22.87471 20.90116 1.000 37.70756 456 ILE A N 1
ATOM 3384 C CA . ILE A 1 456 ? 52.23179 -24.12871 21.62045 1.000 45.42088 456 ILE A CA 1
ATOM 3385 C C . ILE A 1 456 ? 51.57560 -24.07026 22.99977 1.000 47.33675 456 ILE A C 1
ATOM 3386 O O . ILE A 1 456 ? 51.03426 -25.06944 23.48924 1.000 58.18756 456 ILE A O 1
ATOM 3391 N N . ILE A 1 457 ? 51.60343 -22.90376 23.64469 1.000 39.18603 457 ILE A N 1
ATOM 3392 C CA . ILE A 1 457 ? 50.96493 -22.76466 24.95508 1.000 40.19856 457 ILE A CA 1
ATOM 3393 C C . ILE A 1 457 ? 49.45650 -22.96073 24.83846 1.000 40.99363 457 ILE A C 1
ATOM 3394 O O . ILE A 1 457 ? 48.83232 -23.68775 25.63310 1.000 51.61683 457 ILE A O 1
ATOM 3399 N N . VAL A 1 458 ? 48.84344 -22.31730 23.84195 1.000 44.33266 458 VAL A N 1
ATOM 3400 C CA . VAL A 1 458 ? 47.40157 -22.50663 23.69679 1.000 46.72154 458 VAL A CA 1
ATOM 3401 C C . VAL A 1 458 ? 47.09861 -23.93535 23.26825 1.000 47.14735 458 VAL A C 1
ATOM 3402 O O . VAL A 1 458 ? 46.02708 -24.46355 23.57857 1.000 53.02844 458 VAL A O 1
ATOM 3406 N N . MET A 1 459 ? 48.03676 -24.58762 22.57584 1.000 41.15966 459 MET A N 1
ATOM 3407 C CA . MET A 1 459 ? 47.89026 -26.00081 22.25081 1.000 40.72655 459 MET A CA 1
ATOM 3408 C C . MET A 1 459 ? 47.81014 -26.83756 23.51351 1.000 54.33463 459 MET A C 1
ATOM 3409 O O . MET A 1 459 ? 46.95850 -27.72270 23.63369 1.000 58.66505 459 MET A O 1
ATOM 3414 N N . GLY A 1 460 ? 48.71914 -26.58465 24.45533 1.000 80.98607 460 GLY A N 1
ATOM 3415 C CA . GLY A 1 460 ? 48.69395 -27.31912 25.70846 1.000 87.88894 460 GLY A CA 1
ATOM 3416 C C . GLY A 1 460 ? 47.38064 -27.14793 26.44515 1.000 97.87357 460 GLY A C 1
ATOM 3417 O O . GLY A 1 460 ? 46.79567 -28.12140 26.93021 1.000 106.65393 460 GLY A O 1
ATOM 3418 N N . LEU A 1 461 ? 46.88801 -25.90962 26.52474 1.000 70.26812 461 LEU A N 1
ATOM 3419 C CA . LEU A 1 461 ? 45.62016 -25.69594 27.22538 1.000 68.77971 461 LEU A CA 1
ATOM 3420 C C . LEU A 1 461 ? 44.44914 -26.35395 26.49364 1.000 72.39374 461 LEU A C 1
ATOM 3421 O O . LEU A 1 461 ? 43.58515 -26.98006 27.12926 1.000 76.23294 461 LEU A O 1
ATOM 3426 N N . PHE A 1 462 ? 44.41664 -26.24059 25.15928 1.000 62.48760 462 PHE A N 1
ATOM 3427 C CA . PHE A 1 462 ? 43.36807 -26.87285 24.36376 1.000 58.87097 462 PHE A CA 1
ATOM 3428 C C . PHE A 1 462 ? 43.38602 -28.38058 24.53670 1.000 64.68332 462 PHE A C 1
ATOM 3429 O O . PHE A 1 462 ? 42.33122 -29.01953 24.59235 1.000 61.69015 462 PHE A O 1
ATOM 3437 N N . ALA A 1 463 ? 44.57887 -28.96716 24.61417 1.000 70.36707 463 ALA A N 1
ATOM 3438 C CA . ALA A 1 463 ? 44.68071 -30.40667 24.79377 1.000 67.08920 463 ALA A CA 1
ATOM 3439 C C . ALA A 1 463 ? 44.23648 -30.82066 26.18916 1.000 77.74676 463 ALA A C 1
ATOM 3440 O O . ALA A 1 463 ? 43.54257 -31.83064 26.35208 1.000 75.27146 463 ALA A O 1
ATOM 3442 N N . PHE A 1 464 ? 44.60899 -30.04474 27.20805 1.000 94.61712 464 PHE A N 1
ATOM 3443 C CA . PHE A 1 464 ? 44.26202 -30.42659 28.57173 1.000 88.45152 464 PHE A CA 1
ATOM 3444 C C . PHE A 1 464 ? 42.76677 -30.28888 28.83894 1.000 88.64772 464 PHE A C 1
ATOM 3445 O O . PHE A 1 464 ? 42.21702 -31.03817 29.65492 1.000 98.80494 464 PHE A O 1
ATOM 3453 N N . PHE A 1 465 ? 42.08403 -29.35731 28.16665 1.000 68.25246 465 PHE A N 1
ATOM 3454 C CA . PHE A 1 465 ? 40.67410 -29.14241 28.46881 1.000 55.21412 465 PHE A CA 1
ATOM 3455 C C . PHE A 1 465 ? 39.68868 -29.66622 27.42990 1.000 60.98995 465 PHE A C 1
ATOM 3456 O O . PHE A 1 465 ? 38.52195 -29.87183 27.77767 1.000 54.27407 465 PHE A O 1
ATOM 3464 N N . PHE A 1 466 ? 40.10173 -29.89177 26.17723 1.000 62.25910 466 PHE A N 1
ATOM 3465 C CA . PHE A 1 466 ? 39.14255 -30.21312 25.12589 1.000 62.21400 466 PHE A CA 1
ATOM 3466 C C . PHE A 1 466 ? 39.38343 -31.49232 24.32966 1.000 59.40807 466 PHE A C 1
ATOM 3467 O O . PHE A 1 466 ? 38.45112 -31.93144 23.65184 1.000 58.62051 466 PHE A O 1
ATOM 3475 N N . ILE A 1 467 ? 40.56418 -32.09266 24.34632 1.000 62.51299 467 ILE A N 1
ATOM 3476 C CA . ILE A 1 467 ? 40.76885 -33.39158 23.70466 1.000 68.57331 467 ILE A CA 1
ATOM 3477 C C . ILE A 1 467 ? 40.78169 -34.46099 24.79180 1.000 64.90950 467 ILE A C 1
ATOM 3478 O O . ILE A 1 467 ? 41.51298 -34.31143 25.78245 1.000 76.17444 467 ILE A O 1
ATOM 3483 N N . PRO A 1 468 ? 39.95624 -35.50212 24.68325 1.000 57.04679 468 PRO A N 1
ATOM 3484 C CA . PRO A 1 468 ? 40.03190 -36.61006 25.63997 1.000 63.92716 468 PRO A CA 1
ATOM 3485 C C . PRO A 1 468 ? 40.93334 -37.73014 25.14622 1.000 66.15349 468 PRO A C 1
ATOM 3486 O O . PRO A 1 468 ? 41.43415 -37.68228 24.01803 1.000 68.24152 468 PRO A O 1
ATOM 3490 N N . GLU A 1 469 ? 41.15335 -38.73923 25.98353 1.000 64.56802 469 GLU A N 1
ATOM 3491 C CA . GLU A 1 469 ? 41.92094 -39.91393 25.59315 1.000 67.74618 469 GLU A CA 1
ATOM 3492 C C . GLU A 1 469 ? 40.98456 -40.92019 24.93434 1.000 75.21521 469 GLU A C 1
ATOM 3493 O O . GLU A 1 469 ? 40.05109 -41.41806 25.57179 1.000 77.50676 469 GLU A O 1
ATOM 3499 N N . THR A 1 470 ? 41.23443 -41.21664 23.66258 1.000 86.53904 470 THR A N 1
ATOM 3500 C CA . THR A 1 470 ? 40.41376 -42.13222 22.87757 1.000 89.66060 470 THR A CA 1
ATOM 3501 C C . THR A 1 470 ? 41.18953 -43.39819 22.53215 1.000 91.54279 470 THR A C 1
ATOM 3502 O O . THR A 1 470 ? 41.12080 -43.91198 21.41415 1.000 91.46674 470 THR A O 1
ATOM 3506 N N . LYS A 1 471 ? 41.94471 -43.90283 23.50088 1.000 126.95395 471 LYS A N 1
ATOM 3507 C CA . LYS A 1 471 ? 42.73102 -45.11305 23.31851 1.000 119.84890 471 LYS A CA 1
ATOM 3508 C C . LYS A 1 471 ? 41.83423 -46.33145 23.51085 1.000 111.59233 471 LYS A C 1
ATOM 3509 O O . LYS A 1 471 ? 41.32449 -46.56734 24.61216 1.000 111.36455 471 LYS A O 1
ATOM 3515 N N . GLY A 1 472 ? 41.63061 -47.09288 22.43772 1.000 90.03333 472 GLY A N 1
ATOM 3516 C CA . GLY A 1 472 ? 40.88280 -48.33421 22.52302 1.000 90.92717 472 GLY A CA 1
ATOM 3517 C C . GLY A 1 472 ? 39.38628 -48.17666 22.67257 1.000 96.86216 472 GLY A C 1
ATOM 3518 O O . GLY A 1 472 ? 38.74876 -48.99539 23.34470 1.000 96.92030 472 GLY A O 1
ATOM 3519 N N . ILE A 1 473 ? 38.80322 -47.14776 22.06254 1.000 94.91190 473 ILE A N 1
ATOM 3520 C CA . ILE A 1 473 ? 37.37134 -46.88704 22.14314 1.000 93.92392 473 ILE A CA 1
ATOM 3521 C C . ILE A 1 473 ? 36.79053 -46.95930 20.73922 1.000 97.37333 473 ILE A C 1
ATOM 3522 O O . ILE A 1 473 ? 37.26029 -46.26446 19.83020 1.000 105.89378 473 ILE A O 1
ATOM 3527 N N . ALA A 1 474 ? 35.77005 -47.79479 20.56795 1.000 95.03657 474 ALA A N 1
ATOM 3528 C CA . ALA A 1 474 ? 35.18868 -48.03121 19.25737 1.000 98.84479 474 ALA A CA 1
ATOM 3529 C C . ALA A 1 474 ? 34.31026 -46.85857 18.83226 1.000 96.29259 474 ALA A C 1
ATOM 3530 O O . ALA A 1 474 ? 33.92885 -46.00512 19.63903 1.000 93.60189 474 ALA A O 1
ATOM 3532 N N . ILE A 1 475 ? 33.98961 -46.83384 17.53520 1.000 97.62685 475 ILE A N 1
ATOM 3533 C CA . ILE A 1 475 ? 33.22748 -45.72445 16.96708 1.000 100.29212 475 ILE A CA 1
ATOM 3534 C C . ILE A 1 475 ? 31.88086 -45.58250 17.66707 1.000 85.43803 475 ILE A C 1
ATOM 3535 O O . ILE A 1 475 ? 31.46280 -44.47323 18.02192 1.000 83.31763 475 ILE A O 1
ATOM 3540 N N . ASP A 1 476 ? 31.18575 -46.69905 17.89001 1.000 76.84753 476 ASP A N 1
ATOM 3541 C CA . ASP A 1 476 ? 29.89901 -46.63365 18.57059 1.000 81.33369 476 ASP A CA 1
ATOM 3542 C C . ASP A 1 476 ? 30.04557 -46.24914 20.03657 1.000 83.08447 476 ASP A C 1
ATOM 3543 O O . ASP A 1 476 ? 29.08028 -45.76681 20.63803 1.000 84.07330 476 ASP A O 1
ATOM 3548 N N . ASP A 1 477 ? 31.22462 -46.44889 20.62118 1.000 85.26116 477 ASP A N 1
ATOM 3549 C CA . ASP A 1 477 ? 31.48966 -46.06140 22.00013 1.000 88.73607 477 ASP A CA 1
ATOM 3550 C C . ASP A 1 477 ? 32.05286 -44.65186 22.11813 1.000 80.17016 477 ASP A C 1
ATOM 3551 O O . ASP A 1 477 ? 32.29268 -44.18716 23.23752 1.000 69.23435 477 ASP A O 1
ATOM 3556 N N . MET A 1 478 ? 32.27421 -43.96472 20.99492 1.000 83.96653 478 MET A N 1
ATOM 3557 C CA . MET A 1 478 ? 32.68000 -42.56454 21.05589 1.000 84.31718 478 MET A CA 1
ATOM 3558 C C . MET A 1 478 ? 31.59147 -41.69961 21.67170 1.000 85.21896 478 MET A C 1
ATOM 3559 O O . MET A 1 478 ? 31.88000 -40.79385 22.45636 1.000 90.96567 478 MET A O 1
ATOM 3564 N N . ARG A 1 479 ? 30.33777 -41.95902 21.34376 1.000 90.01449 479 ARG A N 1
ATOM 3565 C CA . ARG A 1 479 ? 29.29149 -41.06533 21.79930 1.000 86.30623 479 ARG A CA 1
ATOM 3566 C C . ARG A 1 479 ? 28.83169 -41.38293 23.20873 1.000 91.51089 479 ARG A C 1
ATOM 3567 O O . ARG A 1 479 ? 28.10946 -40.57689 23.79745 1.000 100.41447 479 ARG A O 1
ATOM 3575 N N . GLU A 1 480 ? 29.25089 -42.51932 23.76897 1.000 96.47283 480 GLU A N 1
ATOM 3576 C CA . GLU A 1 480 ? 28.84384 -42.91803 25.11297 1.000 92.76789 480 GLU A CA 1
ATOM 3577 C C . GLU A 1 480 ? 29.90046 -42.64607 26.17581 1.000 85.54564 480 GLU A C 1
ATOM 3578 O O . GLU A 1 480 ? 29.55935 -42.17305 27.26300 1.000 80.74167 480 GLU A O 1
ATOM 3584 N N . SER A 1 481 ? 31.16969 -42.95765 25.89941 1.000 81.02432 481 SER A N 1
ATOM 3585 C CA . SER A 1 481 ? 32.21505 -42.91822 26.91450 1.000 79.47086 481 SER A CA 1
ATOM 3586 C C . SER A 1 481 ? 33.31984 -41.92374 26.57428 1.000 95.49862 481 SER A C 1
ATOM 3587 O O . SER A 1 481 ? 34.40370 -41.98444 27.16514 1.000 102.94429 481 SER A O 1
ATOM 3590 N N . VAL A 1 482 ? 33.07856 -41.01289 25.62455 1.000 99.02608 482 VAL A N 1
ATOM 3591 C CA . VAL A 1 482 ? 34.05285 -39.99860 25.23112 1.000 74.96914 482 VAL A CA 1
ATOM 3592 C C . VAL A 1 482 ? 33.47932 -38.59137 25.35421 1.000 82.06189 482 VAL A C 1
ATOM 3593 O O . VAL A 1 482 ? 34.06825 -37.72523 26.01123 1.000 82.03077 482 VAL A O 1
ATOM 3597 N N . TRP A 1 483 ? 32.33724 -38.33446 24.70584 1.000 89.90243 483 TRP A N 1
ATOM 3598 C CA . TRP A 1 483 ? 31.77230 -36.98752 24.67830 1.000 90.29637 483 TRP A CA 1
ATOM 3599 C C . TRP A 1 483 ? 30.58248 -36.77905 25.61127 1.000 101.96047 483 TRP A C 1
ATOM 3600 O O . TRP A 1 483 ? 30.28182 -35.62480 25.94118 1.000 100.06176 483 TRP A O 1
ATOM 3611 N N . LYS A 1 484 ? 29.90293 -37.84169 26.04984 1.000 89.47793 484 LYS A N 1
ATOM 3612 C CA . LYS A 1 484 ? 28.94091 -37.67812 27.13977 1.000 83.23058 484 LYS A CA 1
ATOM 3613 C C . LYS A 1 484 ? 29.58431 -37.20411 28.43587 1.000 75.93441 484 LYS A C 1
ATOM 3614 O O . LYS A 1 484 ? 29.11145 -36.19947 28.99651 1.000 82.13142 484 LYS A O 1
ATOM 3620 N N . PRO A 1 485 ? 30.62832 -37.84563 28.97403 1.000 76.13217 485 PRO A N 1
ATOM 3621 C CA . PRO A 1 485 ? 31.16441 -37.38484 30.25925 1.000 86.64456 485 PRO A CA 1
ATOM 3622 C C . PRO A 1 485 ? 32.06018 -36.16188 30.14793 1.000 90.15891 485 PRO A C 1
ATOM 3623 O O . PRO A 1 485 ? 32.60601 -35.72289 31.16780 1.000 84.46740 485 PRO A O 1
ATOM 3627 N N . HIS A 1 486 ? 32.21197 -35.59740 28.94938 1.000 78.30167 486 HIS A N 1
ATOM 3628 C CA . HIS A 1 486 ? 33.03849 -34.41384 28.76221 1.000 65.34540 486 HIS A CA 1
ATOM 3629 C C . HIS A 1 486 ? 32.27800 -33.15161 29.14406 1.000 64.15671 486 HIS A C 1
ATOM 3630 O O . HIS A 1 486 ? 31.08006 -33.01874 28.87517 1.000 65.66338 486 HIS A O 1
ATOM 3637 N N . TRP A 1 487 ? 32.99884 -32.21272 29.75961 1.000 68.42619 487 TRP A N 1
ATOM 3638 C CA . TRP A 1 487 ? 32.37372 -31.00350 30.28145 1.000 66.79811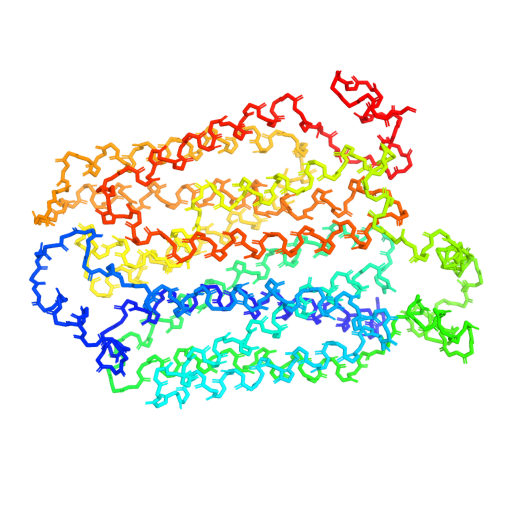 487 TRP A CA 1
ATOM 3639 C C . TRP A 1 487 ? 31.91574 -30.06159 29.17415 1.000 68.16035 487 TRP A C 1
ATOM 3640 O O . TRP A 1 487 ? 30.88553 -29.39547 29.32542 1.000 65.07562 487 TRP A O 1
ATOM 3651 N N . PHE A 1 488 ? 32.64690 -29.98931 28.06100 1.000 75.91498 488 PHE A N 1
ATOM 3652 C CA . PHE A 1 488 ? 32.33230 -29.01046 27.02684 1.000 71.13747 488 PHE A CA 1
ATOM 3653 C C . PHE A 1 488 ? 31.53996 -29.57822 25.85744 1.000 69.06936 488 PHE A C 1
ATOM 3654 O O . PHE A 1 488 ? 30.74058 -28.84771 25.26209 1.000 75.62116 488 PHE A O 1
ATOM 3662 N N . TRP A 1 489 ? 31.72705 -30.85042 25.50599 1.000 62.08263 489 TRP A N 1
ATOM 3663 C CA . TRP A 1 489 ? 31.01045 -31.42213 24.36467 1.000 62.71826 489 TRP A CA 1
ATOM 3664 C C . TRP A 1 489 ? 29.61125 -31.81724 24.80662 1.000 74.28658 489 TRP A C 1
ATOM 3665 O O . TRP A 1 489 ? 29.36491 -32.89592 25.34761 1.000 74.13168 489 TRP A O 1
ATOM 3676 N N . LYS A 1 490 ? 28.69319 -30.89116 24.55196 1.000 81.59050 490 LYS A N 1
ATOM 3677 C CA . LYS A 1 490 ? 27.28887 -30.95083 24.91797 1.000 67.75486 490 LYS A CA 1
ATOM 3678 C C . LYS A 1 490 ? 26.40082 -31.00127 23.68115 1.000 71.01982 490 LYS A C 1
ATOM 3679 O O . LYS A 1 490 ? 25.19805 -30.73633 23.76413 1.000 80.77102 490 LYS A O 1
ATOM 3685 N N . ARG A 1 491 ? 26.98490 -31.33802 22.53082 1.000 87.85189 491 ARG A N 1
ATOM 3686 C CA . ARG A 1 491 ? 26.29724 -31.32004 21.24186 1.000 92.37464 491 ARG A CA 1
ATOM 3687 C C . ARG A 1 491 ? 25.48544 -32.60186 21.03738 1.000 102.11616 491 ARG A C 1
ATOM 3688 O O . ARG A 1 491 ? 25.74250 -33.40135 20.13798 1.000 105.76213 491 ARG A O 1
ATOM 3696 N N . TYR A 1 492 ? 24.48778 -32.79083 21.89600 1.000 102.75309 492 TYR A N 1
ATOM 3697 C CA . TYR A 1 492 ? 23.61850 -33.95822 21.78499 1.000 119.08056 492 TYR A CA 1
ATOM 3698 C C . TYR A 1 492 ? 22.15176 -33.60214 22.04753 1.000 108.98933 492 TYR A C 1
ATOM 3699 O O . TYR A 1 492 ? 21.23732 -34.19901 21.47338 1.000 104.68324 492 TYR A O 1
#